Protein AF-0000000085087041 (afdb_homodimer)

Sequence (534 aa):
MVKYIVAGYHKTGTKSLSAAFRSLGLRVYDAPEVHLFMRRTWIDFLAGKITIEEVAQEYEDQNVDVIVDSPGFFFWKEFHKIWPKAKMILTERDSTDVWWNSAKNFFNNLNQWAPCKYGWFFNYLSPTAYSTLVHLTYPTMYMIHGTLKMYVQHADLDNPSVRNIMITRYEAHNAYVKSHADERFLIYNVKKGWAPLCEFMGIPIIAGPIPHHNQSKNQKDTKEFMDDMMTPFVDQCKKEIYITLIAIIVGLIGMALAIAFIVKDQVMVKYIVAGYHKTGTKSLSAAFRSLGLRVYDAPEVHLFMRRTWIDFLAGKITIEEVAQEYEDQNVDVIVDSPGFFFWKEFHKIWPKAKMILTERDSTDVWWNSAKNFFNNLNQWAPCKYGWFFNYLSPTAYSTLVHLTYPTMYMIHGTLKMYVQHADLDNPSVRNIMITRYEAHNAYVKSHADERFLIYNVKKGWAPLCEFMGIPIIAGPIPHHNQSKNQKDTKEFMDDMMTPFVDQCKKEIYITLIAIIVGLIGMALAIAFIVKDQV

InterPro domains:
  IPR027417 P-loop containing nucleoside triphosphate hydrolase [G3DSA:3.40.50.300] (1-245)
  IPR027417 P-loop containing nucleoside triphosphate hydrolase [SSF52540] (4-235)
  IPR040632 Sulfotransferase, S. mansonii-type [PF17784] (5-217)

Solvent-accessible surface area (backbone atoms only — not comparable to full-atom values): 27392 Å² total; per-residue (Å²): 108,53,46,35,38,30,46,21,60,74,61,22,47,52,64,18,49,48,48,44,45,42,75,72,72,43,43,67,35,36,52,54,46,33,63,71,74,35,40,67,59,50,28,36,24,69,68,35,75,40,50,72,67,54,51,51,47,52,41,42,75,66,57,30,28,30,44,35,27,67,69,58,21,79,46,39,66,63,48,38,68,76,34,69,82,33,33,36,32,38,36,39,54,96,38,73,66,56,30,49,53,42,46,51,39,35,35,57,36,49,33,64,30,61,71,43,55,52,22,78,69,48,28,78,42,8,72,65,44,32,48,43,42,65,49,34,50,48,49,46,39,18,48,62,40,17,47,55,37,54,42,46,99,44,51,41,71,82,24,57,42,51,54,56,44,37,48,49,38,52,50,14,47,52,34,31,54,57,72,66,55,50,94,54,42,42,81,40,44,64,88,66,34,30,51,64,54,20,59,74,71,70,48,76,70,57,84,71,79,51,56,80,61,75,44,48,80,39,57,67,45,38,43,52,47,47,49,68,57,39,38,70,59,50,50,50,31,50,52,37,31,51,53,45,51,51,49,50,50,51,47,51,50,49,50,51,51,51,51,50,53,53,56,50,66,74,95,108,55,46,35,39,30,46,21,60,74,61,22,49,52,62,17,49,50,49,43,44,41,73,73,71,43,42,66,36,35,52,53,45,32,63,72,74,36,40,67,57,50,29,36,24,70,68,35,74,42,51,73,67,55,52,53,47,51,42,42,76,67,57,30,27,31,44,34,26,67,68,58,20,81,46,39,67,62,48,39,68,76,34,72,82,32,33,36,32,38,37,38,56,98,38,71,67,56,30,49,52,43,44,50,39,34,35,58,35,48,33,63,28,60,70,44,54,53,22,79,70,47,28,78,42,8,71,66,45,33,48,43,43,64,48,36,49,49,49,46,38,19,48,62,40,18,47,55,38,55,43,45,100,44,52,42,70,82,23,56,41,50,53,57,43,37,49,50,39,50,50,16,45,52,34,32,55,57,72,68,56,51,93,54,43,41,81,41,42,65,87,68,36,32,51,64,54,20,59,71,71,70,47,77,68,56,82,71,78,53,54,80,61,74,44,47,81,40,55,66,46,37,42,51,48,47,48,66,57,38,38,72,60,50,50,51,32,48,52,38,31,51,52,44,50,50,50,51,50,51,48,51,51,49,50,51,50,51,51,52,51,56,57,50,68,73,98

Secondary structure (DSSP, 8-state):
---EEE-SPTTSSHHHHHHHHHHTT--EE-HHHHHHHSHHHHHHHHTTSS-HHHHHHHHHHTT--EE-STTGGGGHHHHHHH-TT-EEEEE--S-HHHHHHHHHHHHHHHTTSHHHHTHHHHTTT-HHHHHHIIIIIHHHHHHHHS--TTSGGG--TT-HHHHHHHHHHHHHHHHHHHHT--TTEEEE-GGG-HHHHHHHHTSPPPPSPPP---TTS-HHHHHHHHHHHHHHHHHHHHHHHHHHHHHHHHHHHHHHHHHHHHHHHT-/---EEE-SPTTSSHHHHHHHHHHTT--EE-HHHHHHHSHHHHHHHHTTSS-HHHHHHHHHHTT--EE-STTGGGGHHHHHHH-TT-EEEEE--S-HHHHHHHHHHHHHHHTTSHHHHTHHHHTTT-HHHHHHIIIIIHHHHHHHHS--TTSGGG--TT-HHHHHHHHHHHHHHHHHHHHT--TTEEEE-GGG-HHHHHHHHTSPPPPSPPP---TTSSHHHHHHHHHHHHHHHHHHHHHHHHHHHHHHHHHHHHHHHHHHHHHHHT-

Structure (mmCIF, N/CA/C/O backbone):
data_AF-0000000085087041-model_v1
#
loop_
_entity.id
_entity.type
_entity.pdbx_description
1 polymer Sulfotransferase
#
loop_
_atom_site.group_PDB
_atom_site.id
_atom_site.type_symbol
_atom_site.label_atom_id
_atom_site.label_alt_id
_atom_site.label_comp_id
_atom_site.label_asym_id
_atom_site.label_entity_id
_atom_site.label_seq_id
_atom_site.pdbx_PDB_ins_code
_atom_site.Cartn_x
_atom_site.Cartn_y
_atom_site.Cartn_z
_atom_site.occupancy
_atom_site.B_iso_or_equiv
_atom_site.auth_seq_id
_atom_site.auth_comp_id
_atom_site.auth_asym_id
_atom_site.auth_atom_id
_atom_site.pdbx_PDB_model_num
ATOM 1 N N . MET A 1 1 ? 3.504 30.469 0.497 1 88.06 1 MET A N 1
ATOM 2 C CA . MET A 1 1 ? 4.203 29.266 0.069 1 88.06 1 MET A CA 1
ATOM 3 C C . MET A 1 1 ? 4.496 28.359 1.258 1 88.06 1 MET A C 1
ATOM 5 O O . MET A 1 1 ? 4.781 28.828 2.357 1 88.06 1 MET A O 1
ATOM 9 N N . VAL A 1 2 ? 4.316 27.078 1.055 1 94.19 2 VAL A N 1
ATOM 10 C CA . VAL A 1 2 ? 4.602 26.094 2.094 1 94.19 2 VAL A CA 1
ATOM 11 C C . VAL A 1 2 ? 6.09 26.125 2.443 1 94.19 2 VAL A C 1
ATOM 13 O O . VAL A 1 2 ? 6.941 26.172 1.553 1 94.19 2 VAL A O 1
ATOM 16 N N . LYS A 1 3 ? 6.371 26.141 3.707 1 96.19 3 LYS A N 1
ATOM 17 C CA . LYS A 1 3 ? 7.742 26.328 4.176 1 96.19 3 LYS A CA 1
ATOM 18 C C . LYS A 1 3 ? 8.367 25 4.605 1 96.19 3 LYS A C 1
ATOM 20 O O . LYS A 1 3 ? 9.562 24.797 4.422 1 96.19 3 LYS A O 1
ATOM 25 N N . TYR A 1 4 ? 7.609 24.156 5.215 1 98 4 TYR A N 1
ATOM 26 C CA . TYR A 1 4 ? 8.109 22.891 5.738 1 98 4 TYR A CA 1
ATOM 27 C C . TYR A 1 4 ? 7.199 21.734 5.332 1 98 4 TYR A C 1
ATOM 29 O O . TYR A 1 4 ? 5.973 21.859 5.352 1 98 4 TYR A O 1
ATOM 37 N N . ILE A 1 5 ? 7.801 20.672 4.949 1 97.44 5 ILE A N 1
ATOM 38 C CA . ILE A 1 5 ? 7.098 19.438 4.656 1 97.44 5 ILE A CA 1
ATOM 39 C C . ILE A 1 5 ? 7.617 18.328 5.566 1 97.44 5 ILE A C 1
ATOM 41 O O . ILE A 1 5 ? 8.781 17.938 5.48 1 97.44 5 ILE A O 1
ATOM 45 N N . VAL A 1 6 ? 6.758 17.844 6.438 1 98.06 6 VAL A N 1
ATOM 46 C CA . VAL A 1 6 ? 7.113 16.703 7.281 1 98.06 6 VAL A CA 1
ATOM 47 C C . VAL A 1 6 ? 6.805 15.406 6.547 1 98.06 6 VAL A C 1
ATOM 49 O O . VAL A 1 6 ? 5.641 15.008 6.438 1 98.06 6 VAL A O 1
ATOM 52 N N . ALA A 1 7 ? 7.859 14.766 6.152 1 97.38 7 ALA A N 1
ATOM 53 C CA . ALA A 1 7 ? 7.738 13.594 5.289 1 97.38 7 ALA A CA 1
ATOM 54 C C . ALA A 1 7 ? 7.645 12.312 6.113 1 97.38 7 ALA A C 1
ATOM 56 O O . ALA A 1 7 ? 7.457 11.219 5.562 1 97.38 7 ALA A O 1
ATOM 57 N N . GLY A 1 8 ? 7.75 12.438 7.426 1 97.31 8 GLY A N 1
ATOM 58 C CA . GLY A 1 8 ? 7.73 11.25 8.273 1 97.31 8 GLY A CA 1
ATOM 59 C C . GLY A 1 8 ? 6.344 10.656 8.422 1 97.31 8 GLY A C 1
ATOM 60 O O . GLY A 1 8 ? 5.34 11.367 8.336 1 97.31 8 GLY A O 1
ATOM 61 N N . TYR A 1 9 ? 6.293 9.305 8.727 1 97.38 9 TYR A N 1
ATOM 62 C CA . TYR A 1 9 ? 5.051 8.586 8.992 1 97.38 9 TYR A CA 1
ATOM 63 C C . TYR A 1 9 ? 4.324 9.172 10.195 1 97.38 9 TYR A C 1
ATOM 65 O O . TYR A 1 9 ? 4.941 9.828 11.039 1 97.38 9 TYR A O 1
ATOM 73 N N . HIS A 1 10 ? 2.986 8.938 10.25 1 94.75 10 HIS A N 1
ATOM 74 C CA . HIS A 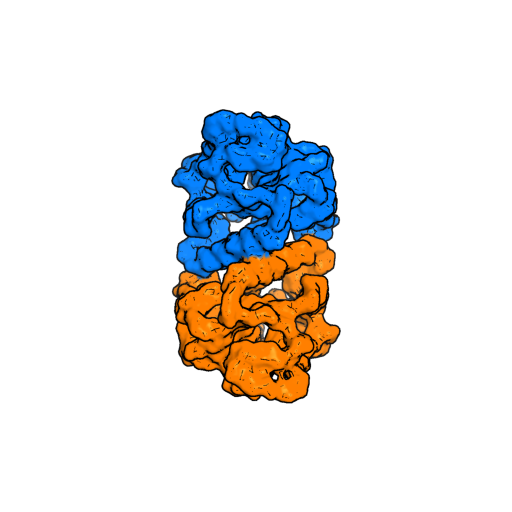1 10 ? 2.273 9.203 11.492 1 94.75 10 HIS A CA 1
ATOM 75 C C . HIS A 1 10 ? 2.85 8.391 12.648 1 94.75 10 HIS A C 1
ATOM 77 O O . HIS A 1 10 ? 3.523 7.379 12.422 1 94.75 10 HIS A O 1
ATOM 83 N N . LYS A 1 11 ? 2.695 8.906 13.891 1 93.75 11 LYS A N 1
ATOM 84 C CA . LYS A 1 11 ? 3.135 8.234 15.109 1 93.75 11 LYS A CA 1
ATOM 85 C C . LYS A 1 11 ? 4.652 8.297 15.25 1 93.75 11 LYS A C 1
ATOM 87 O O . LYS A 1 11 ? 5.258 7.422 15.883 1 93.75 11 LYS A O 1
ATOM 92 N N . THR A 1 12 ? 5.293 9.242 14.633 1 95.94 12 THR A N 1
ATOM 93 C CA . THR A 1 12 ? 6.727 9.469 14.805 1 95.94 12 THR A CA 1
ATOM 94 C C . THR A 1 12 ? 6.98 10.781 15.539 1 95.94 12 THR A C 1
ATOM 96 O O . THR A 1 12 ? 8.016 11.422 15.336 1 95.94 12 THR A O 1
ATOM 99 N N . GLY A 1 13 ? 6.031 11.25 16.281 1 92.38 13 GLY A N 1
ATOM 100 C CA . GLY A 1 13 ? 6.148 12.5 17.016 1 92.38 13 GLY A CA 1
ATOM 101 C C . GLY A 1 13 ? 5.586 13.695 16.266 1 92.38 13 GLY A C 1
ATOM 102 O O . GLY A 1 13 ? 6.023 14.828 16.484 1 92.38 13 GLY A O 1
ATOM 103 N N . THR A 1 14 ? 4.641 13.391 15.375 1 92 14 THR A N 1
ATOM 104 C CA . THR A 1 14 ? 4.125 14.422 14.484 1 92 14 THR A CA 1
ATOM 105 C C . THR A 1 14 ? 3.254 15.414 15.25 1 92 14 THR A C 1
ATOM 107 O O . THR A 1 14 ? 3.244 16.609 14.938 1 92 14 THR A O 1
ATOM 110 N N . LYS A 1 15 ? 2.533 14.93 16.25 1 89.81 15 LYS A N 1
ATOM 111 C CA . LYS A 1 15 ? 1.706 15.836 17.031 1 89.81 15 LYS A CA 1
ATOM 112 C C . LYS A 1 15 ? 2.566 16.844 17.797 1 89.81 15 LYS A C 1
ATOM 114 O O . LYS A 1 15 ? 2.236 18.031 17.859 1 89.81 15 LYS A O 1
ATOM 119 N N . SER A 1 16 ? 3.605 16.328 18.422 1 92.44 16 SER A N 1
ATOM 120 C CA . SER A 1 16 ? 4.543 17.203 19.125 1 92.44 16 SER A CA 1
ATOM 121 C C . SER A 1 16 ? 5.191 18.203 18.172 1 92.44 16 SER A C 1
ATOM 123 O O . SER A 1 16 ? 5.32 19.375 18.5 1 92.44 16 SER A O 1
ATOM 125 N N . LEU A 1 17 ? 5.535 17.75 17.031 1 95.31 17 LEU A N 1
ATOM 126 C CA . LEU A 1 17 ? 6.168 18.625 16.047 1 95.31 17 LEU A CA 1
ATOM 127 C C . LEU A 1 17 ? 5.191 19.672 15.547 1 95.31 17 LEU A C 1
ATOM 129 O O . LEU A 1 17 ? 5.559 20.844 15.367 1 95.31 17 LEU A O 1
ATOM 133 N N . SER A 1 18 ? 3.951 19.25 15.297 1 94.62 18 SER A N 1
ATOM 134 C CA . SER A 1 18 ? 2.91 20.188 14.898 1 94.62 18 SER A CA 1
ATOM 135 C C . SER A 1 18 ? 2.721 21.281 15.953 1 94.62 18 SER A C 1
ATOM 137 O O . SER A 1 18 ? 2.6 22.453 15.617 1 94.62 18 SER A O 1
ATOM 139 N N . ALA A 1 19 ? 2.703 20.859 17.203 1 93.25 19 ALA A N 1
ATOM 140 C CA . ALA A 1 19 ? 2.566 21.828 18.297 1 93.25 19 ALA A CA 1
ATOM 141 C C . ALA A 1 19 ? 3.746 22.781 18.328 1 93.25 19 ALA A C 1
ATOM 143 O O . ALA A 1 19 ? 3.57 23.984 18.578 1 93.25 19 ALA A O 1
ATOM 144 N N . ALA A 1 20 ? 4.895 22.281 18.109 1 95.38 20 ALA A N 1
ATOM 145 C CA . ALA A 1 20 ? 6.09 23.109 18.078 1 95.38 20 ALA A CA 1
ATOM 146 C C . ALA A 1 20 ? 5.98 24.172 16.984 1 95.38 20 ALA A C 1
ATOM 148 O O . ALA A 1 20 ? 6.199 25.359 17.234 1 95.38 20 ALA A O 1
ATOM 149 N N . PHE A 1 21 ? 5.598 23.766 15.766 1 97 21 PHE A N 1
ATOM 150 C CA . PHE A 1 21 ? 5.453 24.688 14.641 1 97 21 PHE A CA 1
ATOM 151 C C . PHE A 1 21 ? 4.383 25.734 14.93 1 97 21 PHE A C 1
ATOM 153 O O . PHE A 1 21 ? 4.555 26.906 14.625 1 97 21 PHE A O 1
ATOM 160 N N . ARG A 1 22 ? 3.307 25.312 15.555 1 95.56 22 ARG A N 1
ATOM 161 C CA . ARG A 1 22 ? 2.227 26.234 15.883 1 95.56 22 ARG A CA 1
ATOM 162 C C . ARG A 1 22 ? 2.686 27.266 16.906 1 95.56 22 ARG A C 1
ATOM 164 O O . ARG A 1 22 ? 2.305 28.438 16.828 1 95.56 22 ARG A O 1
ATOM 171 N N . SER A 1 23 ? 3.48 26.828 17.844 1 94.75 23 SER A N 1
ATOM 172 C CA . SER A 1 23 ? 3.994 27.75 18.859 1 94.75 23 SER A CA 1
ATOM 173 C C . SER A 1 23 ? 4.883 28.812 18.234 1 94.75 23 SER A C 1
ATOM 175 O O . SER A 1 23 ? 5.098 29.875 18.844 1 94.75 23 SER A O 1
ATOM 177 N N . LEU A 1 24 ? 5.414 28.578 17.078 1 96.25 24 LEU A N 1
ATOM 178 C CA . LEU A 1 24 ? 6.262 29.516 16.375 1 96.25 24 LEU A CA 1
ATOM 179 C C . LEU A 1 24 ? 5.434 30.406 15.445 1 96.25 24 LEU A C 1
ATOM 181 O O . LEU A 1 24 ? 5.988 31.172 14.656 1 96.25 24 LEU A O 1
ATOM 185 N N . GLY A 1 25 ? 4.098 30.219 15.445 1 96.44 25 GLY A N 1
ATOM 186 C CA .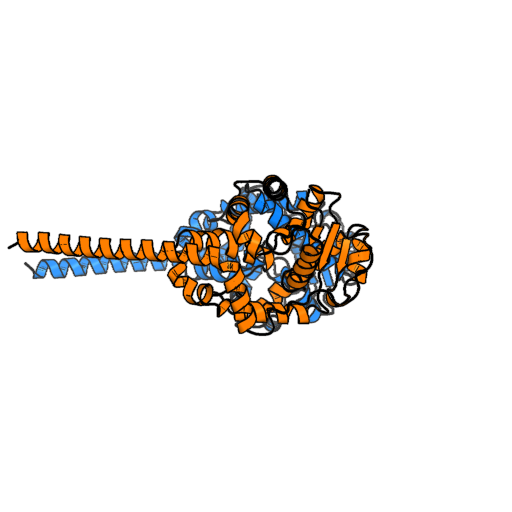 GLY A 1 25 ? 3.197 31.078 14.68 1 96.44 25 GLY A CA 1
ATOM 187 C C . GLY A 1 25 ? 2.965 30.578 13.266 1 96.44 25 GLY A C 1
ATOM 188 O O . GLY A 1 25 ? 2.463 31.328 12.422 1 96.44 25 GLY A O 1
ATOM 189 N N . LEU A 1 26 ? 3.295 29.359 13 1 97.62 26 LEU A N 1
ATOM 190 C CA . LEU A 1 26 ? 3.133 28.812 11.656 1 97.62 26 LEU A CA 1
ATOM 191 C C . LEU A 1 26 ? 1.779 28.125 11.508 1 97.62 26 LEU A C 1
ATOM 193 O O . LEU A 1 26 ? 1.275 27.531 12.461 1 97.62 26 LEU A O 1
ATOM 197 N N . ARG A 1 27 ? 1.174 28.266 10.359 1 97.75 27 ARG A N 1
ATOM 198 C CA . ARG A 1 27 ? -0.067 27.562 10.055 1 97.75 27 ARG A CA 1
ATOM 199 C C . ARG A 1 27 ? 0.209 26.125 9.633 1 97.75 27 ARG A C 1
ATOM 201 O O . ARG A 1 27 ? 0.751 25.875 8.555 1 97.75 27 ARG A O 1
ATOM 208 N N . VAL A 1 28 ? -0.259 25.141 10.477 1 97 28 VAL A N 1
ATOM 209 C CA . VAL A 1 28 ? 0.075 23.734 10.305 1 97 28 VAL A CA 1
ATOM 210 C C . VAL A 1 28 ? -1.17 22.953 9.883 1 97 28 VAL A C 1
ATOM 212 O O . VAL A 1 28 ? -2.229 23.078 10.5 1 97 28 VAL A O 1
ATOM 215 N N . TYR A 1 29 ? -1.04 22.219 8.781 1 95.5 29 TYR A N 1
ATOM 216 C CA . TYR A 1 29 ? -2.074 21.234 8.445 1 95.5 29 TYR A CA 1
ATOM 217 C C . TYR A 1 29 ? -1.617 19.828 8.766 1 95.5 29 TYR A C 1
ATOM 219 O O . TYR A 1 29 ? -0.785 19.25 8.055 1 95.5 29 TYR A O 1
ATOM 227 N N . ASP A 1 30 ? -2.168 19.344 9.836 1 92.56 30 ASP A N 1
ATOM 228 C CA . ASP A 1 30 ? -2.055 17.969 10.281 1 92.56 30 ASP A CA 1
ATOM 229 C C . ASP A 1 30 ? -3.318 17.172 9.938 1 92.56 30 ASP A C 1
ATOM 231 O O . ASP A 1 30 ? -4.16 17.641 9.172 1 92.56 30 ASP A O 1
ATOM 235 N N . ALA A 1 31 ? -3.492 15.977 10.461 1 87 31 ALA A N 1
ATOM 236 C CA . ALA A 1 31 ? -4.609 15.109 10.102 1 87 31 ALA A CA 1
ATOM 237 C C . ALA A 1 31 ? -5.945 15.805 10.344 1 87 31 ALA A C 1
ATOM 239 O O . ALA A 1 31 ? -6.816 15.797 9.469 1 87 31 ALA A O 1
ATOM 240 N N . PRO A 1 32 ? -6.18 16.469 11.453 1 83.81 32 PRO A N 1
ATOM 241 C CA . PRO A 1 32 ? -7.477 17.109 11.68 1 83.81 32 PRO A CA 1
ATOM 242 C C . PRO A 1 32 ? -7.773 18.219 10.656 1 83.81 32 PRO A C 1
ATOM 244 O O . PRO A 1 32 ? -8.898 18.297 10.148 1 83.81 32 PRO A O 1
ATOM 247 N N . GLU A 1 33 ? -6.781 19.094 10.375 1 89.19 33 GLU A N 1
ATOM 248 C CA . GLU A 1 33 ? -6.992 20.172 9.422 1 89.19 33 GLU A CA 1
ATOM 249 C C . GLU A 1 33 ? -7.281 19.625 8.023 1 89.19 33 GLU A C 1
ATOM 251 O O . GLU A 1 33 ? -8.07 20.219 7.277 1 89.19 33 GLU A O 1
ATOM 256 N N . VAL A 1 34 ? -6.617 18.531 7.688 1 88.19 34 VAL A N 1
ATOM 257 C CA . VAL A 1 34 ? -6.855 17.922 6.383 1 88.19 34 VAL A CA 1
ATOM 258 C C . VAL A 1 34 ? -8.312 17.484 6.277 1 88.19 34 VAL A C 1
ATOM 260 O O . VAL A 1 34 ? -8.969 17.719 5.262 1 88.19 34 VAL A O 1
ATOM 263 N N . HIS A 1 35 ? -8.844 16.875 7.297 1 83.81 35 HIS A N 1
ATOM 264 C CA . HIS A 1 35 ? -10.227 16.406 7.305 1 83.81 35 HIS A CA 1
ATOM 265 C C . HIS A 1 35 ? -11.203 17.578 7.281 1 83.81 35 HIS A C 1
ATOM 267 O O . HIS A 1 35 ? -12.289 17.469 6.703 1 83.81 35 HIS A O 1
ATOM 273 N N . LEU A 1 36 ? -10.758 18.672 7.859 1 85.38 36 LEU A N 1
ATOM 274 C CA . LEU A 1 36 ? -11.664 19.812 7.984 1 85.38 36 LEU A CA 1
ATOM 275 C C . LEU A 1 36 ? -11.602 20.688 6.746 1 85.38 36 LEU A C 1
ATOM 277 O O . LEU A 1 36 ? -12.633 21.188 6.281 1 85.38 36 LEU A O 1
ATOM 281 N N . PHE A 1 37 ? -10.359 20.844 6.219 1 91.69 37 PHE A N 1
ATOM 282 C CA . PHE A 1 37 ? -10.219 21.906 5.242 1 91.69 37 PHE A CA 1
ATOM 283 C C . PHE A 1 37 ? -9.789 21.359 3.889 1 91.69 37 PHE A C 1
ATOM 285 O O . PHE A 1 37 ? -9.93 22.031 2.865 1 91.69 37 PHE A O 1
ATOM 292 N N . MET A 1 38 ? -9.297 20.141 3.904 1 95.25 38 MET A N 1
ATOM 293 C CA . MET A 1 38 ? -8.719 19.625 2.666 1 95.25 38 MET A CA 1
ATOM 294 C C . MET A 1 38 ? -9.383 18.328 2.256 1 95.25 38 MET A C 1
ATOM 296 O O . MET A 1 38 ? -8.906 17.641 1.348 1 95.25 38 MET A O 1
ATOM 300 N N . ARG A 1 39 ? -10.422 17.922 2.945 1 93.88 39 ARG A N 1
ATOM 301 C CA . ARG A 1 39 ? -11.062 16.625 2.744 1 93.88 39 ARG A CA 1
ATOM 302 C C . ARG A 1 39 ? -11.484 16.453 1.289 1 93.88 39 ARG A C 1
ATOM 304 O O . ARG A 1 39 ? -11.125 15.453 0.653 1 93.88 39 ARG A O 1
ATOM 311 N N . ARG A 1 40 ? -12.227 17.406 0.775 1 95 40 ARG A N 1
ATOM 312 C CA . ARG A 1 40 ? -12.734 17.312 -0.589 1 95 40 ARG A CA 1
ATOM 313 C C . ARG A 1 40 ? -11.594 17.344 -1.604 1 95 40 ARG A C 1
ATOM 315 O O . ARG A 1 40 ? -11.625 16.625 -2.6 1 95 40 ARG A O 1
ATOM 322 N N . THR A 1 41 ? -10.602 18.125 -1.336 1 97.75 41 THR A N 1
ATOM 323 C CA . THR A 1 41 ? -9.445 18.25 -2.223 1 97.75 41 THR A CA 1
ATOM 324 C C . THR A 1 41 ? -8.742 16.891 -2.369 1 97.75 41 THR A C 1
ATOM 326 O O . THR A 1 41 ? -8.469 16.453 -3.486 1 97.75 41 THR A O 1
ATOM 329 N N . TRP A 1 42 ? -8.539 16.25 -1.296 1 97.88 42 TRP A N 1
ATOM 330 C CA . TRP A 1 42 ? -7.828 14.984 -1.33 1 97.88 42 TRP A CA 1
ATOM 331 C C . TRP A 1 42 ? -8.711 13.891 -1.927 1 97.88 42 TRP A C 1
ATOM 333 O O . TRP A 1 42 ? -8.211 12.992 -2.619 1 97.88 42 TRP A O 1
ATOM 343 N N . ILE A 1 43 ? -10 13.945 -1.634 1 97.12 43 ILE A N 1
ATOM 344 C CA . ILE A 1 43 ? -10.922 13 -2.26 1 97.12 43 ILE A CA 1
ATOM 345 C C . ILE A 1 43 ? -10.867 13.164 -3.777 1 97.12 43 ILE A C 1
ATOM 347 O O . ILE A 1 43 ? -10.766 12.172 -4.508 1 97.12 43 ILE A O 1
ATOM 351 N N . ASP A 1 44 ? -10.93 14.383 -4.246 1 97.56 44 ASP A N 1
ATOM 352 C CA . ASP A 1 44 ? -10.891 14.656 -5.68 1 97.56 44 ASP A CA 1
ATOM 353 C C . ASP A 1 44 ? -9.57 14.195 -6.289 1 97.56 44 ASP A C 1
ATOM 355 O O . ASP A 1 44 ? -9.547 13.68 -7.41 1 97.56 44 ASP A O 1
ATOM 359 N N . PHE A 1 45 ? -8.492 14.359 -5.617 1 98.12 45 PHE A N 1
ATOM 360 C CA . PHE A 1 45 ? -7.191 13.922 -6.109 1 98.12 45 PHE A CA 1
ATOM 361 C C . PHE A 1 45 ? -7.148 12.406 -6.246 1 98.12 45 PHE A C 1
ATOM 363 O O . PHE A 1 45 ? -6.777 11.883 -7.297 1 98.12 45 PHE A O 1
ATOM 370 N N . LEU A 1 46 ? -7.574 11.719 -5.168 1 96.5 46 LEU A N 1
ATOM 371 C CA . LEU A 1 46 ? -7.523 10.258 -5.172 1 96.5 46 LEU A CA 1
ATOM 372 C C . LEU A 1 46 ? -8.492 9.68 -6.203 1 96.5 46 LEU A C 1
ATOM 374 O O . LEU A 1 46 ? -8.273 8.586 -6.719 1 96.5 46 LEU A O 1
ATOM 378 N N . ALA A 1 47 ? -9.477 10.508 -6.547 1 94.75 47 ALA A N 1
ATOM 379 C CA . ALA A 1 47 ? -10.438 10.109 -7.566 1 94.75 47 ALA A CA 1
ATOM 380 C C . ALA A 1 47 ? -9.922 10.43 -8.969 1 94.75 47 ALA A C 1
ATOM 382 O O . ALA A 1 47 ? -10.531 10.039 -9.961 1 94.75 47 ALA A O 1
ATOM 383 N N . GLY A 1 48 ? -8.852 11.148 -9.07 1 94.69 48 GLY A N 1
ATOM 384 C CA . GLY A 1 48 ? -8.258 11.477 -10.359 1 94.69 48 GLY A CA 1
ATOM 385 C C . GLY A 1 48 ? -8.867 12.703 -11 1 94.69 48 GLY A C 1
ATOM 386 O O . GLY A 1 48 ? -8.664 12.961 -12.188 1 94.69 48 GLY A O 1
ATOM 387 N N . LYS A 1 49 ? -9.57 13.461 -10.234 1 96.31 49 LYS A N 1
ATOM 388 C CA . LYS A 1 49 ? -10.266 14.625 -10.773 1 96.31 49 LYS A CA 1
ATOM 389 C C . LYS A 1 49 ? -9.344 15.844 -10.828 1 96.31 49 LYS A C 1
ATOM 391 O O . LYS A 1 49 ? -9.578 16.781 -11.594 1 96.31 49 LYS A O 1
ATOM 396 N N . ILE A 1 50 ? -8.375 15.836 -9.93 1 97.5 50 ILE A N 1
ATOM 397 C CA . ILE A 1 50 ? -7.402 16.922 -9.93 1 97.5 50 ILE A CA 1
ATOM 398 C C . ILE A 1 50 ? -5.988 16.359 -9.812 1 97.5 50 ILE A C 1
ATOM 400 O O . ILE A 1 50 ? -5.809 15.188 -9.492 1 97.5 50 ILE A O 1
ATOM 404 N N . THR A 1 51 ? -5.031 17.188 -10.102 1 97.69 51 THR A N 1
ATOM 405 C CA . THR A 1 51 ? -3.631 16.781 -10.062 1 97.69 51 THR A CA 1
ATOM 406 C C . THR A 1 51 ? -2.994 17.156 -8.727 1 97.69 51 THR A C 1
ATOM 408 O O . THR A 1 51 ? -3.594 17.875 -7.93 1 97.69 51 THR A O 1
ATOM 411 N N . ILE A 1 52 ? -1.804 16.656 -8.484 1 98.12 52 ILE A N 1
ATOM 412 C CA . ILE A 1 52 ? -1.08 16.953 -7.25 1 98.12 52 ILE A CA 1
ATOM 413 C C . ILE A 1 52 ? -0.707 18.422 -7.203 1 98.12 52 ILE A C 1
ATOM 415 O O . ILE A 1 52 ? -0.646 19.031 -6.129 1 98.12 52 ILE A O 1
ATOM 419 N N . GLU A 1 53 ? -0.512 19.016 -8.352 1 98.25 53 GLU A N 1
ATOM 420 C CA . GLU A 1 53 ? -0.24 20.453 -8.43 1 98.25 53 GLU A CA 1
ATOM 421 C C . GLU A 1 53 ? -1.434 21.266 -7.941 1 98.25 53 GLU A C 1
ATOM 423 O O . GLU A 1 53 ? -1.262 22.297 -7.289 1 98.25 53 GLU A O 1
ATOM 428 N N . GLU A 1 54 ? -2.598 20.75 -8.258 1 98.31 54 GLU A N 1
ATOM 429 C CA . GLU A 1 54 ? -3.805 21.438 -7.809 1 98.31 54 GLU A CA 1
ATOM 430 C C . GLU A 1 54 ? -4.008 21.281 -6.305 1 98.31 54 GLU A C 1
ATOM 432 O O . GLU A 1 54 ? -4.512 22.188 -5.641 1 98.31 54 GLU A O 1
ATOM 437 N N . VAL A 1 55 ? -3.623 20.172 -5.738 1 98.25 55 VAL A N 1
ATOM 438 C CA . VAL A 1 55 ? -3.627 20 -4.289 1 98.25 55 VAL A CA 1
ATOM 439 C C . VAL A 1 55 ? -2.674 21.016 -3.648 1 98.25 55 VAL A C 1
ATOM 441 O O . VAL A 1 55 ? -3.025 21.672 -2.666 1 98.25 55 VAL A O 1
ATOM 444 N N . ALA A 1 56 ? -1.501 21.141 -4.234 1 98.38 56 ALA A N 1
ATOM 445 C CA . ALA A 1 56 ? -0.508 22.094 -3.738 1 98.38 56 ALA A CA 1
ATOM 446 C C . ALA A 1 56 ? -1.046 23.516 -3.779 1 98.38 56 ALA A C 1
ATOM 448 O O . ALA A 1 56 ? -0.828 24.297 -2.848 1 98.38 56 ALA A O 1
ATOM 449 N N . GLN A 1 57 ? -1.739 23.812 -4.84 1 98.31 57 GLN A N 1
ATOM 450 C CA . GLN A 1 57 ? -2.334 25.125 -4.969 1 98.31 57 GLN A CA 1
ATOM 451 C C . GLN A 1 57 ? -3.334 25.406 -3.848 1 98.31 57 GLN A C 1
ATOM 453 O O . GLN A 1 57 ? -3.424 26.516 -3.346 1 98.31 57 GLN A O 1
ATOM 458 N N . GLU A 1 58 ? -4.078 24.391 -3.49 1 98.12 58 GLU A N 1
ATOM 459 C CA . GLU A 1 58 ? -5.039 24.547 -2.4 1 98.12 58 GLU A CA 1
ATOM 460 C C . GLU A 1 58 ? -4.332 24.859 -1.083 1 98.12 58 GLU A C 1
ATOM 462 O O . GLU A 1 58 ? -4.812 25.672 -0.294 1 98.12 58 GLU A O 1
ATOM 467 N N . TYR A 1 59 ? -3.242 24.203 -0.78 1 98.06 59 TYR A N 1
ATOM 468 C CA . TYR A 1 59 ? -2.449 24.531 0.403 1 98.06 59 TYR A CA 1
ATOM 469 C C . TYR A 1 59 ? -2.01 25.984 0.387 1 98.06 59 TYR A C 1
ATOM 471 O O . TYR A 1 59 ? -2.074 26.672 1.411 1 98.06 59 TYR A O 1
ATOM 479 N N . GLU A 1 60 ? -1.598 26.484 -0.746 1 97.81 60 GLU A N 1
ATOM 480 C CA . GLU A 1 60 ? -1.164 27.875 -0.886 1 97.81 60 GLU A CA 1
ATOM 481 C C . GLU A 1 60 ? -2.328 28.844 -0.676 1 97.81 60 GLU A C 1
ATOM 483 O O . GLU A 1 60 ? -2.184 29.859 0.013 1 97.81 60 GLU A O 1
ATOM 488 N N . ASP A 1 61 ? -3.408 28.438 -1.338 1 98 61 ASP A N 1
ATOM 489 C CA . ASP A 1 61 ? -4.59 29.281 -1.231 1 98 61 ASP A CA 1
ATOM 490 C C . ASP A 1 61 ? -5.027 29.438 0.224 1 98 61 ASP A C 1
ATOM 492 O O . ASP A 1 61 ? -5.602 30.469 0.6 1 98 61 ASP A O 1
ATOM 496 N N . GLN A 1 62 ? -4.691 28.5 1.012 1 97.44 62 GLN A N 1
ATOM 497 C CA . GLN A 1 62 ? -5.098 28.531 2.412 1 97.44 62 GLN A CA 1
ATOM 498 C C . GLN A 1 62 ? -3.963 29.016 3.309 1 97.44 62 GLN A C 1
ATOM 500 O O . GLN A 1 62 ? -4.055 28.938 4.535 1 97.44 62 GLN A O 1
ATOM 505 N N . ASN A 1 63 ? -2.863 29.375 2.758 1 97.75 63 ASN A N 1
ATOM 506 C CA . ASN A 1 63 ? -1.709 29.953 3.438 1 97.75 63 ASN A CA 1
ATOM 507 C C . ASN A 1 63 ? -1.089 28.969 4.422 1 97.75 63 ASN A C 1
ATOM 509 O O . ASN A 1 63 ? -0.729 29.344 5.539 1 97.75 63 ASN A O 1
ATOM 513 N N . VAL A 1 64 ? -1.062 27.75 4.047 1 98.19 64 VAL A N 1
ATOM 514 C CA . VAL A 1 64 ? -0.469 26.719 4.898 1 98.19 64 VAL A CA 1
ATOM 515 C C . VAL A 1 64 ? 1.053 26.844 4.879 1 98.19 64 VAL A C 1
ATOM 517 O O . VAL A 1 64 ? 1.656 26.969 3.811 1 98.19 64 VAL A O 1
ATOM 520 N N . ASP A 1 65 ? 1.692 26.75 6.09 1 98.38 65 ASP A N 1
ATOM 521 C CA . ASP A 1 65 ? 3.145 26.844 6.195 1 98.38 65 ASP A CA 1
ATOM 522 C C . ASP A 1 65 ? 3.777 25.453 6.281 1 98.38 65 ASP A C 1
ATOM 524 O O . ASP A 1 65 ? 4.91 25.266 5.84 1 98.38 65 ASP A O 1
ATOM 528 N N . VAL A 1 66 ? 3.051 24.562 6.941 1 98.5 66 VAL A N 1
ATOM 529 C CA . VAL A 1 66 ? 3.641 23.266 7.262 1 98.5 66 VAL A CA 1
ATOM 530 C C . VAL A 1 66 ? 2.65 22.156 6.934 1 98.5 66 VAL A C 1
ATOM 532 O O . VAL A 1 66 ? 1.488 22.203 7.344 1 98.5 66 VAL A O 1
ATOM 535 N N . ILE A 1 67 ? 3.072 21.188 6.176 1 98 67 ILE A N 1
ATOM 536 C CA . ILE A 1 67 ? 2.303 19.984 5.895 1 98 67 ILE A CA 1
ATOM 537 C C . ILE A 1 67 ? 2.82 18.828 6.75 1 98 67 ILE A C 1
ATOM 539 O O . ILE A 1 67 ? 4.012 18.5 6.711 1 98 67 ILE A O 1
ATOM 543 N N . VAL A 1 68 ? 1.889 18.312 7.547 1 95.81 68 VAL A N 1
ATOM 544 C CA . VAL A 1 68 ? 2.225 17.188 8.422 1 95.81 68 VAL A CA 1
ATOM 545 C C . VAL A 1 68 ? 1.213 16.062 8.234 1 95.81 68 VAL A C 1
ATOM 547 O O . VAL A 1 68 ? 0.05 16.312 7.91 1 95.81 68 VAL A O 1
ATOM 550 N N . ASP A 1 69 ? 1.668 14.812 8.242 1 93.88 69 ASP A N 1
ATOM 551 C CA . ASP A 1 69 ? 0.828 13.625 8.344 1 93.88 69 ASP A CA 1
ATOM 552 C C . ASP A 1 69 ? 0.148 13.312 7.012 1 93.88 69 ASP A C 1
ATOM 554 O O . ASP A 1 69 ? 0.467 13.93 5.988 1 93.88 69 ASP A O 1
ATOM 558 N N . SER A 1 70 ? -0.742 12.336 6.977 1 94.81 70 SER A N 1
ATOM 559 C CA . SER A 1 70 ? -1.38 11.812 5.773 1 94.81 70 SER A CA 1
ATOM 560 C C . SER A 1 70 ? -2.516 12.719 5.312 1 94.81 70 SER A C 1
ATOM 562 O O . SER A 1 70 ? -3.152 13.391 6.129 1 94.81 70 SER A O 1
ATOM 564 N N . PRO A 1 71 ? -2.686 12.695 4.027 1 96.5 71 PRO A N 1
ATOM 565 C CA . PRO A 1 71 ? -1.966 11.977 2.977 1 96.5 71 PRO A CA 1
ATOM 566 C C . PRO A 1 71 ? -0.71 12.711 2.51 1 96.5 71 PRO A C 1
ATOM 568 O O . PRO A 1 71 ? 0.09 12.148 1.754 1 96.5 71 PRO A O 1
ATOM 571 N N . GLY A 1 72 ? -0.551 13.891 2.926 1 96.88 72 GLY A N 1
ATOM 572 C CA . GLY A 1 72 ? 0.433 14.82 2.396 1 96.88 72 GLY A CA 1
ATOM 573 C C . GLY A 1 72 ? 1.851 14.281 2.445 1 96.88 72 GLY A C 1
ATOM 574 O O . GLY A 1 72 ? 2.607 14.422 1.481 1 96.88 72 GLY A O 1
ATOM 575 N N . PHE A 1 73 ? 2.221 13.609 3.553 1 97.38 73 PHE A N 1
ATOM 576 C CA . PHE A 1 73 ? 3.6 13.172 3.73 1 97.38 73 PHE A CA 1
ATOM 577 C C . PHE A 1 73 ? 4 12.18 2.643 1 97.38 73 PHE A C 1
ATOM 579 O O . PHE A 1 73 ? 5.176 12.086 2.285 1 97.38 73 PHE A O 1
ATOM 586 N N . PHE A 1 74 ? 3.023 11.422 2.105 1 97.88 74 PHE A N 1
ATOM 587 C CA . PHE A 1 74 ? 3.273 10.391 1.111 1 97.88 74 PHE A CA 1
ATOM 588 C C . PHE A 1 74 ? 3.719 11 -0.21 1 97.88 74 PHE A C 1
ATOM 590 O O . PHE A 1 74 ? 4.441 10.367 -0.983 1 97.88 74 PHE A O 1
ATOM 597 N N . PHE A 1 75 ? 3.385 12.227 -0.439 1 97.69 75 PHE A N 1
ATOM 598 C CA . PHE A 1 75 ? 3.682 12.906 -1.696 1 97.69 75 PHE A CA 1
ATOM 599 C C . PHE A 1 75 ? 4.785 13.938 -1.507 1 97.69 75 PHE A C 1
ATOM 601 O O . PHE A 1 75 ? 4.809 14.961 -2.195 1 97.69 75 PHE A O 1
ATOM 608 N N . TRP A 1 76 ? 5.66 13.695 -0.6 1 96.5 76 TRP A N 1
ATOM 609 C CA . TRP A 1 76 ? 6.734 14.609 -0.226 1 96.5 76 TRP A CA 1
ATOM 610 C C . TRP A 1 76 ? 7.602 14.953 -1.433 1 96.5 76 TRP A C 1
ATOM 612 O O . TRP A 1 76 ? 8.039 16.094 -1.586 1 96.5 76 TRP A O 1
ATOM 622 N N . LYS A 1 77 ? 7.836 14.016 -2.266 1 95.69 77 LYS A N 1
ATOM 623 C CA . LYS A 1 77 ? 8.727 14.25 -3.4 1 95.69 77 LYS A CA 1
ATOM 624 C C . LYS A 1 77 ? 8.086 15.195 -4.414 1 95.69 77 LYS A C 1
ATOM 626 O O . LYS A 1 77 ? 8.75 16.094 -4.938 1 95.69 77 LYS A O 1
ATOM 631 N N . GLU A 1 78 ? 6.805 14.945 -4.719 1 96.56 78 GLU A N 1
ATOM 632 C CA . GLU A 1 78 ? 6.078 15.852 -5.605 1 96.56 78 GLU A CA 1
ATOM 633 C C . GLU A 1 78 ? 6.039 17.266 -5.039 1 96.56 78 GLU A C 1
ATOM 635 O O . GLU A 1 78 ? 6.27 18.234 -5.766 1 96.56 78 GLU A O 1
ATOM 640 N N . PHE A 1 79 ? 5.781 17.359 -3.762 1 96.88 79 PHE A N 1
ATOM 641 C CA . PHE A 1 79 ? 5.711 18.656 -3.115 1 96.88 79 PHE A CA 1
ATOM 642 C C . PHE A 1 79 ? 7.078 19.328 -3.1 1 96.88 79 PHE A C 1
ATOM 644 O O . PHE A 1 79 ? 7.18 20.547 -3.254 1 96.88 79 PHE A O 1
ATOM 651 N N . HIS A 1 80 ? 8.078 18.531 -2.93 1 93.56 80 HIS A N 1
ATOM 652 C CA . HIS A 1 80 ? 9.43 19.062 -2.961 1 93.56 80 HIS A CA 1
ATOM 653 C C . HIS A 1 80 ? 9.758 19.672 -4.324 1 93.56 80 HIS A C 1
ATOM 655 O O . HIS A 1 80 ? 10.484 20.656 -4.414 1 93.56 80 HIS A O 1
ATOM 661 N N . LYS A 1 81 ? 9.297 19.062 -5.328 1 94.62 81 LYS A N 1
ATOM 662 C CA . LYS A 1 81 ? 9.492 19.578 -6.68 1 94.62 81 LYS A CA 1
ATOM 663 C C . LYS A 1 81 ? 8.711 20.875 -6.891 1 94.62 81 LYS A C 1
ATOM 665 O O . LYS A 1 81 ? 9.195 21.797 -7.543 1 94.62 81 LYS A O 1
ATOM 670 N N . ILE A 1 82 ? 7.527 20.938 -6.355 1 97.25 82 ILE A N 1
ATOM 671 C CA . ILE A 1 82 ? 6.645 22.094 -6.512 1 97.25 82 ILE A CA 1
ATOM 672 C C . ILE A 1 82 ? 7.172 23.266 -5.691 1 97.25 82 ILE A C 1
ATOM 674 O O . ILE A 1 82 ? 7.113 24.422 -6.133 1 97.25 82 ILE A O 1
ATOM 678 N N . TRP A 1 83 ? 7.668 22.969 -4.457 1 96.88 83 TRP A N 1
ATOM 679 C CA . TRP A 1 83 ? 8.25 23.969 -3.562 1 96.88 83 TRP A CA 1
ATOM 680 C C . TRP A 1 83 ? 9.711 23.641 -3.258 1 96.88 83 TRP A C 1
ATOM 682 O O . TRP A 1 83 ? 10.039 23.203 -2.152 1 96.88 83 TRP A O 1
ATOM 692 N N . PRO A 1 84 ? 10.602 23.984 -4.137 1 93.88 84 PRO A N 1
ATOM 693 C CA . PRO A 1 84 ? 12 23.578 -3.979 1 93.88 84 PRO A CA 1
ATOM 694 C C . PRO A 1 84 ? 12.68 24.25 -2.783 1 93.88 84 PRO A C 1
ATOM 696 O O . PRO A 1 84 ? 13.703 23.766 -2.301 1 93.88 84 PRO A O 1
ATOM 699 N N . LYS A 1 85 ? 12.133 25.344 -2.309 1 94.06 85 LYS A N 1
ATOM 700 C CA . LYS A 1 85 ? 12.734 26.031 -1.175 1 94.06 85 LYS A CA 1
ATOM 701 C C . LYS A 1 85 ? 12.203 25.5 0.149 1 94.06 85 LYS A C 1
ATOM 703 O O . LYS A 1 85 ? 12.734 25.812 1.215 1 94.06 85 LYS A O 1
ATOM 708 N N . ALA A 1 86 ? 11.125 24.688 0.072 1 95.81 86 ALA A N 1
ATOM 709 C CA . ALA A 1 86 ? 10.578 24.125 1.303 1 95.81 86 ALA A CA 1
ATOM 710 C C . ALA A 1 86 ? 11.555 23.141 1.936 1 95.81 86 ALA A C 1
ATOM 712 O O . ALA A 1 86 ? 12.195 22.359 1.232 1 95.81 86 ALA A O 1
ATOM 713 N N . LYS A 1 87 ? 11.727 23.234 3.197 1 96.69 87 LYS A N 1
ATOM 714 C CA . LYS A 1 87 ? 12.578 22.312 3.941 1 96.69 87 LYS A CA 1
ATOM 715 C C . LYS A 1 87 ? 11.82 21.047 4.336 1 96.69 87 LYS A C 1
ATOM 717 O O . LYS A 1 87 ? 10.633 21.125 4.672 1 96.69 87 LYS A O 1
ATOM 722 N N . MET A 1 88 ? 12.547 19.938 4.297 1 96.56 88 MET A N 1
ATOM 723 C CA . MET A 1 88 ? 11.914 18.656 4.551 1 96.56 88 MET A CA 1
ATOM 724 C C . MET A 1 88 ? 12.391 18.062 5.871 1 96.56 88 MET A C 1
ATOM 726 O O . MET A 1 88 ? 13.578 18.141 6.203 1 96.56 88 MET A O 1
ATOM 730 N N . ILE A 1 89 ? 11.445 17.5 6.578 1 97.88 89 ILE A N 1
ATOM 731 C CA . ILE A 1 89 ? 11.773 16.875 7.852 1 97.88 89 ILE A CA 1
ATOM 732 C C . ILE A 1 89 ? 11.289 15.422 7.852 1 97.88 89 ILE A C 1
ATOM 734 O O . ILE A 1 89 ? 10.125 15.148 7.574 1 97.88 89 ILE A O 1
ATOM 738 N N . LEU A 1 90 ? 12.172 14.516 8.062 1 97.94 90 LEU A N 1
ATOM 739 C CA . LEU A 1 90 ? 11.82 13.117 8.297 1 97.94 90 LEU A CA 1
ATOM 740 C C . LEU A 1 90 ? 11.836 12.789 9.789 1 97.94 90 LEU A C 1
ATOM 742 O O . LEU A 1 90 ? 12.906 12.703 10.398 1 97.94 90 LEU A O 1
ATOM 746 N N . THR A 1 91 ? 10.648 12.641 10.297 1 97.31 91 THR A N 1
ATOM 747 C CA . THR A 1 91 ? 10.555 12.266 11.703 1 97.31 91 THR A CA 1
ATOM 748 C C . THR A 1 91 ? 10.688 10.75 11.867 1 97.31 91 THR A C 1
ATOM 750 O O . THR A 1 91 ? 10.078 9.984 11.117 1 97.31 91 THR A O 1
ATOM 753 N N . GLU A 1 92 ? 11.445 10.328 12.82 1 95.62 92 GLU A N 1
ATOM 754 C CA . GLU A 1 92 ? 11.625 8.914 13.133 1 95.62 92 GLU A CA 1
ATOM 755 C C . GLU A 1 92 ? 11.578 8.672 14.633 1 95.62 92 GLU A C 1
ATOM 757 O O . GLU A 1 92 ? 11.812 9.594 15.422 1 95.62 92 GLU A O 1
ATOM 762 N N . ARG A 1 93 ? 11.234 7.5 14.984 1 95.44 93 ARG A N 1
ATOM 763 C CA . ARG A 1 93 ? 11.32 7.047 16.375 1 95.44 93 ARG A CA 1
ATOM 764 C C . ARG A 1 93 ? 12.672 6.406 16.656 1 95.44 93 ARG A C 1
ATOM 766 O O . ARG A 1 93 ? 13.539 6.348 15.781 1 95.44 93 ARG A O 1
ATOM 773 N N . ASP A 1 94 ? 12.797 6 17.922 1 95.31 94 ASP A N 1
ATOM 774 C CA . ASP A 1 94 ? 14.047 5.379 18.359 1 95.31 94 ASP A CA 1
ATOM 775 C C . ASP A 1 94 ? 14.328 4.109 17.547 1 95.31 94 ASP A C 1
ATOM 777 O O . ASP A 1 94 ? 15.492 3.758 17.328 1 95.31 94 ASP A O 1
ATOM 781 N N . SER A 1 95 ? 13.305 3.441 17.266 1 96.62 95 SER A N 1
ATOM 782 C CA . SER A 1 95 ? 13.414 2.213 16.484 1 96.62 95 SER A CA 1
ATOM 783 C C . SER A 1 95 ? 12.102 1.887 15.773 1 96.62 95 SER A C 1
ATOM 785 O O . SER A 1 95 ? 11.062 2.469 16.078 1 96.62 95 SER A O 1
ATOM 787 N N . THR A 1 96 ? 12.242 0.998 14.836 1 97.19 96 THR A N 1
ATOM 788 C CA . THR A 1 96 ? 11.055 0.515 14.133 1 97.19 96 THR A CA 1
ATOM 789 C C . THR A 1 96 ? 10.062 -0.11 15.109 1 97.19 96 THR A C 1
ATOM 791 O O . THR A 1 96 ? 8.852 0.078 14.977 1 97.19 96 THR A O 1
ATOM 794 N N . ASP A 1 97 ? 10.539 -0.814 16.109 1 96.75 97 ASP A N 1
ATOM 795 C CA . ASP A 1 97 ? 9.68 -1.458 17.109 1 96.75 97 ASP A CA 1
ATOM 796 C C . ASP A 1 97 ? 8.914 -0.422 17.922 1 96.75 97 ASP A C 1
ATOM 798 O O . ASP A 1 97 ? 7.746 -0.63 18.25 1 96.75 97 ASP A O 1
ATOM 802 N N . VAL A 1 98 ? 9.555 0.665 18.234 1 95.56 98 VAL A N 1
ATOM 803 C CA . VAL A 1 98 ? 8.891 1.726 18.984 1 95.56 98 VAL A CA 1
ATOM 804 C C . VAL A 1 98 ? 7.781 2.34 18.141 1 95.56 98 VAL A C 1
ATOM 806 O O . VAL A 1 98 ? 6.684 2.602 18.641 1 95.56 98 VAL A O 1
ATOM 809 N N . TRP A 1 99 ? 8.062 2.537 16.875 1 96.81 99 TRP A N 1
ATOM 810 C CA . TRP A 1 99 ? 7.023 3.055 15.992 1 96.81 99 TRP A CA 1
ATOM 811 C C . TRP A 1 99 ? 5.844 2.088 15.906 1 96.81 99 TRP A C 1
ATOM 813 O O . TRP A 1 99 ? 4.688 2.496 16.031 1 96.81 99 TRP A O 1
ATOM 823 N N . TRP A 1 100 ? 6.168 0.816 15.695 1 96.12 100 TRP A N 1
ATOM 824 C CA . TRP A 1 100 ? 5.129 -0.201 15.578 1 96.12 100 TRP A CA 1
ATOM 825 C C . TRP A 1 100 ? 4.23 -0.209 16.812 1 96.12 100 TRP A C 1
ATOM 827 O O . TRP A 1 100 ? 3.002 -0.232 16.688 1 96.12 100 TRP A O 1
ATOM 837 N N . ASN A 1 101 ? 4.816 -0.188 17.953 1 94.19 101 ASN A N 1
ATOM 838 C CA . ASN A 1 101 ? 4.035 -0.213 19.188 1 94.19 101 ASN A CA 1
ATOM 839 C C . ASN A 1 101 ? 3.139 1.016 19.297 1 94.19 101 ASN A C 1
ATOM 841 O O . ASN A 1 101 ? 1.988 0.911 19.734 1 94.19 101 ASN A O 1
ATOM 845 N N . SER A 1 102 ? 3.666 2.137 18.953 1 92.44 102 SER A N 1
ATOM 846 C CA . SER A 1 102 ? 2.881 3.365 18.969 1 92.44 102 SER A CA 1
ATOM 847 C C . SER A 1 102 ? 1.721 3.295 17.984 1 92.44 102 SER A C 1
ATOM 849 O O . SER A 1 102 ? 0.588 3.648 18.312 1 92.44 102 SER A O 1
ATOM 851 N N . ALA A 1 103 ? 2.025 2.863 16.766 1 93.81 103 ALA A N 1
ATOM 852 C CA . ALA A 1 103 ? 1.002 2.734 15.734 1 93.81 103 ALA A CA 1
ATOM 853 C C . ALA A 1 103 ? -0.076 1.738 16.156 1 93.81 103 ALA A C 1
ATOM 855 O O . ALA A 1 103 ? -1.271 2.021 16.031 1 93.81 103 ALA A O 1
ATOM 856 N N . LYS A 1 104 ? 0.367 0.6 16.656 1 93.44 104 LYS A N 1
ATOM 857 C CA . LYS A 1 104 ? -0.561 -0.435 17.109 1 93.44 104 LYS A CA 1
ATOM 858 C C . LYS A 1 104 ? -1.483 0.092 18.203 1 93.44 104 LYS A C 1
ATOM 860 O O . LYS A 1 104 ? -2.699 -0.11 18.156 1 93.44 104 LYS A O 1
ATOM 865 N N . ASN A 1 105 ? -0.917 0.757 19.156 1 90.5 105 ASN A N 1
ATOM 866 C CA . ASN A 1 105 ? -1.705 1.33 20.25 1 90.5 105 ASN A CA 1
ATOM 867 C C . ASN A 1 105 ? -2.701 2.363 19.734 1 90.5 105 ASN A C 1
ATOM 869 O O . ASN A 1 105 ? -3.854 2.393 20.156 1 90.5 105 ASN A O 1
ATOM 873 N N . PHE A 1 106 ? -2.293 3.15 18.906 1 90.44 106 PHE A N 1
ATOM 874 C CA . PHE A 1 106 ? -3.162 4.18 18.344 1 90.44 106 PHE A CA 1
ATOM 875 C C . PHE A 1 106 ? -4.367 3.551 17.656 1 90.44 106 PHE A C 1
ATOM 877 O O . PHE A 1 106 ? -5.508 3.941 17.906 1 90.44 106 PHE A O 1
ATOM 884 N N . PHE A 1 107 ? -4.113 2.611 16.75 1 91.56 107 PHE A N 1
ATOM 885 C CA . PHE A 1 107 ? -5.203 2.006 16 1 91.56 107 PHE A CA 1
ATOM 886 C C . PHE A 1 107 ? -6.113 1.197 16.922 1 91.56 107 PHE A C 1
ATOM 888 O O . PHE A 1 107 ? -7.328 1.158 16.719 1 91.56 107 PHE A O 1
ATOM 895 N N . ASN A 1 108 ? -5.527 0.577 17.906 1 89.69 108 ASN A N 1
ATOM 896 C CA . ASN A 1 108 ? -6.352 -0.105 18.906 1 89.69 108 ASN A CA 1
ATOM 897 C C . ASN A 1 108 ? -7.301 0.863 19.609 1 89.69 108 ASN A C 1
ATOM 899 O O . ASN A 1 108 ? -8.477 0.558 19.797 1 89.69 108 ASN A O 1
ATOM 903 N N . ASN A 1 109 ? -6.773 1.992 19.953 1 87.31 109 ASN A N 1
ATOM 904 C CA . ASN A 1 109 ? -7.582 3.008 20.625 1 87.31 109 ASN A CA 1
ATOM 905 C C . ASN A 1 109 ? -8.594 3.633 19.672 1 87.31 109 ASN A C 1
ATOM 907 O O . ASN A 1 109 ? -9.742 3.869 20.047 1 87.31 109 ASN A O 1
ATOM 911 N N . LEU A 1 110 ? -8.133 3.902 18.484 1 85.94 110 LEU A N 1
ATOM 912 C CA . LEU A 1 110 ? -9 4.492 17.469 1 85.94 110 LEU A CA 1
ATOM 913 C C . LEU A 1 110 ? -10.203 3.596 17.203 1 85.94 110 LEU A C 1
ATOM 915 O O . LEU A 1 110 ? -11.328 4.086 17.047 1 85.94 110 LEU A O 1
ATOM 919 N N . ASN A 1 111 ? -9.953 2.352 17.172 1 87.5 111 ASN A N 1
ATOM 920 C CA . ASN A 1 111 ? -11.008 1.389 16.875 1 87.5 111 ASN A CA 1
ATOM 921 C C . ASN A 1 111 ? -12.039 1.333 18 1 87.5 111 ASN A C 1
ATOM 923 O O . ASN A 1 111 ? -13.141 0.823 17.812 1 87.5 111 ASN A O 1
ATOM 927 N N . GLN A 1 112 ? -11.664 1.853 19.141 1 84.5 112 GLN A N 1
ATOM 928 C CA . GLN A 1 112 ? -12.586 1.896 20.266 1 84.5 112 GLN A CA 1
ATOM 929 C C . GLN A 1 112 ? -13.336 3.223 20.312 1 84.5 112 GLN A C 1
ATOM 931 O O . GLN A 1 112 ? -14.273 3.387 21.109 1 84.5 112 GLN A O 1
ATOM 936 N N . TRP A 1 113 ? -12.883 4.164 19.547 1 83 113 TRP A N 1
ATOM 937 C CA . TRP A 1 113 ? -13.57 5.445 19.453 1 83 113 TRP A CA 1
ATOM 938 C C . TRP A 1 113 ? -14.953 5.273 18.828 1 83 113 TRP A C 1
ATOM 940 O O . TRP A 1 113 ? -15.094 4.633 17.781 1 83 113 TRP A O 1
ATOM 950 N N . ALA A 1 114 ? -15.93 5.82 19.375 1 76.5 114 ALA A N 1
ATOM 951 C CA . ALA A 1 114 ? -17.328 5.527 19.094 1 76.5 114 ALA A CA 1
ATOM 952 C C . ALA A 1 114 ? -17.641 5.707 17.609 1 76.5 114 ALA A C 1
ATOM 954 O O . ALA A 1 114 ? -18.266 4.84 16.984 1 76.5 114 ALA A O 1
ATOM 955 N N . PRO A 1 115 ? -17.234 6.77 17 1 76.31 115 PRO A N 1
ATOM 956 C CA . PRO A 1 115 ? -17.516 6.926 15.562 1 76.31 115 PRO A CA 1
ATOM 957 C C . PRO A 1 115 ? -16.906 5.82 14.711 1 76.31 115 PRO A C 1
ATOM 959 O O . PRO A 1 115 ? -17.453 5.457 13.672 1 76.31 115 PRO A O 1
ATOM 962 N N . CYS A 1 116 ? -15.828 5.277 15.188 1 78.81 116 CYS A N 1
ATOM 963 C CA . CYS A 1 116 ? -15.188 4.188 14.461 1 78.81 116 CYS A CA 1
ATOM 964 C C . CYS A 1 116 ? -15.781 2.844 14.859 1 78.81 116 CYS A C 1
ATOM 966 O O . CYS A 1 116 ? -16.078 2.014 14 1 78.81 116 CYS A O 1
ATOM 968 N N . LYS A 1 117 ? -15.953 2.736 16.109 1 78.06 117 LYS A N 1
ATOM 969 C CA . LYS A 1 117 ? -16.453 1.474 16.641 1 78.06 117 LYS A CA 1
ATOM 970 C C . LYS A 1 117 ? -17.844 1.154 16.109 1 78.06 117 LYS A C 1
ATOM 972 O O . LYS A 1 117 ? -18.109 0.018 15.711 1 78.06 117 LYS A O 1
ATOM 977 N N . TYR A 1 118 ? -18.656 2.178 16 1 75.19 118 TYR A N 1
ATOM 978 C CA . TYR A 1 118 ? -20.031 1.976 15.586 1 75.19 118 TYR A CA 1
ATOM 979 C C . TYR A 1 118 ? -20.281 2.584 14.211 1 75.19 118 TYR A C 1
ATOM 981 O O . TYR A 1 118 ? -21.422 2.652 13.75 1 75.19 118 TYR A O 1
ATOM 989 N N . GLY A 1 119 ? -19.188 3.018 13.672 1 69.69 119 GLY A N 1
ATOM 990 C CA . GLY A 1 119 ? -19.297 3.756 12.422 1 69.69 119 GLY A CA 1
ATOM 991 C C . GLY A 1 119 ? -19.75 2.902 11.258 1 69.69 119 GLY A C 1
ATOM 992 O O . GLY A 1 119 ? -20.422 3.396 10.344 1 69.69 119 GLY A O 1
ATOM 993 N N . TRP A 1 120 ? -19.391 1.661 11.352 1 66.12 120 TRP A N 1
ATOM 994 C CA . TRP A 1 120 ? -19.781 0.792 10.242 1 66.12 120 TRP A CA 1
ATOM 995 C C . TRP A 1 120 ? -21.281 0.83 10.023 1 66.12 120 TRP A C 1
ATOM 997 O O . TRP A 1 120 ? -21.75 0.811 8.875 1 66.12 120 TRP A O 1
ATOM 1007 N N . PHE A 1 121 ? -22.016 0.953 10.961 1 68.69 121 PHE A N 1
ATOM 1008 C CA . PHE A 1 121 ? -23.469 1.018 10.836 1 68.69 121 PHE A CA 1
ATOM 1009 C C . PHE A 1 121 ? -23.922 2.416 10.43 1 68.69 121 PHE A C 1
ATOM 1011 O O . PHE A 1 121 ? -24.75 2.57 9.523 1 68.69 121 PHE A O 1
ATOM 1018 N N . PHE A 1 122 ? -23.297 3.338 10.914 1 73.44 122 PHE A N 1
ATOM 1019 C CA . PHE A 1 122 ? -23.797 4.703 10.773 1 73.44 122 PHE A CA 1
ATOM 1020 C C . PHE A 1 122 ? -23.203 5.375 9.547 1 73.44 122 PHE A C 1
ATOM 1022 O O . PHE A 1 122 ? -23.75 6.363 9.047 1 73.44 122 PHE A O 1
ATOM 1029 N N . ASN A 1 123 ? -22.125 4.785 9.062 1 78.25 123 ASN A N 1
ATOM 1030 C CA . ASN A 1 123 ? -21.484 5.383 7.898 1 78.25 123 ASN A CA 1
ATOM 1031 C C . ASN A 1 123 ? -22.391 5.375 6.68 1 78.25 123 ASN A C 1
ATOM 1033 O O . ASN A 1 123 ? -22.297 6.25 5.816 1 78.25 123 ASN A O 1
ATOM 1037 N N . TYR A 1 124 ? -23.281 4.512 6.758 1 81.62 124 TYR A N 1
ATOM 1038 C CA . TYR A 1 124 ? -24.188 4.426 5.617 1 81.62 124 TYR A CA 1
ATOM 1039 C C . TYR A 1 124 ? -25.328 5.434 5.742 1 81.62 124 TYR A C 1
ATOM 1041 O O . TYR A 1 124 ? -26.047 5.691 4.777 1 81.62 124 TYR A O 1
ATOM 1049 N N . LEU A 1 125 ? -25.469 6.016 6.883 1 87.75 125 LEU A N 1
ATOM 1050 C CA . LEU A 1 125 ? -26.562 6.949 7.121 1 87.75 125 LEU A CA 1
ATOM 1051 C C . LEU A 1 125 ? -26.094 8.391 6.945 1 87.75 125 LEU A C 1
ATOM 1053 O O . LEU A 1 125 ? -26.906 9.312 6.941 1 87.75 125 LEU A O 1
ATOM 1057 N N . SER A 1 126 ? -24.859 8.602 6.809 1 89.5 126 SER A N 1
ATOM 1058 C CA . SER A 1 126 ? -24.281 9.93 6.59 1 89.5 126 SER A CA 1
ATOM 1059 C C . SER A 1 126 ? -23.453 9.961 5.309 1 89.5 126 SER A C 1
ATOM 1061 O O . SER A 1 126 ? -22.375 9.352 5.238 1 89.5 126 SER A O 1
ATOM 1063 N N . PRO A 1 127 ? -23.938 10.734 4.34 1 88.69 127 PRO A N 1
ATOM 1064 C CA . PRO A 1 127 ? -23.172 10.836 3.094 1 88.69 127 PRO A CA 1
ATOM 1065 C C . PRO A 1 127 ? -21.75 11.336 3.312 1 88.69 127 PRO A C 1
ATOM 1067 O O . PRO A 1 127 ? -20.812 10.867 2.652 1 88.69 127 PRO A O 1
ATOM 1070 N N . THR A 1 128 ? -21.594 12.211 4.211 1 87.88 128 THR A N 1
ATOM 1071 C CA . THR A 1 128 ? -20.266 12.758 4.496 1 87.88 128 THR A CA 1
ATOM 1072 C C . THR A 1 128 ? -19.359 11.703 5.113 1 87.88 128 THR A C 1
ATOM 1074 O O . THR A 1 128 ? -18.203 11.555 4.715 1 87.88 128 THR A O 1
ATOM 1077 N N . ALA A 1 129 ? -19.891 10.984 6.055 1 87.12 129 ALA A N 1
ATOM 1078 C CA . ALA A 1 129 ? -19.109 9.93 6.703 1 87.12 129 ALA A CA 1
ATOM 1079 C C . ALA A 1 129 ? -18.734 8.844 5.703 1 87.12 129 ALA A C 1
ATOM 1081 O O . ALA A 1 129 ? -17.578 8.391 5.676 1 87.12 129 ALA A O 1
ATOM 1082 N N . TYR A 1 130 ? -19.703 8.555 4.895 1 88.56 130 TYR A N 1
ATOM 1083 C CA . TYR A 1 130 ? -19.469 7.508 3.904 1 88.56 130 TYR A CA 1
ATOM 1084 C C . TYR A 1 130 ? -18.391 7.93 2.908 1 88.56 130 TYR A C 1
ATOM 1086 O O . TYR A 1 130 ? -17.438 7.184 2.66 1 88.56 130 TYR A O 1
ATOM 1094 N N . SER A 1 131 ? -18.594 9.086 2.393 1 90.19 131 SER A N 1
ATOM 1095 C CA . SER A 1 131 ? -17.656 9.594 1.398 1 90.19 131 SER A CA 1
ATOM 1096 C C . SER A 1 131 ? -16.25 9.703 1.972 1 90.19 131 SER A C 1
ATOM 1098 O O . SER A 1 131 ? -15.273 9.352 1.308 1 90.19 131 SER A O 1
ATOM 1100 N N . THR A 1 132 ? -16.125 10.156 3.166 1 90.06 132 THR A N 1
ATOM 1101 C CA . THR A 1 132 ? -14.828 10.312 3.811 1 90.06 132 THR A CA 1
ATOM 1102 C C . THR A 1 132 ? -14.172 8.961 4.043 1 90.06 132 THR A C 1
ATOM 1104 O O . THR A 1 132 ? -12.977 8.789 3.777 1 90.06 132 THR A O 1
ATOM 1107 N N . LEU A 1 133 ? -14.945 8.062 4.496 1 88.88 133 LEU A N 1
ATOM 1108 C CA . LEU A 1 133 ? -14.422 6.734 4.793 1 88.88 133 LEU A CA 1
ATOM 1109 C C . LEU A 1 133 ? -13.969 6.027 3.518 1 88.88 133 LEU A C 1
ATOM 1111 O O . LEU A 1 133 ? -12.82 5.602 3.414 1 88.88 133 LEU A O 1
ATOM 1115 N N . VAL A 1 134 ? -14.789 6.047 2.518 1 89.94 134 VAL A N 1
ATOM 1116 C CA . VAL A 1 134 ? -14.609 5.199 1.341 1 89.94 134 VAL A CA 1
ATOM 1117 C C . VAL A 1 134 ? -13.648 5.875 0.364 1 89.94 134 VAL A C 1
ATOM 1119 O O . VAL A 1 134 ? -12.852 5.207 -0.293 1 89.94 134 VAL A O 1
ATOM 1122 N N . HIS A 1 135 ? -13.711 7.172 0.349 1 93.81 135 HIS A N 1
ATOM 1123 C CA . HIS A 1 135 ? -12.992 7.844 -0.728 1 93.81 135 HIS A CA 1
ATOM 1124 C C . HIS A 1 135 ? -11.742 8.539 -0.205 1 93.81 135 HIS A C 1
ATOM 1126 O O . HIS A 1 135 ? -10.906 8.984 -0.99 1 93.81 135 HIS A O 1
ATOM 1132 N N . LEU A 1 136 ? -11.586 8.578 1.015 1 94.38 136 LEU A N 1
ATOM 1133 C CA . LEU A 1 136 ? -10.398 9.242 1.556 1 94.38 136 LEU A CA 1
ATOM 1134 C C . LEU A 1 136 ? -9.664 8.32 2.525 1 94.38 136 LEU A C 1
ATOM 1136 O O . LEU A 1 136 ? -8.516 7.941 2.279 1 94.38 136 LEU A O 1
ATOM 1140 N N . THR A 1 137 ? -10.367 7.902 3.615 1 91.62 137 THR A N 1
ATOM 1141 C CA . THR A 1 137 ? -9.719 7.164 4.691 1 91.62 137 THR A CA 1
ATOM 1142 C C . THR A 1 137 ? -9.188 5.824 4.188 1 91.62 137 THR A C 1
ATOM 1144 O O . THR A 1 137 ? -7.992 5.535 4.32 1 91.62 137 THR A O 1
ATOM 1147 N N . TYR A 1 138 ? -10.039 5.035 3.57 1 92.56 138 TYR A N 1
ATOM 1148 C CA . TYR A 1 138 ? -9.625 3.707 3.123 1 92.56 138 TYR A CA 1
ATOM 1149 C C . TYR A 1 138 ? -8.523 3.803 2.082 1 92.56 138 TYR A C 1
ATOM 1151 O O . TYR A 1 138 ? -7.461 3.189 2.234 1 92.56 138 TYR A O 1
ATOM 1159 N N . PRO A 1 139 ? -8.75 4.645 1.05 1 94.81 139 PRO A N 1
ATOM 1160 C CA . PRO A 1 139 ? -7.676 4.75 0.061 1 94.81 139 PRO A CA 1
ATOM 1161 C C . PRO A 1 139 ? -6.359 5.227 0.668 1 94.81 139 PRO A C 1
ATOM 1163 O O . PRO A 1 139 ? -5.285 4.75 0.287 1 94.81 139 PRO A O 1
ATOM 1166 N N . THR A 1 140 ? -6.402 6.133 1.562 1 96.19 140 THR A N 1
ATOM 1167 C CA . THR A 1 140 ? -5.199 6.66 2.197 1 96.19 140 THR A CA 1
ATOM 1168 C C . THR A 1 140 ? -4.504 5.574 3.014 1 96.19 140 THR A C 1
ATOM 1170 O O . THR A 1 140 ? -3.279 5.434 2.949 1 96.19 140 THR A O 1
ATOM 1173 N N . MET A 1 141 ? -5.258 4.805 3.719 1 95 141 MET A N 1
ATOM 1174 C CA . MET A 1 141 ? -4.695 3.744 4.547 1 95 141 MET A CA 1
ATOM 1175 C C . MET A 1 141 ? -4.031 2.674 3.686 1 95 141 MET A C 1
ATOM 1177 O O . MET A 1 141 ? -2.949 2.189 4.012 1 95 141 MET A O 1
ATOM 1181 N N . TYR A 1 142 ? -4.656 2.326 2.617 1 96 142 TYR A N 1
ATOM 1182 C CA . TYR A 1 142 ? -4.051 1.373 1.695 1 96 142 TYR A CA 1
ATOM 1183 C C . TYR A 1 142 ? -2.768 1.936 1.093 1 96 142 TYR A C 1
ATOM 1185 O O . TYR A 1 142 ? -1.764 1.229 0.983 1 96 142 TYR A O 1
ATOM 1193 N N . MET A 1 143 ? -2.891 3.154 0.692 1 97 143 MET A N 1
ATOM 1194 C CA . MET A 1 143 ? -1.756 3.828 0.067 1 97 143 MET A CA 1
ATOM 1195 C C . MET A 1 143 ? -0.545 3.828 0.993 1 97 143 MET A C 1
ATOM 1197 O O . MET A 1 143 ? 0.567 3.512 0.568 1 97 143 MET A O 1
ATOM 1201 N N . ILE A 1 144 ? -0.774 4.062 2.229 1 97 144 ILE A N 1
ATOM 1202 C CA . ILE A 1 144 ? 0.309 4.266 3.184 1 97 144 ILE A CA 1
ATOM 1203 C C . ILE A 1 144 ? 0.759 2.922 3.75 1 97 144 ILE A C 1
ATOM 1205 O O . ILE A 1 144 ? 1.951 2.607 3.746 1 97 144 ILE A O 1
ATOM 1209 N N . HIS A 1 145 ? -0.22 2.102 4.137 1 96.94 145 HIS A N 1
ATOM 1210 C CA . HIS A 1 145 ? 0.126 0.926 4.926 1 96.94 145 HIS A CA 1
ATOM 1211 C C . HIS A 1 145 ? 0.038 -0.346 4.09 1 96.94 145 HIS A C 1
ATOM 1213 O O . HIS A 1 145 ? 0.539 -1.396 4.496 1 96.94 145 HIS A O 1
ATOM 1219 N N . GLY A 1 146 ? -0.662 -0.311 3 1 96.56 146 GLY A N 1
ATOM 1220 C CA . GLY A 1 146 ? -0.811 -1.48 2.148 1 96.56 146 GLY A CA 1
ATOM 1221 C C . GLY A 1 146 ? -1.877 -2.441 2.637 1 96.56 146 GLY A C 1
ATOM 1222 O O . GLY A 1 146 ? -2.08 -3.506 2.047 1 96.56 146 GLY A O 1
ATOM 1223 N N . THR A 1 147 ? -2.523 -2.16 3.742 1 95.69 147 THR A N 1
ATOM 1224 C CA . THR A 1 147 ? -3.578 -2.988 4.316 1 95.69 147 THR A CA 1
ATOM 1225 C C . THR A 1 147 ? -4.551 -2.139 5.129 1 95.69 147 THR A C 1
ATOM 1227 O O . THR A 1 147 ? -4.23 -1.011 5.512 1 95.69 147 THR A O 1
ATOM 1230 N N . LEU A 1 148 ? -5.719 -2.672 5.32 1 93 148 LEU A N 1
ATOM 1231 C CA . LEU A 1 148 ? -6.715 -2.014 6.156 1 93 148 LEU A CA 1
ATOM 1232 C C . LEU A 1 148 ? -6.918 -2.773 7.465 1 93 148 LEU A C 1
ATOM 1234 O O . LEU A 1 148 ? -7.746 -2.389 8.289 1 93 148 LEU A O 1
ATOM 1238 N N . LYS A 1 149 ? -6.16 -3.752 7.719 1 90.75 149 LYS A N 1
ATOM 1239 C CA . LYS A 1 149 ? -6.418 -4.676 8.82 1 90.75 149 LYS A CA 1
ATOM 1240 C C . LYS A 1 149 ? -6.066 -4.043 10.164 1 90.75 149 LYS A C 1
ATOM 1242 O O . LYS A 1 149 ? -6.207 -4.68 11.211 1 90.75 149 LYS A O 1
ATOM 1247 N N . MET A 1 150 ? -5.723 -2.814 10.172 1 86.94 150 MET A N 1
ATOM 1248 C CA . MET A 1 150 ? -5.504 -2.09 11.414 1 86.94 150 MET A CA 1
ATOM 1249 C C . MET A 1 150 ? -6.715 -1.233 11.766 1 86.94 150 MET A C 1
ATOM 1251 O O . MET A 1 150 ? -6.816 -0.716 12.883 1 86.94 150 MET A O 1
ATOM 1255 N N . TYR A 1 151 ? -7.539 -1.218 10.789 1 83.25 151 TYR A N 1
ATOM 1256 C CA . TYR A 1 151 ? -8.547 -0.176 10.914 1 83.25 151 TYR A CA 1
ATOM 1257 C C . TYR A 1 151 ? -9.938 -0.782 11.109 1 83.25 151 TYR A C 1
ATOM 1259 O O . TYR A 1 151 ? -10.375 -1.614 10.312 1 83.25 151 TYR A O 1
ATOM 1267 N N . VAL A 1 152 ? -10.719 -0.425 12.047 1 72.88 152 VAL A N 1
ATOM 1268 C CA . VAL A 1 152 ? -12.102 -0.578 12.5 1 72.88 152 VAL A CA 1
ATOM 1269 C C . VAL A 1 152 ? -12.648 -1.924 12.031 1 72.88 152 VAL A C 1
ATOM 1271 O O . VAL A 1 152 ? -12.234 -2.977 12.531 1 72.88 152 VAL A O 1
ATOM 1274 N N . GLN A 1 153 ? -13.398 -1.947 10.93 1 68.25 153 GLN A N 1
ATOM 1275 C CA . GLN A 1 153 ? -14.156 -3.115 10.5 1 68.25 153 GLN A CA 1
ATOM 1276 C C . GLN A 1 153 ? -13.227 -4.227 10.016 1 68.25 153 GLN A C 1
ATOM 1278 O O . GLN A 1 153 ? -13.617 -5.395 9.961 1 68.25 153 GLN A O 1
ATOM 1283 N N . HIS A 1 154 ? -11.977 -3.836 9.922 1 72.25 154 HIS A N 1
ATOM 1284 C CA . HIS A 1 154 ? -11.016 -4.801 9.391 1 72.25 154 HIS A CA 1
ATOM 1285 C C . HIS A 1 154 ? -9.93 -5.113 10.414 1 72.25 154 HIS A C 1
ATOM 1287 O O . HIS A 1 154 ? -8.969 -5.824 10.102 1 72.25 154 HIS A O 1
ATOM 1293 N N . ALA A 1 155 ? -10.219 -4.637 11.602 1 80.06 155 ALA A N 1
ATOM 1294 C CA . ALA A 1 155 ? -9.117 -4.617 12.555 1 80.06 155 ALA A CA 1
ATOM 1295 C C . ALA A 1 155 ? -8.75 -6.027 13 1 80.06 155 ALA A C 1
ATOM 1297 O O . ALA A 1 155 ? -9.602 -6.777 13.477 1 80.06 155 ALA A O 1
ATOM 1298 N N . ASP A 1 156 ? -7.559 -6.324 12.688 1 89.12 156 ASP A N 1
ATOM 1299 C CA . ASP A 1 156 ? -6.891 -7.57 13.055 1 89.12 156 ASP A CA 1
ATOM 1300 C C . ASP A 1 156 ? -5.402 -7.344 13.297 1 89.12 156 ASP A C 1
ATOM 1302 O O . ASP A 1 156 ? -4.559 -7.969 12.648 1 89.12 156 ASP A O 1
ATOM 1306 N N . LEU A 1 157 ? -5.133 -6.523 14.289 1 88.75 157 LEU A N 1
ATOM 1307 C CA . LEU A 1 157 ? -3.771 -6.051 14.516 1 88.75 157 LEU A CA 1
ATOM 1308 C C . LEU A 1 157 ? -2.891 -7.172 15.062 1 88.75 157 LEU A C 1
ATOM 1310 O O . LEU A 1 157 ? -1.662 -7.066 15.039 1 88.75 157 LEU A O 1
ATOM 1314 N N . ASP A 1 158 ? -3.494 -8.195 15.555 1 88.56 158 ASP A N 1
ATOM 1315 C CA . ASP A 1 158 ? -2.717 -9.328 16.047 1 88.56 158 ASP A CA 1
ATOM 1316 C C . ASP A 1 158 ? -2.309 -10.258 14.914 1 88.56 158 ASP A C 1
ATOM 1318 O O . ASP A 1 158 ? -1.501 -11.172 15.109 1 88.56 158 ASP A O 1
ATOM 1322 N N . ASN A 1 159 ? -2.906 -10.039 13.797 1 91.81 159 ASN A N 1
ATOM 1323 C CA . ASN A 1 159 ? -2.469 -10.727 12.586 1 91.81 159 ASN A CA 1
ATOM 1324 C C . ASN A 1 159 ? -0.999 -10.453 12.281 1 91.81 159 ASN A C 1
ATOM 1326 O O . ASN A 1 159 ? -0.61 -9.305 12.07 1 91.81 159 ASN A O 1
ATOM 1330 N N . PRO A 1 160 ? -0.203 -11.516 12.266 1 91.38 160 PRO A N 1
ATOM 1331 C CA . PRO A 1 160 ? 1.233 -11.305 12.07 1 91.38 160 PRO A CA 1
ATOM 1332 C C . PRO A 1 160 ? 1.559 -10.664 10.727 1 91.38 160 PRO A C 1
ATOM 1334 O O . PRO A 1 160 ? 2.545 -9.938 10.609 1 91.38 160 PRO A O 1
ATOM 1337 N N . SER A 1 161 ? 0.765 -10.938 9.75 1 94.56 161 SER A N 1
ATOM 1338 C CA . SER A 1 161 ? 1.031 -10.367 8.43 1 94.56 161 SER A CA 1
ATOM 1339 C C . SER A 1 161 ? 0.93 -8.844 8.461 1 94.56 161 SER A C 1
ATOM 1341 O O . SER A 1 161 ? 1.597 -8.164 7.68 1 94.56 161 SER A O 1
ATOM 1343 N N . VAL A 1 162 ? 0.092 -8.328 9.352 1 95.81 162 VAL A N 1
ATOM 1344 C CA . VAL A 1 162 ? -0.126 -6.887 9.43 1 95.81 162 VAL A CA 1
ATOM 1345 C C . VAL A 1 162 ? 1.155 -6.199 9.898 1 95.81 162 VAL A C 1
ATOM 1347 O O . VAL A 1 162 ? 1.558 -5.176 9.328 1 95.81 162 VAL A O 1
ATOM 1350 N N . ARG A 1 163 ? 1.745 -6.805 10.891 1 95.44 163 ARG A N 1
ATOM 1351 C CA . ARG A 1 163 ? 3.008 -6.246 11.367 1 95.44 163 ARG A CA 1
ATOM 1352 C C . ARG A 1 163 ? 4.062 -6.266 10.266 1 95.44 163 ARG A C 1
ATOM 1354 O O . ARG A 1 163 ? 4.742 -5.266 10.031 1 95.44 163 ARG A O 1
ATOM 1361 N N . ASN A 1 164 ? 4.203 -7.418 9.594 1 96.62 164 ASN A N 1
ATOM 1362 C CA . ASN A 1 164 ? 5.176 -7.531 8.508 1 96.62 164 ASN A CA 1
ATOM 1363 C C . ASN A 1 164 ? 4.949 -6.469 7.441 1 96.62 164 ASN A C 1
ATOM 1365 O O . ASN A 1 164 ? 5.895 -5.797 7.02 1 96.62 164 ASN A O 1
ATOM 1369 N N . ILE A 1 165 ? 3.746 -6.297 7.051 1 97.5 165 ILE A N 1
ATOM 1370 C CA . ILE A 1 165 ? 3.396 -5.41 5.945 1 97.5 165 ILE A CA 1
ATOM 1371 C C . ILE A 1 165 ? 3.637 -3.959 6.355 1 97.5 165 ILE A C 1
ATOM 1373 O O . ILE A 1 165 ? 4.312 -3.213 5.641 1 97.5 165 ILE A O 1
ATOM 1377 N N . MET A 1 166 ? 3.16 -3.562 7.527 1 97.38 166 MET A N 1
ATOM 1378 C CA . MET A 1 166 ? 3.24 -2.168 7.953 1 97.38 166 MET A CA 1
ATOM 1379 C C . MET A 1 166 ? 4.684 -1.767 8.234 1 97.38 166 MET A C 1
ATOM 1381 O O . MET A 1 166 ? 5.094 -0.648 7.922 1 97.38 166 MET A O 1
ATOM 1385 N N . ILE A 1 167 ? 5.406 -2.65 8.789 1 97.31 167 ILE A N 1
ATOM 1386 C CA . ILE A 1 167 ? 6.805 -2.361 9.086 1 97.31 167 ILE A CA 1
ATOM 1387 C C . ILE A 1 167 ? 7.582 -2.205 7.777 1 97.31 167 ILE A C 1
ATOM 1389 O O . ILE A 1 167 ? 8.391 -1.283 7.633 1 97.31 167 ILE A O 1
ATOM 1393 N N . THR A 1 168 ? 7.359 -3.104 6.859 1 97.56 168 THR A N 1
ATOM 1394 C CA . THR A 1 168 ? 8.031 -3.014 5.57 1 97.56 168 THR A CA 1
ATOM 1395 C C . THR A 1 168 ? 7.742 -1.673 4.902 1 97.56 168 THR A C 1
ATOM 1397 O O . THR A 1 168 ? 8.656 -1.021 4.387 1 97.56 168 THR A O 1
ATOM 1400 N N . ARG A 1 169 ? 6.551 -1.247 4.953 1 98.06 169 ARG A N 1
ATOM 1401 C CA . ARG A 1 169 ? 6.164 0.01 4.324 1 98.06 169 ARG A CA 1
ATOM 1402 C C . ARG A 1 169 ? 6.789 1.2 5.043 1 98.06 169 ARG A C 1
ATOM 1404 O O . ARG A 1 169 ? 7.266 2.139 4.398 1 98.06 169 ARG A O 1
ATOM 1411 N N . TYR A 1 170 ? 6.738 1.112 6.332 1 98.19 170 TYR A N 1
ATOM 1412 C CA . TYR A 1 170 ? 7.344 2.162 7.145 1 98.19 170 TYR A CA 1
ATOM 1413 C C . TYR A 1 170 ? 8.828 2.297 6.848 1 98.19 170 TYR A C 1
ATOM 1415 O O . TYR A 1 170 ? 9.32 3.395 6.574 1 98.19 170 TYR A O 1
ATOM 1423 N N . GLU A 1 171 ? 9.516 1.201 6.848 1 98.19 171 GLU A N 1
ATOM 1424 C CA . GLU A 1 171 ? 10.953 1.204 6.625 1 98.19 171 GLU A CA 1
ATOM 1425 C C . GLU A 1 171 ? 11.297 1.604 5.191 1 98.19 171 GLU A C 1
ATOM 1427 O O . GLU A 1 171 ? 12.266 2.322 4.953 1 98.19 171 GLU A O 1
ATOM 1432 N N . ALA A 1 172 ? 10.523 1.117 4.289 1 98.12 172 ALA A N 1
ATOM 1433 C CA . ALA A 1 172 ? 10.75 1.475 2.889 1 98.12 172 ALA A CA 1
ATOM 1434 C C . ALA A 1 172 ? 10.594 2.977 2.676 1 98.12 172 ALA A C 1
ATOM 1436 O O . ALA A 1 172 ? 11.383 3.594 1.955 1 98.12 172 ALA A O 1
ATOM 1437 N N . HIS A 1 173 ? 9.578 3.525 3.271 1 98.19 173 HIS A N 1
ATOM 1438 C CA . HIS A 1 173 ? 9.359 4.965 3.162 1 98.19 173 HIS A CA 1
ATOM 1439 C C . HIS A 1 173 ? 10.555 5.742 3.719 1 98.19 173 HIS A C 1
ATOM 1441 O O . HIS A 1 173 ? 11.039 6.676 3.08 1 98.19 173 HIS A O 1
ATOM 1447 N N . ASN A 1 174 ? 10.977 5.352 4.891 1 97.75 174 ASN A N 1
ATOM 1448 C CA . ASN A 1 174 ? 12.117 6.023 5.504 1 97.75 174 ASN A CA 1
ATOM 1449 C C . ASN A 1 174 ? 13.359 5.938 4.617 1 97.75 174 ASN A C 1
ATOM 1451 O O . ASN A 1 174 ? 14.062 6.934 4.43 1 97.75 174 ASN A O 1
ATOM 1455 N N . ALA A 1 175 ? 13.594 4.75 4.109 1 97.38 175 ALA A N 1
ATOM 1456 C CA . ALA A 1 175 ? 14.734 4.574 3.217 1 97.38 175 ALA A CA 1
ATOM 1457 C C . ALA A 1 175 ? 14.617 5.473 1.989 1 97.38 175 ALA A C 1
ATOM 1459 O O . ALA A 1 175 ? 15.609 6.047 1.536 1 97.38 175 ALA A O 1
ATOM 1460 N N . TYR A 1 176 ? 13.469 5.59 1.479 1 97.5 176 TYR A N 1
ATOM 1461 C CA . TYR A 1 176 ? 13.203 6.395 0.293 1 97.5 176 TYR A CA 1
ATOM 1462 C C . TYR A 1 176 ? 13.5 7.867 0.557 1 97.5 176 TYR A C 1
ATOM 1464 O O . TYR A 1 176 ? 14.242 8.5 -0.195 1 97.5 176 TYR A O 1
ATOM 1472 N N . VAL A 1 177 ? 12.945 8.367 1.633 1 96.94 177 VAL A N 1
ATOM 1473 C CA . VAL A 1 177 ? 13.148 9.773 1.976 1 96.94 177 VAL A CA 1
ATOM 1474 C C . VAL A 1 177 ? 14.633 10.031 2.23 1 96.94 177 VAL A C 1
ATOM 1476 O O . VAL A 1 177 ? 15.188 11.016 1.736 1 96.94 177 VAL A O 1
ATOM 1479 N N . LYS A 1 178 ? 15.289 9.148 2.887 1 96.44 178 LYS A N 1
ATOM 1480 C CA . LYS A 1 178 ? 16.703 9.305 3.227 1 96.44 178 LYS A CA 1
ATOM 1481 C C . LYS A 1 178 ? 17.578 9.273 1.974 1 96.44 178 LYS A C 1
ATOM 1483 O O . LYS A 1 178 ? 18.625 9.922 1.921 1 96.44 178 LYS A O 1
ATOM 1488 N N . SER A 1 179 ? 17.125 8.516 1.027 1 94 179 SER A N 1
ATOM 1489 C CA . SER A 1 179 ? 17.891 8.398 -0.201 1 94 179 SER A CA 1
ATOM 1490 C C . SER A 1 179 ? 17.922 9.711 -0.974 1 94 179 SER A C 1
ATOM 1492 O O . SER A 1 179 ? 18.734 9.898 -1.872 1 94 179 SER A O 1
ATOM 1494 N N . HIS A 1 180 ? 17.016 10.609 -0.638 1 91.5 180 HIS A N 1
ATOM 1495 C CA . HIS A 1 180 ? 16.969 11.906 -1.306 1 91.5 180 HIS A CA 1
ATOM 1496 C C . HIS A 1 180 ? 17.438 13.023 -0.386 1 91.5 180 HIS A C 1
ATOM 1498 O O . HIS A 1 180 ? 17.375 14.203 -0.741 1 91.5 180 HIS A O 1
ATOM 1504 N N . ALA A 1 181 ? 17.906 12.656 0.706 1 84.94 181 ALA A N 1
ATOM 1505 C CA . ALA A 1 181 ? 18.25 13.641 1.731 1 84.94 181 ALA A CA 1
ATOM 1506 C C . ALA A 1 181 ? 19.469 14.453 1.332 1 84.94 181 ALA A C 1
ATOM 1508 O O . ALA A 1 181 ? 20.453 13.906 0.814 1 84.94 181 ALA A O 1
ATOM 1509 N N . ASP A 1 182 ? 19.266 15.672 1.337 1 86.69 182 ASP A N 1
ATOM 1510 C CA . ASP A 1 182 ? 20.344 16.625 1.184 1 86.69 182 ASP A CA 1
ATOM 1511 C C . ASP A 1 182 ? 20.312 17.688 2.291 1 86.69 182 ASP A C 1
ATOM 1513 O O . ASP A 1 182 ? 19.859 17.406 3.404 1 86.69 182 ASP A O 1
ATOM 1517 N N . GLU A 1 183 ? 20.891 18.875 2.08 1 81.62 183 GLU A N 1
ATOM 1518 C CA . GLU A 1 183 ? 20.984 19.891 3.115 1 81.62 183 GLU A CA 1
ATOM 1519 C C . GLU A 1 183 ? 19.609 20.422 3.49 1 81.62 183 GLU A C 1
ATOM 1521 O O . GLU A 1 183 ? 19.438 21.078 4.531 1 81.62 183 GLU A O 1
ATOM 1526 N N . ARG A 1 184 ? 18.656 20.156 2.689 1 83.56 184 ARG A N 1
ATOM 1527 C CA . ARG A 1 184 ? 17.312 20.641 2.939 1 83.56 184 ARG A CA 1
ATOM 1528 C C . ARG A 1 184 ? 16.5 19.609 3.734 1 83.56 184 ARG A C 1
ATOM 1530 O O . ARG A 1 184 ? 15.32 19.844 4.027 1 83.56 184 ARG A O 1
ATOM 1537 N N . PHE A 1 185 ? 17.234 18.562 4.199 1 92.94 185 PHE A N 1
ATOM 1538 C CA . PHE A 1 185 ? 16.531 17.5 4.914 1 92.94 185 PHE A CA 1
ATOM 1539 C C . PHE A 1 185 ? 17.047 17.375 6.344 1 92.94 185 PHE A C 1
ATOM 1541 O O . PHE A 1 185 ? 18.266 17.406 6.574 1 92.94 185 PHE A O 1
ATOM 1548 N N . LEU A 1 186 ? 16.109 17.344 7.215 1 96.56 186 LEU A N 1
ATOM 1549 C CA . LEU A 1 186 ? 16.422 17.078 8.617 1 96.56 186 LEU A CA 1
ATOM 1550 C C . LEU A 1 186 ? 15.82 15.742 9.055 1 96.56 186 LEU A C 1
ATOM 1552 O O . LEU A 1 186 ? 14.617 15.523 8.945 1 96.56 186 LEU A O 1
ATOM 1556 N N . ILE A 1 187 ? 16.688 14.82 9.43 1 96.69 187 ILE A N 1
ATOM 1557 C CA . ILE A 1 187 ? 16.203 13.625 10.125 1 96.69 187 ILE A CA 1
ATOM 1558 C C . ILE A 1 187 ? 16.062 13.922 11.617 1 96.69 187 ILE A C 1
ATOM 1560 O O . ILE A 1 187 ? 17.031 14.273 12.289 1 96.69 187 ILE A O 1
ATOM 1564 N N . TYR A 1 188 ? 14.859 13.758 12.133 1 97 188 TYR A N 1
ATOM 1565 C CA . TYR A 1 188 ? 14.555 14.375 13.422 1 97 188 TYR A CA 1
ATOM 1566 C C . TYR A 1 188 ? 13.805 13.414 14.328 1 97 188 TYR A C 1
ATOM 1568 O O . TYR A 1 188 ? 12.867 12.742 13.891 1 97 188 TYR A O 1
ATOM 1576 N N . ASN A 1 189 ? 14.305 13.227 15.5 1 95.94 189 ASN A N 1
ATOM 1577 C CA . ASN A 1 189 ? 13.586 12.633 16.625 1 95.94 189 ASN A CA 1
ATOM 1578 C C . ASN A 1 189 ? 13.172 13.688 17.641 1 95.94 189 ASN A C 1
ATOM 1580 O O . ASN A 1 189 ? 14.016 14.398 18.188 1 95.94 189 ASN A O 1
ATOM 1584 N N . VAL A 1 190 ? 11.922 13.766 17.875 1 93.62 190 VAL A N 1
ATOM 1585 C CA . VAL A 1 190 ? 11.383 14.844 18.703 1 93.62 190 VAL A CA 1
ATOM 1586 C C . VAL A 1 190 ? 12.023 14.805 20.094 1 93.62 190 VAL A C 1
ATOM 1588 O O . VAL A 1 190 ? 12.062 15.812 20.797 1 93.62 190 VAL A O 1
ATOM 1591 N N . LYS A 1 191 ? 12.547 13.703 20.469 1 92.19 191 LYS A N 1
ATOM 1592 C CA . LYS A 1 191 ? 13.195 13.555 21.766 1 92.19 191 LYS A CA 1
ATOM 1593 C C . LYS A 1 191 ? 14.477 14.391 21.828 1 92.19 191 LYS A C 1
ATOM 1595 O O . LYS A 1 191 ? 15 14.648 22.922 1 92.19 191 LYS A O 1
ATOM 1600 N N . LYS A 1 192 ? 14.992 14.75 20.688 1 93.94 192 LYS A N 1
ATOM 1601 C CA . LYS A 1 192 ? 16.219 15.531 20.641 1 93.94 192 LYS A CA 1
ATOM 1602 C C . LYS A 1 192 ? 15.945 17 20.969 1 93.94 192 LYS A C 1
ATOM 1604 O O . LYS A 1 192 ? 16.875 17.797 21.078 1 93.94 192 LYS A O 1
ATOM 1609 N N . GLY A 1 193 ? 14.734 17.406 21.016 1 93.31 193 GLY A N 1
ATOM 1610 C CA . GLY A 1 193 ? 14.359 18.719 21.516 1 93.31 193 GLY A CA 1
ATOM 1611 C C . GLY A 1 193 ? 14.438 19.812 20.453 1 93.31 193 GLY A C 1
ATOM 1612 O O . GLY A 1 193 ? 14.375 19.516 19.25 1 93.31 193 GLY A O 1
ATOM 1613 N N . TRP A 1 194 ? 14.547 20.984 20.859 1 96.12 194 TRP A N 1
ATOM 1614 C CA . TRP A 1 194 ? 14.445 22.172 20.016 1 96.12 194 TRP A CA 1
ATOM 1615 C C . TRP A 1 194 ? 15.727 22.375 19.203 1 96.12 194 TRP A C 1
ATOM 1617 O O . TRP A 1 194 ? 15.688 22.875 18.094 1 96.12 194 TRP A O 1
ATOM 1627 N N . ALA A 1 195 ? 16.781 21.969 19.75 1 95.94 195 ALA A N 1
ATOM 1628 C CA . ALA A 1 195 ? 18.078 22.391 19.234 1 95.94 195 ALA A CA 1
ATOM 1629 C C . ALA A 1 195 ? 18.25 22.016 17.766 1 95.94 195 ALA A C 1
ATOM 1631 O O . ALA A 1 195 ? 18.453 22.875 16.922 1 95.94 195 ALA A O 1
ATOM 1632 N N . PRO A 1 196 ? 18.078 20.75 17.469 1 96.06 196 PRO A N 1
ATOM 1633 C CA . PRO A 1 196 ? 18.234 20.406 16.062 1 96.06 196 PRO A CA 1
ATOM 1634 C C . PRO A 1 196 ? 17.188 21.062 15.164 1 96.06 196 PRO A C 1
ATOM 1636 O O . PRO A 1 196 ? 17.469 21.406 14.016 1 96.06 196 PRO A O 1
ATOM 1639 N N . LEU A 1 197 ? 16.016 21.188 15.578 1 96.56 197 LEU A N 1
ATOM 1640 C CA . LEU A 1 197 ? 14.93 21.797 14.805 1 96.56 197 LEU A CA 1
ATOM 1641 C C . LEU A 1 197 ? 15.211 23.281 14.547 1 96.56 197 LEU A C 1
ATOM 1643 O O . LEU A 1 197 ? 15.094 23.75 13.414 1 96.56 197 LEU A O 1
ATOM 1647 N N . CYS A 1 198 ? 15.641 24 15.586 1 97.38 198 CYS A N 1
ATOM 1648 C CA . CYS A 1 198 ? 15.93 25.422 15.477 1 97.38 198 CYS A CA 1
ATOM 1649 C C . CYS A 1 198 ? 17.109 25.672 14.531 1 97.38 198 CYS A C 1
ATOM 1651 O O . CYS A 1 198 ? 17.062 26.578 13.695 1 97.38 198 CYS A O 1
ATOM 1653 N N . GLU A 1 199 ? 18.094 24.828 14.742 1 96.56 199 GLU A N 1
ATOM 1654 C CA . GLU A 1 199 ? 19.25 24.938 13.844 1 96.56 199 GLU A CA 1
ATOM 1655 C C . GLU A 1 199 ? 18.828 24.734 12.391 1 96.56 199 GLU A C 1
ATOM 1657 O O . GLU A 1 199 ? 19.266 25.5 11.508 1 96.56 199 GLU A O 1
ATOM 1662 N N . PHE A 1 200 ? 18.062 23.781 12.195 1 96.75 200 PHE A N 1
ATOM 1663 C CA . PHE A 1 200 ? 17.594 23.469 10.844 1 96.75 200 PHE A CA 1
ATOM 1664 C C . PHE A 1 200 ? 16.766 24.609 10.289 1 96.75 200 PHE A C 1
ATOM 1666 O O . PHE A 1 200 ? 16.828 24.922 9.094 1 96.75 200 PHE A O 1
ATOM 1673 N N . MET A 1 201 ? 15.93 25.297 11.094 1 96.62 201 MET A N 1
ATOM 1674 C CA . MET A 1 201 ? 15.023 26.359 10.68 1 96.62 201 MET A CA 1
ATOM 1675 C C . MET A 1 201 ? 15.773 27.688 10.562 1 96.62 201 MET A C 1
ATOM 1677 O O . MET A 1 201 ? 15.258 28.641 9.984 1 96.62 201 MET A O 1
ATOM 1681 N N . GLY A 1 202 ? 16.938 27.734 11.164 1 95.88 202 GLY A N 1
ATOM 1682 C CA . GLY A 1 202 ? 17.719 28.969 11.141 1 95.88 202 GLY A CA 1
ATOM 1683 C C . GLY A 1 202 ? 17.219 30.016 12.117 1 95.88 202 GLY A C 1
ATOM 1684 O O . GLY A 1 202 ? 17.219 31.203 11.805 1 95.88 202 GLY A O 1
ATOM 1685 N N . ILE A 1 203 ? 16.719 29.594 13.203 1 96.38 203 ILE A N 1
ATOM 1686 C CA . ILE A 1 203 ? 16.234 30.484 14.242 1 96.38 203 ILE A CA 1
ATOM 1687 C C . ILE A 1 203 ? 17 30.266 15.539 1 96.38 203 ILE A C 1
ATOM 1689 O O . ILE A 1 203 ? 17.688 29.25 15.688 1 96.38 203 ILE A O 1
ATOM 1693 N N . PRO A 1 204 ? 16.875 31.156 16.484 1 96.31 204 PRO A N 1
ATOM 1694 C CA . PRO A 1 204 ? 17.531 30.953 17.766 1 96.31 204 PRO A CA 1
ATOM 1695 C C . PRO A 1 204 ? 17 29.734 18.516 1 96.31 204 PRO A C 1
ATOM 1697 O O . PRO A 1 204 ? 15.812 29.406 18.422 1 96.31 204 PRO A O 1
ATOM 1700 N N . ILE A 1 205 ? 17.906 29.141 19.234 1 95.44 205 ILE A N 1
ATOM 1701 C CA . ILE A 1 205 ? 17.531 27.938 19.984 1 95.44 205 ILE A CA 1
ATOM 1702 C C . ILE A 1 205 ? 16.516 28.312 21.078 1 95.44 205 ILE A C 1
ATOM 1704 O O . ILE A 1 205 ? 16.734 29.25 21.844 1 95.44 205 ILE A O 1
ATOM 1708 N N . ILE A 1 206 ? 15.477 27.672 21.062 1 94.94 206 ILE A N 1
ATOM 1709 C CA . ILE A 1 206 ? 14.438 27.875 22.062 1 94.94 206 ILE A CA 1
ATOM 1710 C C . ILE A 1 206 ? 14.742 27.031 23.297 1 94.94 206 ILE A C 1
ATOM 1712 O O . ILE A 1 206 ? 15.055 25.844 23.188 1 94.94 206 ILE A O 1
ATOM 1716 N N . ALA A 1 207 ? 14.664 27.656 24.484 1 91.75 207 ALA A N 1
ATOM 1717 C CA . ALA A 1 207 ? 14.945 26.969 25.734 1 91.75 207 ALA A CA 1
ATOM 1718 C C . ALA A 1 207 ? 13.766 26.094 26.172 1 91.75 207 ALA A C 1
ATOM 1720 O O . ALA A 1 207 ? 12.625 26.359 25.781 1 91.75 207 ALA A O 1
ATOM 1721 N N . GLY A 1 208 ? 14.078 24.984 26.938 1 90.88 208 GLY A N 1
ATOM 1722 C CA . GLY A 1 208 ? 13.016 24.125 27.453 1 90.88 208 GLY A CA 1
ATOM 1723 C C . GLY A 1 208 ? 12.688 22.969 26.531 1 90.88 208 GLY A C 1
ATOM 1724 O O . GLY A 1 208 ? 13.289 22.812 25.469 1 90.88 208 GLY A O 1
ATOM 1725 N N . PRO A 1 209 ? 11.727 22.203 26.969 1 91.06 209 PRO A N 1
ATOM 1726 C CA . PRO A 1 209 ? 11.359 21.031 26.172 1 91.06 209 PRO A CA 1
ATOM 1727 C C . PRO A 1 209 ? 10.422 21.359 25.016 1 91.06 209 PRO A C 1
ATOM 1729 O O . PRO A 1 209 ? 9.695 22.359 25.078 1 91.06 209 PRO A O 1
ATOM 1732 N N . ILE A 1 210 ? 10.539 20.609 23.953 1 91.19 210 ILE A N 1
ATOM 1733 C CA . ILE A 1 210 ? 9.547 20.703 22.891 1 91.19 210 ILE A CA 1
ATOM 1734 C C . ILE A 1 210 ? 8.188 20.25 23.406 1 91.19 210 ILE A C 1
ATOM 1736 O O . ILE A 1 210 ? 8.109 19.359 24.266 1 91.19 210 ILE A O 1
ATOM 1740 N N . PRO A 1 211 ? 7.145 20.844 22.969 1 87.44 211 PRO A N 1
ATOM 1741 C CA . PRO A 1 211 ? 5.828 20.359 23.406 1 87.44 211 PRO A CA 1
ATOM 1742 C C . PRO A 1 211 ? 5.66 18.859 23.203 1 87.44 211 PRO A C 1
ATOM 1744 O O . PRO A 1 211 ? 6.129 18.312 22.203 1 87.44 211 PRO A O 1
ATOM 1747 N N . HIS A 1 212 ? 5.289 18.188 24.234 1 81.38 212 HIS A N 1
ATOM 1748 C CA . HIS A 1 212 ? 5.102 16.75 24.172 1 81.38 212 HIS A CA 1
ATOM 1749 C C . HIS A 1 212 ? 3.623 16.375 24.219 1 81.38 212 HIS A C 1
ATOM 1751 O O . HIS A 1 212 ? 2.93 16.719 25.188 1 81.38 212 HIS A O 1
ATOM 1757 N N . HIS A 1 213 ? 3.201 15.797 23.203 1 73.5 213 HIS A N 1
ATOM 1758 C CA . HIS A 1 213 ? 1.835 15.289 23.156 1 73.5 213 HIS A CA 1
ATOM 1759 C C . HIS A 1 213 ? 1.813 13.805 22.828 1 73.5 213 HIS A C 1
ATOM 1761 O O . HIS A 1 213 ? 2.227 13.391 21.734 1 73.5 213 HIS A O 1
ATOM 1767 N N . ASN A 1 214 ? 1.729 12.969 24 1 63.44 214 ASN A N 1
ATOM 1768 C CA . ASN A 1 214 ? 1.649 11.531 23.75 1 63.44 214 ASN A CA 1
ATOM 1769 C C . ASN A 1 214 ? 0.205 11.039 23.781 1 63.44 214 ASN A C 1
ATOM 1771 O O . ASN A 1 214 ? -0.265 10.539 24.812 1 63.44 214 ASN A O 1
ATOM 1775 N N . GLN A 1 215 ? -0.398 11.102 22.672 1 61.16 215 GLN A N 1
ATOM 1776 C CA . GLN A 1 215 ? -1.832 10.836 22.641 1 61.16 215 GLN A CA 1
ATOM 1777 C C . GLN A 1 215 ? -2.113 9.344 22.5 1 61.16 215 GLN A C 1
ATOM 1779 O O . GLN A 1 215 ? -3.256 8.906 22.641 1 61.16 215 GLN A O 1
ATOM 1784 N N . SER A 1 216 ? -1.015 8.523 22.312 1 63.34 216 SER A N 1
ATOM 1785 C CA . SER A 1 216 ? -1.367 7.141 22.016 1 63.34 216 SER A CA 1
ATOM 1786 C C . SER A 1 216 ? -1.193 6.25 23.234 1 63.34 216 SER A C 1
ATOM 1788 O O . SER A 1 216 ? -1.527 5.066 23.203 1 63.34 216 SER A O 1
ATOM 1790 N N . LYS A 1 217 ? -0.723 6.91 24.438 1 63.59 217 LYS A N 1
ATOM 1791 C CA . LYS A 1 217 ? -0.395 6.074 25.578 1 63.59 217 LYS A CA 1
ATOM 1792 C C . LYS A 1 217 ? -1.657 5.523 26.234 1 63.59 217 LYS A C 1
ATOM 1794 O O . LYS A 1 217 ? -1.675 4.383 26.703 1 63.59 217 LYS A O 1
ATOM 1799 N N . ASN A 1 218 ? -2.678 6.367 26.172 1 73.19 218 ASN A N 1
ATOM 1800 C CA . ASN A 1 218 ? -3.887 5.828 26.781 1 73.19 218 ASN A CA 1
ATOM 1801 C C . ASN A 1 218 ? -5.121 6.121 25.938 1 73.19 218 ASN A C 1
ATOM 1803 O O . ASN A 1 218 ? -5.141 7.09 25.172 1 73.19 218 ASN A O 1
ATOM 1807 N N . GLN A 1 219 ? -6.074 5.172 26.016 1 74.19 219 GLN A N 1
ATOM 1808 C CA . GLN A 1 219 ? -7.324 5.203 25.266 1 74.19 219 GLN A CA 1
ATOM 1809 C C . GLN A 1 219 ? -8.055 6.531 25.469 1 74.19 219 GLN A C 1
ATOM 1811 O O . GLN A 1 219 ? -8.594 7.098 24.516 1 74.19 219 GLN A O 1
ATOM 1816 N N . LY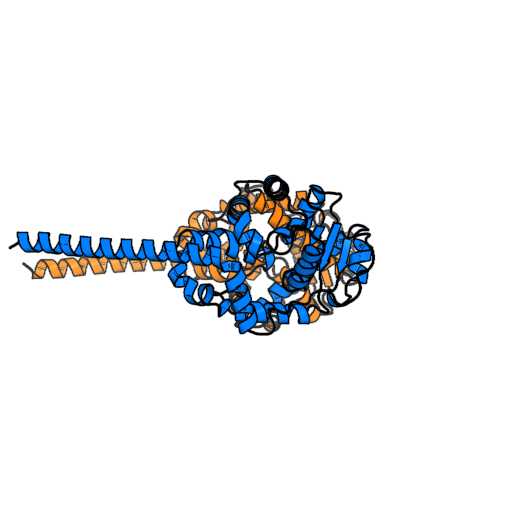S A 1 220 ? -8.055 6.918 26.719 1 72.25 220 LYS A N 1
ATOM 1817 C CA . LYS A 1 220 ? -8.758 8.156 27.047 1 72.25 220 LYS A CA 1
ATOM 1818 C C . LYS A 1 220 ? -8.164 9.344 26.297 1 72.25 220 LYS A C 1
ATOM 1820 O O . LYS A 1 220 ? -8.898 10.188 25.781 1 72.25 220 LYS A O 1
ATOM 1825 N N . ASP A 1 221 ? -6.93 9.406 26.125 1 72.12 221 ASP A N 1
ATOM 1826 C CA . ASP A 1 221 ? -6.238 10.5 25.453 1 72.12 221 ASP A CA 1
ATOM 1827 C C . ASP A 1 221 ? -6.527 10.492 23.953 1 72.12 221 ASP A C 1
ATOM 1829 O O . ASP A 1 221 ? -6.766 11.547 23.359 1 72.12 221 ASP A O 1
ATOM 1833 N N . THR A 1 222 ? -6.492 9.383 23.484 1 75.88 222 THR A N 1
ATOM 1834 C CA . THR A 1 222 ? -6.781 9.266 22.062 1 75.88 222 THR A CA 1
ATOM 1835 C C . THR A 1 222 ? -8.211 9.695 21.75 1 75.88 222 THR A C 1
ATOM 1837 O O . THR A 1 222 ? -8.461 10.438 20.797 1 75.88 222 THR A O 1
ATOM 1840 N N . LYS A 1 223 ? -9.086 9.297 22.609 1 75.94 223 LYS A N 1
ATOM 1841 C CA . LYS A 1 223 ? -10.5 9.625 22.422 1 75.94 223 LYS A CA 1
ATOM 1842 C C . LYS A 1 223 ? -10.734 11.125 22.531 1 75.94 223 LYS A C 1
ATOM 1844 O O . LYS A 1 223 ? -11.438 11.719 21.719 1 75.94 223 LYS A O 1
ATOM 1849 N N . GLU A 1 224 ? -10.156 11.617 23.531 1 74.62 224 GLU A N 1
ATOM 1850 C CA . GLU A 1 224 ? -10.32 13.055 23.766 1 74.62 224 GLU A CA 1
ATOM 1851 C C . GLU A 1 224 ? -9.742 13.859 22.594 1 74.62 224 GLU A C 1
ATOM 1853 O O . GLU A 1 224 ? -10.344 14.852 22.172 1 74.62 224 GLU A O 1
ATOM 1858 N N . PHE A 1 225 ? -8.727 13.398 22.203 1 72.06 225 PHE A N 1
ATOM 1859 C CA . PHE A 1 225 ? -8.086 14.055 21.078 1 72.06 225 PHE A CA 1
ATOM 1860 C C . PHE A 1 225 ? -8.984 14 19.844 1 72.06 225 PHE A C 1
ATOM 1862 O O . PHE A 1 225 ? -9.211 15.016 19.188 1 72.06 225 PHE A O 1
ATOM 1869 N N . MET A 1 226 ? -9.414 12.836 19.578 1 76.44 226 MET A N 1
ATOM 1870 C CA . MET A 1 226 ? -10.273 12.672 18.406 1 76.44 226 MET A CA 1
ATOM 1871 C C . MET A 1 226 ? -11.555 13.477 18.562 1 76.44 226 MET A C 1
ATOM 1873 O O . MET A 1 226 ? -12 14.125 17.609 1 76.44 226 MET A O 1
ATOM 1877 N N . ASP A 1 227 ? -12.078 13.438 19.688 1 76.69 227 ASP A N 1
ATOM 1878 C CA . ASP A 1 227 ? -13.305 14.195 19.953 1 76.69 227 ASP A CA 1
ATOM 1879 C C . ASP A 1 227 ? -13.078 15.688 19.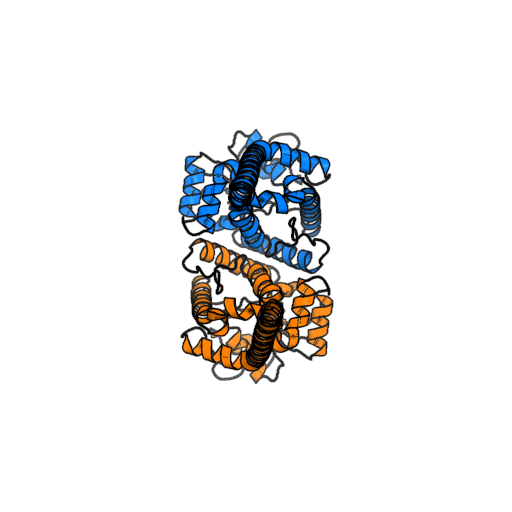75 1 76.69 227 ASP A C 1
ATOM 1881 O O . ASP A 1 227 ? -13.906 16.359 19.125 1 76.69 227 ASP A O 1
ATOM 1885 N N . ASP A 1 228 ? -12.047 16.109 20.266 1 72.56 228 ASP A N 1
ATOM 1886 C CA . ASP A 1 228 ? -11.75 17.547 20.156 1 72.56 228 ASP A CA 1
ATOM 1887 C C . ASP A 1 228 ? -11.484 17.938 18.719 1 72.56 228 ASP A C 1
ATOM 1889 O O . ASP A 1 228 ? -12.008 18.953 18.234 1 72.56 228 ASP A O 1
ATOM 1893 N N . MET A 1 229 ? -10.82 17.094 18.062 1 72.38 229 MET A N 1
ATOM 1894 C CA . MET A 1 229 ? -10.328 17.469 16.734 1 72.38 229 MET A CA 1
ATOM 1895 C C . MET A 1 229 ? -11.391 17.219 15.672 1 72.38 229 MET A C 1
ATOM 1897 O O . MET A 1 229 ? -11.461 17.953 14.688 1 72.38 229 MET A O 1
ATOM 1901 N N . MET A 1 230 ? -12.148 16.25 15.969 1 78.94 230 MET A N 1
ATOM 1902 C CA . MET A 1 230 ? -13.055 15.82 14.906 1 78.94 230 MET A CA 1
ATOM 1903 C C . MET A 1 230 ? -14.484 16.266 15.195 1 78.94 230 MET A C 1
ATOM 1905 O O . MET A 1 230 ? -15.414 15.883 14.484 1 78.94 230 MET A O 1
ATOM 1909 N N . THR A 1 231 ? -14.711 17.141 16.156 1 81.12 231 THR A N 1
ATOM 1910 C CA . THR A 1 231 ? -16.047 17.516 16.625 1 81.12 231 THR A CA 1
ATOM 1911 C C . THR A 1 231 ? -16.875 18.109 15.477 1 81.12 231 THR A C 1
ATOM 1913 O O . THR A 1 231 ? -18 17.672 15.242 1 81.12 231 THR A O 1
ATOM 1916 N N . PRO A 1 232 ? -16.266 19.078 14.781 1 81.5 232 PRO A N 1
ATOM 1917 C CA . PRO A 1 232 ? -17.109 19.625 13.711 1 81.5 232 PRO A CA 1
ATOM 1918 C C . PRO A 1 232 ? -17.516 18.578 12.68 1 81.5 232 PRO A C 1
ATOM 1920 O O . PRO A 1 232 ? -18.656 18.578 12.203 1 81.5 232 PRO A O 1
ATOM 1923 N N . PHE A 1 233 ? -16.672 17.75 12.359 1 83.12 233 PHE A N 1
ATOM 1924 C CA . PHE A 1 233 ? -16.938 16.672 11.414 1 83.12 233 PHE A CA 1
ATOM 1925 C C . PHE A 1 233 ? -17.969 15.703 11.977 1 83.12 233 PHE A C 1
ATOM 1927 O O . PHE A 1 233 ? -18.922 15.336 11.289 1 83.12 233 PHE A O 1
ATOM 1934 N N . VAL A 1 234 ? -17.781 15.328 13.172 1 83.75 234 VAL A N 1
ATOM 1935 C CA . VAL A 1 234 ? -18.656 14.359 13.812 1 83.75 234 VAL A CA 1
ATOM 1936 C C . VAL A 1 234 ? -20.062 14.945 13.961 1 83.75 234 VAL A C 1
ATOM 1938 O O . VAL A 1 234 ? -21.062 14.25 13.758 1 83.75 234 VAL A O 1
ATOM 1941 N N . ASP A 1 235 ? -20.062 16.219 14.266 1 86.31 235 ASP A N 1
ATOM 1942 C CA . ASP A 1 235 ? -21.359 16.891 14.414 1 86.31 235 ASP A CA 1
ATOM 1943 C C . ASP A 1 235 ? -22.109 16.922 13.086 1 86.31 235 ASP A C 1
ATOM 1945 O O . ASP A 1 235 ? -23.328 16.719 13.055 1 86.31 235 ASP A O 1
ATOM 1949 N N . GLN A 1 236 ? -21.391 17.219 12.109 1 85.94 236 GLN A N 1
ATOM 1950 C CA . GLN A 1 236 ? -22.016 17.188 10.789 1 85.94 236 GLN A CA 1
ATOM 1951 C C . GLN A 1 236 ? -22.547 15.805 10.469 1 85.94 236 GLN A C 1
ATOM 1953 O O . GLN A 1 236 ? -23.672 15.672 9.961 1 85.94 236 GLN A O 1
ATOM 1958 N N . CYS A 1 237 ? -21.797 14.812 10.703 1 86.75 237 CYS A N 1
ATOM 1959 C CA . CYS A 1 237 ? -22.234 13.445 10.445 1 86.75 237 CYS A CA 1
ATOM 1960 C C . CYS A 1 237 ? -23.469 13.102 11.258 1 86.75 237 CYS A C 1
ATOM 1962 O O . CYS A 1 237 ? -24.406 12.477 10.742 1 86.75 237 CYS A O 1
ATOM 1964 N N . LYS A 1 238 ? -23.5 13.547 12.461 1 86.38 238 LYS A N 1
ATOM 1965 C CA . LYS A 1 238 ? -24.641 13.281 13.328 1 86.38 238 LYS A CA 1
ATOM 1966 C C . LYS A 1 238 ? -25.906 13.938 12.773 1 86.38 238 LYS A C 1
ATOM 1968 O O . LYS A 1 238 ? -26.984 13.328 12.773 1 86.38 238 LYS A O 1
ATOM 1973 N N . LYS A 1 239 ? -25.766 15.117 12.406 1 91.06 239 LYS A N 1
ATOM 1974 C CA . LYS A 1 239 ? -26.906 15.828 11.828 1 91.06 239 LYS A CA 1
ATOM 1975 C C . LYS A 1 239 ? -27.469 15.086 10.617 1 91.06 239 LYS A C 1
ATOM 1977 O O . LYS A 1 239 ? -28.672 14.93 10.484 1 91.06 239 LYS A O 1
ATOM 1982 N N . GLU A 1 240 ? -26.562 14.641 9.836 1 90.69 240 GLU A N 1
ATOM 1983 C CA . GLU A 1 240 ? -26.969 13.914 8.641 1 90.69 240 GLU A CA 1
ATOM 1984 C C . GLU A 1 240 ? -27.641 12.594 9 1 90.69 240 GLU A C 1
ATOM 1986 O O . GLU A 1 240 ? -28.625 12.188 8.367 1 90.69 240 GLU A O 1
ATOM 1991 N N . ILE A 1 241 ? -27.156 11.953 9.938 1 88.56 241 ILE A N 1
ATOM 1992 C CA . ILE A 1 241 ? -27.719 10.695 10.398 1 88.56 241 ILE A CA 1
ATOM 1993 C C . ILE A 1 241 ? -29.141 10.93 10.906 1 88.56 241 ILE A C 1
ATOM 1995 O O . ILE A 1 241 ? -30.062 10.18 10.57 1 88.56 241 ILE A O 1
ATOM 1999 N N . TYR A 1 242 ? -29.312 12.008 11.68 1 89.75 242 TYR A N 1
ATOM 2000 C CA . TYR A 1 242 ? -30.641 12.344 12.211 1 89.75 242 TYR A CA 1
ATOM 2001 C C . TYR A 1 242 ? -31.625 12.625 11.078 1 89.75 242 TYR A C 1
ATOM 2003 O O . TYR A 1 242 ? -32.75 12.141 11.102 1 89.75 242 TYR A O 1
ATOM 2011 N N . ILE A 1 243 ? -31.156 13.344 10.18 1 92.75 243 ILE A N 1
ATOM 2012 C CA . ILE A 1 243 ? -32 13.695 9.047 1 92.75 243 ILE A CA 1
ATOM 2013 C C . ILE A 1 243 ? -32.406 12.43 8.289 1 92.75 243 ILE A C 1
ATOM 2015 O O . ILE A 1 243 ? -33.562 12.25 7.934 1 92.75 243 ILE A O 1
ATOM 2019 N N . THR A 1 244 ? -31.438 11.555 8.047 1 90.75 244 THR A N 1
ATOM 2020 C CA . THR A 1 244 ? -31.688 10.312 7.324 1 90.75 244 THR A CA 1
ATOM 2021 C C . THR A 1 244 ? -32.656 9.422 8.094 1 90.75 244 THR A C 1
ATOM 2023 O O . THR A 1 244 ? -33.562 8.836 7.512 1 90.75 244 THR A O 1
ATOM 2026 N N . LEU A 1 245 ? -32.5 9.352 9.391 1 89.38 245 LEU A N 1
ATOM 2027 C CA . LEU A 1 245 ? -33.375 8.539 10.227 1 89.38 245 LEU A CA 1
ATOM 2028 C C . LEU A 1 245 ? -34.812 9.086 10.219 1 89.38 245 LEU A C 1
ATOM 2030 O O . LEU A 1 245 ? -35.75 8.312 10.148 1 89.38 245 LEU A O 1
ATOM 2034 N N . ILE A 1 246 ? -34.938 10.344 10.297 1 91.31 246 ILE A N 1
ATOM 2035 C CA . ILE A 1 246 ? -36.25 10.977 10.234 1 91.31 246 ILE A CA 1
ATOM 2036 C C . ILE A 1 246 ? -36.906 10.664 8.898 1 91.31 246 ILE A C 1
ATOM 2038 O O . ILE A 1 246 ? -38.094 10.305 8.844 1 91.31 246 ILE A O 1
ATOM 2042 N N . ALA A 1 247 ? -36.094 10.758 7.887 1 90.94 247 ALA A N 1
ATOM 2043 C CA . ALA A 1 247 ? -36.625 10.477 6.551 1 90.94 247 ALA A CA 1
ATOM 2044 C C . ALA A 1 247 ? -37.094 9.023 6.441 1 90.94 247 ALA A C 1
ATOM 2046 O O . ALA A 1 247 ? -38.125 8.75 5.836 1 90.94 247 ALA A O 1
ATOM 2047 N N . ILE A 1 248 ? -36.344 8.148 6.934 1 89.81 248 ILE A N 1
ATOM 2048 C CA . ILE A 1 248 ? -36.688 6.73 6.91 1 89.81 248 ILE A CA 1
ATOM 2049 C C . ILE A 1 248 ? -37.969 6.5 7.688 1 89.81 248 ILE A C 1
ATOM 2051 O O . ILE A 1 248 ? -38.875 5.797 7.219 1 89.81 248 ILE A O 1
ATOM 2055 N N . ILE A 1 249 ? -38.094 7.133 8.836 1 90.25 249 ILE A N 1
ATOM 2056 C CA . ILE A 1 249 ? -39.25 6.969 9.688 1 90.25 249 ILE A CA 1
ATOM 2057 C C . ILE A 1 249 ? -40.5 7.531 8.984 1 90.25 249 ILE A C 1
ATOM 2059 O O . ILE A 1 249 ? -41.531 6.891 8.953 1 90.25 249 ILE A O 1
ATOM 2063 N N . VAL A 1 250 ? -40.344 8.648 8.438 1 90.94 250 VAL A N 1
ATOM 2064 C CA . VAL A 1 250 ? -41.438 9.273 7.711 1 90.94 250 VAL A CA 1
ATOM 2065 C C . VAL A 1 250 ? -41.844 8.391 6.527 1 90.94 250 VAL A C 1
ATOM 2067 O O . VAL A 1 250 ? -43.031 8.227 6.246 1 90.94 250 VAL A O 1
ATOM 2070 N N . GLY A 1 251 ? -40.844 7.902 5.883 1 89.38 251 GLY A N 1
ATOM 2071 C CA . GLY A 1 251 ? -41.094 6.988 4.789 1 89.38 251 GLY A CA 1
ATOM 2072 C C . GLY A 1 251 ? -41.844 5.742 5.223 1 89.38 251 GLY A C 1
ATOM 2073 O O . GLY A 1 251 ? -42.812 5.312 4.555 1 89.38 251 GLY A O 1
ATOM 2074 N N . LEU A 1 252 ? -41.438 5.156 6.277 1 90.69 252 LEU A N 1
ATOM 2075 C CA . LEU A 1 252 ? -42.062 3.963 6.812 1 90.69 252 LEU A CA 1
ATOM 2076 C C . LEU A 1 252 ? -43.5 4.266 7.23 1 90.69 252 LEU A C 1
ATOM 2078 O O . LEU A 1 252 ? -44.406 3.453 7 1 90.69 252 LEU A O 1
ATOM 2082 N N . ILE A 1 253 ? -43.719 5.383 7.82 1 89.62 253 ILE A N 1
ATOM 2083 C CA . ILE A 1 253 ? -45.062 5.805 8.211 1 89.62 253 ILE A CA 1
ATOM 2084 C C . ILE A 1 253 ? -45.906 5.992 6.965 1 89.62 253 ILE A C 1
ATOM 2086 O O . ILE A 1 253 ? -47.062 5.551 6.926 1 89.62 253 ILE A O 1
ATOM 2090 N N . GLY A 1 254 ? -45.25 6.621 6.035 1 87.5 254 GLY A N 1
ATOM 2091 C CA . GLY A 1 254 ? -45.969 6.793 4.777 1 87.5 254 GLY A CA 1
ATOM 2092 C C . GLY A 1 254 ? -46.375 5.477 4.133 1 87.5 254 GLY A C 1
ATOM 2093 O O . GLY A 1 254 ? -47.5 5.328 3.645 1 87.5 254 GLY A O 1
ATOM 2094 N N . MET A 1 255 ? -45.469 4.605 4.141 1 87.44 255 MET A N 1
ATOM 2095 C CA . MET A 1 255 ? -45.75 3.281 3.584 1 87.44 255 MET A CA 1
ATOM 2096 C C . MET A 1 255 ? -46.844 2.574 4.367 1 87.44 255 MET A C 1
ATOM 2098 O O . MET A 1 255 ? -47.719 1.946 3.779 1 87.44 255 MET A O 1
ATOM 2102 N N . ALA A 1 256 ? -46.812 2.701 5.641 1 88.25 256 ALA A N 1
ATOM 2103 C CA . ALA A 1 256 ? -47.812 2.082 6.508 1 88.25 256 ALA A CA 1
ATOM 2104 C C . ALA A 1 256 ? -49.188 2.662 6.242 1 88.25 256 ALA A C 1
ATOM 2106 O O . ALA A 1 256 ? -50.188 1.924 6.176 1 88.25 256 ALA A O 1
ATOM 2107 N N . LEU A 1 257 ? -49.25 3.873 6.047 1 88 257 LEU A N 1
ATOM 2108 C CA . LEU A 1 257 ? -50.531 4.539 5.766 1 88 257 LEU A CA 1
ATOM 2109 C C . LEU A 1 257 ? -51.062 4.133 4.395 1 88 257 LEU A C 1
ATOM 2111 O O . LEU A 1 257 ? -52.25 3.912 4.23 1 88 257 LEU A O 1
ATOM 2115 N N . ALA A 1 258 ? -50.125 4.035 3.479 1 85.06 258 ALA A N 1
ATOM 2116 C CA . ALA A 1 258 ? -50.5 3.617 2.135 1 85.06 258 ALA A CA 1
ATOM 2117 C C . ALA A 1 258 ? -51.062 2.195 2.143 1 85.06 258 ALA A C 1
ATOM 2119 O O . ALA A 1 258 ? -52.062 1.914 1.509 1 85.06 258 ALA A O 1
ATOM 2120 N N . ILE A 1 259 ? -50.438 1.378 2.814 1 85.25 259 ILE A N 1
ATOM 2121 C CA . ILE A 1 259 ? -50.875 -0.003 2.947 1 85.25 259 ILE A CA 1
ATOM 2122 C C . ILE A 1 259 ? -52.25 -0.037 3.637 1 85.25 259 ILE A C 1
ATOM 2124 O O . ILE A 1 259 ? -53.156 -0.753 3.201 1 85.25 259 ILE A O 1
ATOM 2128 N N . ALA A 1 260 ? -52.438 0.774 4.633 1 86.12 260 ALA A N 1
ATOM 2129 C CA . ALA A 1 260 ? -53.719 0.851 5.363 1 86.12 260 ALA A CA 1
ATOM 2130 C C . ALA A 1 260 ? -54.844 1.348 4.457 1 86.12 260 ALA A C 1
ATOM 2132 O O . ALA A 1 260 ? -55.969 0.852 4.531 1 86.12 260 ALA A O 1
ATOM 2133 N N . PHE A 1 261 ? -54.562 2.209 3.617 1 80.69 261 PHE A N 1
ATOM 2134 C CA . PHE A 1 261 ? -55.531 2.76 2.68 1 80.69 261 PHE A CA 1
ATOM 2135 C C . PHE A 1 261 ? -55.938 1.709 1.658 1 80.69 261 PHE A C 1
ATOM 2137 O O . PHE A 1 261 ? -57.125 1.584 1.343 1 80.69 261 PHE A O 1
ATOM 2144 N N . ILE A 1 262 ? -55.031 0.932 1.239 1 76.38 262 ILE A N 1
ATOM 2145 C CA . ILE A 1 262 ? -55.281 -0.096 0.239 1 76.38 262 ILE A CA 1
ATOM 2146 C C . ILE A 1 262 ? -56.125 -1.223 0.861 1 76.38 262 ILE A C 1
ATOM 2148 O O . ILE A 1 262 ? -57.062 -1.721 0.248 1 76.38 262 ILE A O 1
ATOM 2152 N N . VAL A 1 263 ? -55.781 -1.566 2.008 1 75.12 263 VAL A N 1
ATOM 2153 C CA . VAL A 1 263 ? -56.469 -2.656 2.689 1 75.12 263 VAL A CA 1
ATOM 2154 C C . VAL A 1 263 ? -57.906 -2.223 3.051 1 75.12 263 VAL A C 1
ATOM 2156 O O . VAL A 1 263 ? -58.844 -3.012 2.947 1 75.12 263 VAL A O 1
ATOM 2159 N N . LYS A 1 264 ? -58.062 -1.042 3.369 1 76.69 264 LYS A N 1
ATOM 2160 C CA . LYS A 1 264 ? -59.375 -0.531 3.691 1 76.69 264 LYS A CA 1
ATOM 2161 C C . LYS A 1 264 ? -60.281 -0.486 2.449 1 76.69 264 LYS A C 1
ATOM 2163 O O . LYS A 1 264 ? -61.469 -0.776 2.523 1 76.69 264 LYS A O 1
ATOM 2168 N N . ASP A 1 265 ? -59.719 -0.23 1.392 1 66.06 265 ASP A N 1
ATOM 2169 C CA . ASP A 1 265 ? -60.5 -0.146 0.168 1 66.06 265 ASP A CA 1
ATOM 2170 C C . ASP A 1 265 ? -60.875 -1.536 -0.341 1 66.06 265 ASP A C 1
ATOM 2172 O O . ASP A 1 265 ? -61.75 -1.676 -1.181 1 66.06 265 ASP A O 1
ATOM 2176 N N . GLN A 1 266 ? -60.219 -2.408 0.142 1 59.41 266 GLN A N 1
ATOM 2177 C CA . GLN A 1 266 ? -60.562 -3.762 -0.277 1 59.41 266 GLN A CA 1
ATOM 2178 C C . GLN A 1 266 ? -61.688 -4.34 0.59 1 59.41 266 GLN A C 1
ATOM 2180 O O . GLN A 1 266 ? -62.25 -5.383 0.262 1 59.41 266 GLN A O 1
ATOM 2185 N N . VAL A 1 267 ? -61.906 -3.426 1.577 1 49.94 267 VAL A N 1
ATOM 2186 C CA . VAL A 1 267 ? -63.094 -3.818 2.283 1 49.94 267 VAL A CA 1
ATOM 2187 C C . VAL A 1 267 ? -64.25 -2.91 1.869 1 49.94 267 VAL A C 1
ATOM 2189 O O . VAL A 1 267 ? -64.125 -1.694 1.756 1 49.94 267 VAL A O 1
ATOM 2192 N N . MET B 1 1 ? 16.703 -25.859 0.323 1 88.19 1 MET B N 1
ATOM 2193 C CA . MET B 1 1 ? 16.75 -24.469 0.779 1 88.19 1 MET B CA 1
ATOM 2194 C C . MET B 1 1 ? 16.719 -23.5 -0.403 1 88.19 1 MET B C 1
ATOM 2196 O O . MET B 1 1 ? 17.266 -23.797 -1.464 1 88.19 1 MET B O 1
ATOM 2200 N N . VAL B 1 2 ? 15.969 -22.453 -0.246 1 94.56 2 VAL B N 1
ATOM 2201 C CA . VAL B 1 2 ? 15.875 -21.422 -1.28 1 94.56 2 VAL B CA 1
ATOM 2202 C C . VAL B 1 2 ? 17.25 -20.781 -1.508 1 94.56 2 VAL B C 1
ATOM 2204 O O . VAL B 1 2 ? 17.953 -20.469 -0.551 1 94.56 2 VAL B O 1
ATOM 2207 N N . LYS B 1 3 ? 17.594 -20.641 -2.738 1 96.25 3 LYS B N 1
ATOM 2208 C CA . LYS B 1 3 ? 18.938 -20.188 -3.09 1 96.25 3 LYS B CA 1
ATOM 2209 C C . LYS B 1 3 ? 18.938 -18.719 -3.492 1 96.25 3 LYS B C 1
ATOM 2211 O O . LYS B 1 3 ? 19.906 -18 -3.209 1 96.25 3 LYS B O 1
ATOM 2216 N N . TYR B 1 4 ? 17.938 -18.297 -4.184 1 98 4 TYR B N 1
ATOM 2217 C CA . TYR B 1 4 ? 17.875 -16.922 -4.688 1 98 4 TYR B CA 1
ATOM 2218 C C . TYR B 1 4 ? 16.516 -16.297 -4.383 1 98 4 TYR B C 1
ATOM 2220 O O . TYR B 1 4 ? 15.477 -16.969 -4.496 1 98 4 TYR B O 1
ATOM 2228 N N . ILE B 1 5 ? 16.547 -15.094 -3.971 1 97.5 5 ILE B N 1
ATOM 2229 C CA . ILE B 1 5 ? 15.336 -14.297 -3.756 1 97.5 5 ILE B CA 1
ATOM 2230 C C . ILE B 1 5 ? 15.383 -13.055 -4.641 1 97.5 5 ILE B C 1
ATOM 2232 O O . ILE B 1 5 ? 16.25 -12.195 -4.469 1 97.5 5 ILE B O 1
ATOM 2236 N N . VAL B 1 6 ? 14.477 -12.992 -5.594 1 98.12 6 VAL B N 1
ATOM 2237 C CA . VAL B 1 6 ? 14.359 -11.797 -6.422 1 98.12 6 VAL B CA 1
ATOM 2238 C C . VAL B 1 6 ? 13.445 -10.781 -5.738 1 98.12 6 VAL B C 1
ATOM 2240 O O . VAL B 1 6 ? 12.227 -10.938 -5.727 1 98.12 6 VAL B O 1
ATOM 2243 N N . ALA B 1 7 ? 14.078 -9.742 -5.273 1 97.44 7 ALA B N 1
ATOM 2244 C CA . ALA B 1 7 ? 13.383 -8.766 -4.441 1 97.44 7 ALA B CA 1
ATOM 2245 C C . ALA B 1 7 ? 12.797 -7.637 -5.293 1 97.44 7 ALA B C 1
ATOM 2247 O O . ALA B 1 7 ? 12.102 -6.758 -4.777 1 97.44 7 ALA B O 1
ATOM 2248 N N . GLY B 1 8 ? 13.047 -7.672 -6.605 1 97.38 8 GLY B N 1
ATOM 2249 C CA . GLY B 1 8 ? 12.57 -6.605 -7.473 1 97.38 8 GLY B CA 1
ATOM 2250 C C . GLY B 1 8 ? 11.078 -6.684 -7.75 1 97.38 8 GLY B C 1
ATOM 2251 O O . GLY B 1 8 ? 10.492 -7.766 -7.715 1 97.38 8 GLY B O 1
ATOM 2252 N N . TYR B 1 9 ? 10.461 -5.508 -8.078 1 97.44 9 TYR B N 1
ATOM 2253 C CA . TYR B 1 9 ? 9.055 -5.414 -8.453 1 97.44 9 TYR B CA 1
ATOM 2254 C C . TYR B 1 9 ? 8.773 -6.238 -9.703 1 97.44 9 TYR B C 1
ATOM 2256 O O . TYR B 1 9 ? 9.68 -6.531 -10.484 1 97.44 9 TYR B O 1
ATOM 2264 N N . HIS B 1 10 ? 7.477 -6.613 -9.875 1 94.81 10 HIS B N 1
ATOM 2265 C CA . HIS B 1 10 ? 7.066 -7.145 -11.172 1 94.81 10 HIS B CA 1
ATOM 2266 C C . HIS B 1 10 ? 7.316 -6.133 -12.281 1 94.81 10 HIS B C 1
ATOM 2268 O O . HIS B 1 10 ? 7.453 -4.938 -12.023 1 94.81 10 HIS B O 1
ATOM 2274 N N . LYS B 1 11 ? 7.516 -6.641 -13.523 1 93.81 11 LYS B N 1
ATOM 2275 C CA . LYS B 1 11 ? 7.715 -5.82 -14.719 1 93.81 11 LYS B CA 1
ATOM 2276 C C . LYS B 1 11 ? 9.102 -5.191 -14.727 1 93.81 11 LYS B C 1
ATOM 2278 O O . LYS B 1 11 ? 9.305 -4.125 -15.312 1 93.81 11 LYS B O 1
ATOM 2283 N N . THR B 1 12 ? 10.039 -5.77 -14.047 1 95.94 12 THR B N 1
ATOM 2284 C CA . THR B 1 12 ? 11.43 -5.336 -14.094 1 95.94 12 THR B CA 1
ATOM 2285 C C . THR B 1 12 ? 12.305 -6.387 -14.773 1 95.94 12 THR B C 1
ATOM 2287 O O . THR B 1 12 ? 13.492 -6.504 -14.469 1 95.94 12 THR B O 1
ATOM 2290 N N . GLY B 1 13 ? 11.727 -7.215 -15.578 1 92.31 13 GLY B N 1
ATOM 2291 C CA . GLY B 1 13 ? 12.445 -8.266 -16.281 1 92.31 13 GLY B CA 1
ATOM 2292 C C . GLY B 1 13 ? 12.406 -9.594 -15.555 1 92.31 13 GLY B C 1
ATOM 2293 O O . GLY B 1 13 ? 13.32 -10.414 -15.703 1 92.31 13 GLY B O 1
ATOM 2294 N N . THR B 1 14 ? 11.359 -9.766 -14.742 1 92 14 THR B N 1
ATOM 2295 C CA . THR B 1 14 ? 11.289 -10.938 -13.875 1 92 14 THR B CA 1
ATOM 2296 C C . THR B 1 14 ? 11.008 -12.195 -14.688 1 92 14 THR B C 1
ATOM 2298 O O . THR B 1 14 ? 11.508 -13.273 -14.359 1 92 14 THR B O 1
ATOM 2301 N N . LYS B 1 15 ? 10.227 -12.055 -15.75 1 89.81 15 LYS B N 1
ATOM 2302 C CA . LYS B 1 15 ? 9.953 -13.227 -16.578 1 89.81 15 LYS B CA 1
ATOM 2303 C C . LYS B 1 15 ? 11.227 -13.727 -17.25 1 89.81 15 LYS B C 1
ATOM 2305 O O . LYS B 1 15 ? 11.469 -14.938 -17.328 1 89.81 15 LYS B O 1
ATOM 2310 N N . SER B 1 16 ? 11.992 -12.789 -17.812 1 92.5 16 SER B N 1
ATOM 2311 C CA . SER B 1 16 ? 13.266 -13.141 -18.422 1 92.5 16 SER B CA 1
ATOM 2312 C C . SER B 1 16 ? 14.211 -13.773 -17.406 1 92.5 16 SER B C 1
ATOM 2314 O O . SER B 1 16 ? 14.883 -14.766 -17.703 1 92.5 16 SER B O 1
ATOM 2316 N N . LEU B 1 17 ? 14.234 -13.242 -16.25 1 95.38 17 LEU B N 1
ATOM 2317 C CA . LEU B 1 17 ? 15.102 -13.758 -15.195 1 95.38 17 LEU B CA 1
ATOM 2318 C C . LEU B 1 17 ? 14.656 -15.148 -14.75 1 95.38 17 LEU B C 1
ATOM 2320 O O . LEU B 1 17 ? 15.484 -16.031 -14.523 1 95.38 17 LEU B O 1
ATOM 2324 N N . SER B 1 18 ? 13.328 -15.328 -14.617 1 94.62 18 SER B N 1
ATOM 2325 C CA . SER B 1 18 ? 12.789 -16.641 -14.289 1 94.62 18 SER B CA 1
ATOM 2326 C C . SER B 1 18 ? 13.18 -17.672 -15.336 1 94.62 18 SER B C 1
ATOM 2328 O O . SER B 1 18 ? 13.57 -18.797 -15 1 94.62 18 SER B O 1
ATOM 2330 N N . ALA B 1 19 ? 13.078 -17.281 -16.578 1 93.31 19 ALA B N 1
ATOM 2331 C CA . ALA B 1 19 ? 13.469 -18.172 -17.656 1 93.31 19 ALA B CA 1
ATOM 2332 C C . ALA B 1 19 ? 14.953 -18.516 -17.578 1 93.31 19 ALA B C 1
ATOM 2334 O O . ALA B 1 19 ? 15.344 -19.672 -17.828 1 93.31 19 ALA B O 1
ATOM 2335 N N . ALA B 1 20 ? 15.734 -17.562 -17.281 1 95.38 20 ALA B N 1
ATOM 2336 C CA . ALA B 1 20 ? 17.172 -17.781 -17.125 1 95.38 20 ALA B CA 1
ATOM 2337 C C . ALA B 1 20 ? 17.453 -18.797 -16.031 1 95.38 20 ALA B C 1
ATOM 2339 O O . ALA B 1 20 ? 18.188 -19.766 -16.234 1 95.38 20 ALA B O 1
ATOM 2340 N N . PHE B 1 21 ? 16.844 -18.641 -14.859 1 97.06 21 PHE B N 1
ATOM 2341 C CA . PHE B 1 21 ? 17.031 -19.547 -13.734 1 97.06 21 PHE B CA 1
ATOM 2342 C C . PHE B 1 21 ? 16.562 -20.953 -14.094 1 97.06 21 PHE B C 1
ATOM 2344 O O . PHE B 1 21 ? 17.219 -21.938 -13.758 1 97.06 21 PHE B O 1
ATOM 2351 N N . ARG B 1 22 ? 15.453 -21.031 -14.812 1 95.56 22 ARG B N 1
ATOM 2352 C CA . ARG B 1 22 ? 14.93 -22.328 -15.211 1 95.56 22 ARG B CA 1
ATOM 2353 C C . ARG B 1 22 ? 15.883 -23.031 -16.172 1 95.56 22 ARG B C 1
ATOM 2355 O O . ARG B 1 22 ? 16.047 -24.25 -16.094 1 95.56 22 ARG B O 1
ATOM 2362 N N . SER B 1 23 ? 16.469 -22.266 -17.047 1 94.81 23 SER B N 1
ATOM 2363 C CA . SER B 1 23 ? 17.422 -22.844 -18 1 94.81 23 SER B CA 1
ATOM 2364 C C . SER B 1 23 ? 18.641 -23.422 -17.297 1 94.81 23 SER B C 1
ATOM 2366 O O . SER B 1 23 ? 19.344 -24.266 -17.844 1 94.81 23 SER B O 1
ATOM 2368 N N . LEU B 1 24 ? 18.906 -22.984 -16.094 1 96.25 24 LEU B N 1
ATOM 2369 C CA . LEU B 1 24 ? 20.031 -23.469 -15.305 1 96.25 24 LEU B CA 1
ATOM 2370 C C . LEU B 1 24 ? 19.609 -24.641 -14.43 1 96.25 24 LEU B C 1
ATOM 2372 O O . LEU B 1 24 ? 20.375 -25.109 -13.586 1 96.25 24 LEU B O 1
ATOM 2376 N N . GLY B 1 25 ? 18.328 -25.078 -14.523 1 96.44 25 GLY B N 1
ATOM 2377 C CA . GLY B 1 25 ? 17.844 -26.25 -13.82 1 96.44 25 GLY B CA 1
ATOM 2378 C C . GLY B 1 25 ? 17.297 -25.938 -12.445 1 96.44 25 GLY B C 1
ATOM 2379 O O . GLY B 1 25 ? 17.109 -26.844 -11.625 1 96.44 25 GLY B O 1
ATOM 2380 N N . LEU B 1 26 ? 17.047 -24.719 -12.18 1 97.56 26 LEU B N 1
ATOM 2381 C CA . LEU B 1 26 ? 16.547 -24.328 -10.867 1 97.56 26 LEU B CA 1
ATOM 2382 C C . LEU B 1 26 ? 15.023 -24.312 -10.844 1 97.56 26 LEU B C 1
ATOM 2384 O O . LEU B 1 26 ? 14.383 -23.969 -11.844 1 97.56 26 LEU B O 1
ATOM 2388 N N . ARG B 1 27 ? 14.445 -24.703 -9.766 1 97.75 27 ARG B N 1
ATOM 2389 C CA . ARG B 1 27 ? 13 -24.641 -9.57 1 97.75 27 ARG B CA 1
ATOM 2390 C C . ARG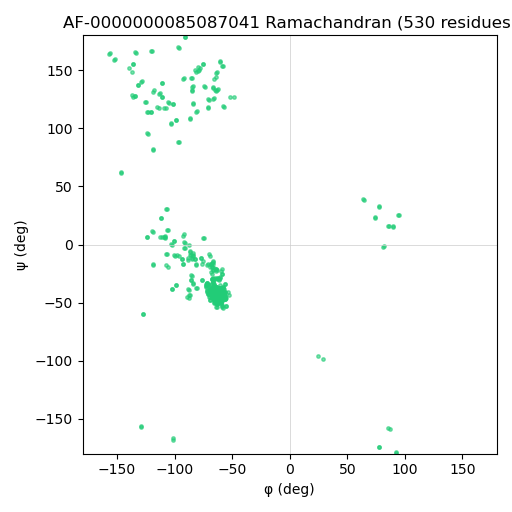 B 1 27 ? 12.578 -23.234 -9.156 1 97.75 27 ARG B C 1
ATOM 2392 O O . ARG B 1 27 ? 12.867 -22.797 -8.047 1 97.75 27 ARG B O 1
ATOM 2399 N N . VAL B 1 28 ? 11.789 -22.547 -10.055 1 97 28 VAL B N 1
ATOM 2400 C CA . VAL B 1 28 ? 11.445 -21.141 -9.875 1 97 28 VAL B CA 1
ATOM 2401 C C . VAL B 1 28 ? 9.953 -21.016 -9.57 1 97 28 VAL B C 1
ATOM 2403 O O . VAL B 1 28 ? 9.117 -21.594 -10.266 1 97 28 VAL B O 1
ATOM 2406 N N . TYR B 1 29 ? 9.648 -20.328 -8.469 1 95.5 29 TYR B N 1
ATOM 2407 C CA . TYR B 1 29 ? 8.266 -19.922 -8.234 1 95.5 29 TYR B CA 1
ATOM 2408 C C . TYR B 1 29 ? 8.07 -18.438 -8.539 1 95.5 29 TYR B C 1
ATOM 2410 O O . TYR B 1 29 ? 8.508 -17.578 -7.773 1 95.5 29 TYR B O 1
ATOM 2418 N N . ASP B 1 30 ? 7.461 -18.25 -9.672 1 92.62 30 ASP B N 1
ATOM 2419 C CA . ASP B 1 30 ? 6.984 -16.938 -10.117 1 92.62 30 ASP B CA 1
ATOM 2420 C C . ASP B 1 30 ? 5.48 -16.797 -9.898 1 92.62 30 ASP B C 1
ATOM 2422 O O . ASP B 1 30 ? 4.879 -17.594 -9.18 1 92.62 30 ASP B O 1
ATOM 2426 N N . ALA B 1 31 ? 4.844 -15.805 -10.469 1 87.12 31 ALA B N 1
ATOM 2427 C CA . ALA B 1 31 ? 3.432 -15.516 -10.219 1 87.12 31 ALA B CA 1
ATOM 2428 C C . ALA B 1 31 ? 2.564 -16.734 -10.547 1 87.12 31 ALA B C 1
ATOM 2430 O O . ALA B 1 31 ? 1.712 -17.125 -9.75 1 87.12 31 ALA B O 1
ATOM 2431 N N . PRO B 1 32 ? 2.738 -17.406 -11.664 1 83.75 32 PRO B N 1
ATOM 2432 C CA . PRO B 1 32 ? 1.882 -18.562 -11.977 1 83.75 32 PRO B CA 1
ATOM 2433 C C . PRO B 1 32 ? 2.018 -19.688 -10.961 1 83.75 32 PRO B C 1
ATOM 2435 O O . PRO B 1 32 ? 1.016 -20.281 -10.555 1 83.75 32 PRO B O 1
ATOM 2438 N N . GLU B 1 33 ? 3.27 -20.047 -10.594 1 89.19 33 GLU B N 1
ATOM 2439 C CA . GLU B 1 33 ? 3.484 -21.125 -9.633 1 89.19 33 GLU B CA 1
ATOM 2440 C C . GLU B 1 33 ? 2.865 -20.797 -8.281 1 89.19 33 GLU B C 1
ATOM 2442 O O . GLU B 1 33 ? 2.361 -21.688 -7.586 1 89.19 33 GLU B O 1
ATOM 2447 N N . VAL B 1 34 ? 2.951 -19.516 -7.902 1 88.31 34 VAL B N 1
ATOM 2448 C CA . VAL B 1 34 ? 2.359 -19.094 -6.637 1 88.31 34 VAL B CA 1
ATOM 2449 C C . VAL B 1 34 ? 0.853 -19.359 -6.664 1 88.31 34 VAL B C 1
ATOM 2451 O O . VAL B 1 34 ? 0.287 -19.859 -5.695 1 88.31 34 VAL B O 1
ATOM 2454 N N . HIS B 1 35 ? 0.192 -19.031 -7.738 1 83.88 35 HIS B N 1
ATOM 2455 C CA . HIS B 1 35 ? -1.247 -19.219 -7.867 1 83.88 35 HIS B CA 1
ATOM 2456 C C . HIS B 1 35 ? -1.603 -20.703 -7.898 1 83.88 35 HIS B C 1
ATOM 2458 O O . HIS B 1 35 ? -2.664 -21.094 -7.41 1 83.88 35 HIS B O 1
ATOM 2464 N N . LEU B 1 36 ? -0.676 -21.484 -8.406 1 85.31 36 LEU B N 1
ATOM 2465 C CA . LEU B 1 36 ? -0.975 -22.891 -8.586 1 85.31 36 LEU B CA 1
ATOM 2466 C C . LEU B 1 36 ? -0.628 -23.688 -7.328 1 85.31 36 LEU B C 1
ATOM 2468 O O . LEU B 1 36 ? -1.368 -24.594 -6.93 1 85.31 36 LEU B O 1
ATOM 2472 N N . PHE B 1 37 ? 0.511 -23.266 -6.703 1 91.62 37 PHE B N 1
ATOM 2473 C CA . PHE B 1 37 ? 1.036 -24.188 -5.695 1 91.62 37 PHE B CA 1
ATOM 2474 C C . PHE B 1 37 ? 1.058 -23.531 -4.32 1 91.62 37 PHE B C 1
ATOM 2476 O O . PHE B 1 37 ? 1.142 -24.203 -3.299 1 91.62 37 PHE B O 1
ATOM 2483 N N . MET B 1 38 ? 0.965 -22.219 -4.32 1 95.31 38 MET B N 1
ATOM 2484 C CA . MET B 1 38 ? 1.156 -21.531 -3.049 1 95.31 38 MET B CA 1
ATOM 2485 C C . MET B 1 38 ? -0.05 -20.656 -2.721 1 95.31 38 MET B C 1
ATOM 2487 O O . MET B 1 38 ? -0.003 -19.844 -1.788 1 95.31 38 MET B O 1
ATOM 2491 N N . ARG B 1 39 ? -1.095 -20.75 -3.512 1 93.94 39 ARG B N 1
ATOM 2492 C CA . ARG B 1 39 ? -2.256 -19.875 -3.389 1 93.94 39 ARG B CA 1
ATOM 2493 C C . ARG B 1 39 ? -2.834 -19.922 -1.979 1 93.94 39 ARG B C 1
ATOM 2495 O O . ARG B 1 39 ? -3.004 -18.891 -1.332 1 93.94 39 ARG B O 1
ATOM 2502 N N . ARG B 1 40 ? -3.117 -21.109 -1.504 1 95.06 40 ARG B N 1
ATOM 2503 C CA . ARG B 1 40 ? -3.727 -21.281 -0.189 1 95.06 40 ARG B CA 1
ATOM 2504 C C . ARG B 1 40 ? -2.779 -20.828 0.916 1 95.06 40 ARG B C 1
ATOM 2506 O O . ARG B 1 40 ? -3.209 -20.219 1.895 1 95.06 40 ARG B O 1
ATOM 2513 N N . THR B 1 41 ? -1.518 -21.078 0.756 1 97.81 41 THR B N 1
ATOM 2514 C CA . THR B 1 41 ? -0.511 -20.688 1.736 1 97.81 41 THR B CA 1
ATOM 2515 C C . THR B 1 41 ? -0.49 -19.172 1.914 1 97.81 41 THR B C 1
ATOM 2517 O O . THR B 1 41 ? -0.535 -18.672 3.041 1 97.81 41 THR B O 1
ATOM 2520 N N . TRP B 1 42 ? -0.498 -18.484 0.839 1 97.88 42 TRP B N 1
ATOM 2521 C CA . TRP B 1 42 ? -0.435 -17.031 0.907 1 97.88 42 TRP B CA 1
ATOM 2522 C C . TRP B 1 42 ? -1.753 -16.453 1.41 1 97.88 42 TRP B C 1
ATOM 2524 O O . TRP B 1 42 ? -1.764 -15.453 2.125 1 97.88 42 TRP B O 1
ATOM 2534 N N . ILE B 1 43 ? -2.859 -17.078 1.019 1 97.06 43 ILE B N 1
ATOM 2535 C CA . ILE B 1 43 ? -4.152 -16.656 1.548 1 97.06 43 ILE B CA 1
ATOM 2536 C C . ILE B 1 43 ? -4.16 -16.812 3.066 1 97.06 43 ILE B C 1
ATOM 2538 O O . ILE B 1 43 ? -4.562 -15.883 3.785 1 97.06 43 ILE B O 1
ATOM 2542 N N . ASP B 1 44 ? -3.707 -17.922 3.549 1 97.5 44 ASP B N 1
ATOM 2543 C CA . ASP B 1 44 ? -3.67 -18.188 4.984 1 97.5 44 ASP B CA 1
ATOM 2544 C C . ASP B 1 44 ? -2.744 -17.203 5.695 1 97.5 44 ASP B C 1
ATOM 2546 O O . ASP B 1 44 ? -3.041 -16.75 6.801 1 97.5 44 ASP B O 1
ATOM 2550 N N . PHE B 1 45 ? -1.662 -16.844 5.113 1 98.06 45 PHE B N 1
ATOM 2551 C CA . PHE B 1 45 ? -0.732 -15.883 5.699 1 98.06 45 PHE B CA 1
ATOM 2552 C C . PHE B 1 45 ? -1.372 -14.5 5.809 1 98.06 45 PHE B C 1
ATOM 2554 O O . PHE B 1 45 ? -1.353 -13.891 6.875 1 98.06 45 PHE B O 1
ATOM 2561 N N . LEU B 1 46 ? -1.968 -14.07 4.684 1 96.5 46 LEU B N 1
ATOM 2562 C CA . LEU B 1 46 ? -2.566 -12.734 4.66 1 96.5 46 LEU B CA 1
ATOM 2563 C C . LEU B 1 46 ? -3.766 -12.664 5.602 1 96.5 46 LEU B C 1
ATOM 2565 O O . LEU B 1 46 ? -4.098 -11.594 6.113 1 96.5 46 LEU B O 1
ATOM 2569 N N . ALA B 1 47 ? -4.305 -13.836 5.891 1 94.69 47 ALA B N 1
ATOM 2570 C CA . ALA B 1 47 ? -5.426 -13.922 6.82 1 94.69 47 ALA B CA 1
ATOM 2571 C C . ALA B 1 47 ? -4.938 -14.016 8.266 1 94.69 47 ALA B C 1
ATOM 2573 O O . ALA B 1 47 ? -5.734 -13.961 9.203 1 94.69 47 ALA B O 1
ATOM 2574 N N . GLY B 1 48 ? -3.672 -14.195 8.461 1 94.62 48 GLY B N 1
ATOM 2575 C CA . GLY B 1 48 ? -3.102 -14.25 9.797 1 94.62 48 GLY B CA 1
ATOM 2576 C C . GLY B 1 48 ? -3.156 -15.641 10.414 1 94.62 48 GLY B C 1
ATOM 2577 O O . GLY B 1 48 ? -2.965 -15.797 11.625 1 94.62 48 GLY B O 1
ATOM 2578 N N . LYS B 1 49 ? -3.385 -16.609 9.609 1 96.31 49 LYS B N 1
ATOM 2579 C CA . LYS B 1 49 ? -3.533 -17.969 10.117 1 96.31 49 LYS B CA 1
ATOM 2580 C C . LYS B 1 49 ? -2.178 -18.656 10.266 1 96.31 49 LYS B C 1
ATOM 2582 O O . LYS B 1 49 ? -2.043 -19.625 11.016 1 96.31 49 LYS B O 1
ATOM 2587 N N . ILE B 1 50 ? -1.241 -18.203 9.461 1 97.5 50 ILE B N 1
ATOM 2588 C CA . ILE B 1 50 ? 0.104 -18.75 9.555 1 97.5 50 ILE B CA 1
ATOM 2589 C C . ILE B 1 50 ? 1.131 -17.625 9.539 1 97.5 50 ILE B C 1
ATOM 2591 O O . ILE B 1 50 ? 0.799 -16.484 9.227 1 97.5 50 ILE B O 1
ATOM 2595 N N . THR B 1 51 ? 2.338 -17.953 9.914 1 97.62 51 THR B N 1
ATOM 2596 C CA . THR B 1 51 ? 3.408 -16.953 9.984 1 97.62 51 THR B CA 1
ATOM 2597 C C . THR B 1 51 ? 4.254 -16.984 8.711 1 97.62 51 THR B C 1
ATOM 2599 O O . THR B 1 51 ? 4.109 -17.891 7.887 1 97.62 51 THR B O 1
ATOM 2602 N N . ILE B 1 52 ? 5.105 -16.016 8.562 1 98.12 52 ILE B N 1
ATOM 2603 C CA . ILE B 1 52 ? 5.977 -15.93 7.395 1 98.12 52 ILE B CA 1
ATOM 2604 C C . ILE B 1 52 ? 6.973 -17.078 7.406 1 98.12 52 ILE B C 1
ATOM 2606 O O . ILE B 1 52 ? 7.379 -17.578 6.352 1 98.12 52 ILE B O 1
ATOM 2610 N N . GLU B 1 53 ? 7.32 -17.547 8.578 1 98.19 53 GLU B N 1
ATOM 2611 C CA . GLU B 1 53 ? 8.195 -18.719 8.703 1 98.19 53 GLU B CA 1
ATOM 2612 C C . GLU B 1 53 ? 7.531 -19.969 8.133 1 98.19 53 GLU B C 1
ATOM 2614 O O . GLU B 1 53 ? 8.195 -20.797 7.516 1 98.19 53 GLU B O 1
ATOM 2619 N N . GLU B 1 54 ? 6.234 -20.031 8.352 1 98.25 54 GLU B N 1
ATOM 2620 C CA . GLU B 1 54 ? 5.496 -21.172 7.816 1 98.25 54 GLU B CA 1
ATOM 2621 C C . GLU B 1 54 ? 5.367 -21.094 6.301 1 98.25 54 GLU B C 1
ATOM 2623 O O . GLU B 1 54 ? 5.375 -22.109 5.613 1 98.25 54 GLU B O 1
ATOM 2628 N N . VAL B 1 55 ? 5.27 -19.906 5.742 1 98.25 55 VAL B N 1
ATOM 2629 C CA . VAL B 1 55 ? 5.309 -19.734 4.293 1 98.25 55 VAL B CA 1
ATOM 2630 C C . VAL B 1 55 ? 6.656 -20.203 3.75 1 98.25 55 VAL B C 1
ATOM 2632 O O . VAL B 1 55 ? 6.711 -20.922 2.754 1 98.25 55 VAL B O 1
ATOM 2635 N N . ALA B 1 56 ? 7.707 -19.812 4.43 1 98.38 56 ALA B N 1
ATOM 2636 C CA . ALA B 1 56 ? 9.055 -20.203 4.031 1 98.38 56 ALA B CA 1
ATOM 2637 C C . ALA B 1 56 ? 9.203 -21.719 4.051 1 98.38 56 ALA B C 1
ATOM 2639 O O . ALA B 1 56 ? 9.812 -22.312 3.152 1 98.38 56 ALA B O 1
ATOM 2640 N N . GLN B 1 57 ? 8.617 -22.312 5.062 1 98.31 57 GLN B N 1
ATOM 2641 C CA . GLN B 1 57 ? 8.664 -23.766 5.164 1 98.31 57 GLN B CA 1
ATOM 2642 C C . GLN B 1 57 ? 7.98 -24.422 3.973 1 98.31 57 GLN B C 1
ATOM 2644 O O . GLN B 1 57 ? 8.438 -25.469 3.484 1 98.31 57 GLN B O 1
ATOM 2649 N N . GLU B 1 58 ? 6.906 -23.844 3.541 1 98.12 58 GLU B N 1
ATOM 2650 C CA . GLU B 1 58 ? 6.207 -24.391 2.381 1 98.12 58 GLU B 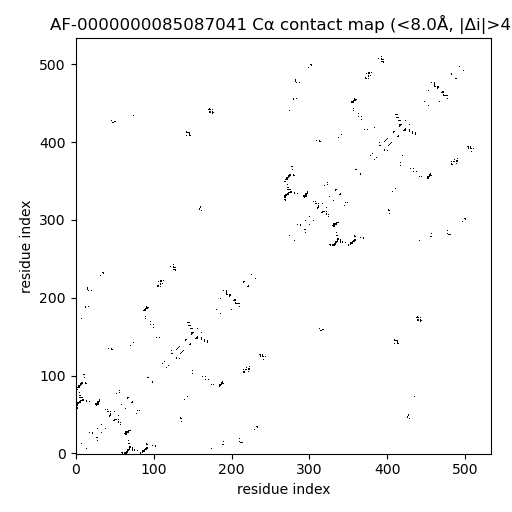CA 1
ATOM 2651 C C . GLU B 1 58 ? 7.082 -24.328 1.131 1 98.12 58 GLU B C 1
ATOM 2653 O O . GLU B 1 58 ? 7.078 -25.25 0.321 1 98.12 58 GLU B O 1
ATOM 2658 N N . TYR B 1 59 ? 7.797 -23.25 0.907 1 98.06 59 TYR B N 1
ATOM 2659 C CA . TYR B 1 59 ? 8.742 -23.156 -0.203 1 98.06 59 TYR B CA 1
ATOM 2660 C C . TYR B 1 59 ? 9.773 -24.281 -0.126 1 98.06 59 TYR B C 1
ATOM 2662 O O . TYR B 1 59 ? 10.102 -24.906 -1.14 1 98.06 59 TYR B O 1
ATOM 2670 N N . GLU B 1 60 ? 10.273 -24.562 1.044 1 97.88 60 GLU B N 1
ATOM 2671 C CA . GLU B 1 60 ? 11.266 -25.625 1.244 1 97.88 60 GLU B CA 1
ATOM 2672 C C . GLU B 1 60 ? 10.672 -27 0.961 1 97.88 60 GLU B C 1
ATOM 2674 O O . GLU B 1 60 ? 11.305 -27.828 0.309 1 97.88 60 GLU B O 1
ATOM 2679 N N . ASP B 1 61 ? 9.469 -27.141 1.527 1 97.94 61 ASP B N 1
ATOM 2680 C CA . ASP B 1 61 ? 8.805 -28.422 1.343 1 97.94 61 ASP B CA 1
ATOM 2681 C C . ASP B 1 61 ? 8.602 -28.734 -0.14 1 97.94 61 ASP B C 1
ATOM 2683 O O . ASP B 1 61 ? 8.57 -29.891 -0.541 1 97.94 61 ASP B O 1
ATOM 2687 N N . GLN B 1 62 ? 8.547 -27.719 -0.911 1 97.44 62 GLN B N 1
ATOM 2688 C CA . GLN B 1 62 ? 8.312 -27.906 -2.34 1 97.44 62 GLN B CA 1
ATOM 2689 C C . GLN B 1 62 ? 9.617 -27.812 -3.129 1 97.44 62 GLN B C 1
ATOM 2691 O O . GLN B 1 62 ? 9.602 -27.766 -4.359 1 97.44 62 GLN B O 1
ATOM 2696 N N . ASN B 1 63 ? 10.703 -27.656 -2.488 1 97.75 63 ASN B N 1
ATOM 2697 C CA . ASN B 1 63 ? 12.047 -27.641 -3.059 1 97.75 63 ASN B CA 1
ATOM 2698 C C . ASN B 1 63 ? 12.242 -26.469 -4.008 1 97.75 63 ASN B C 1
ATOM 2700 O O . ASN B 1 63 ? 12.828 -26.625 -5.086 1 97.75 63 ASN B O 1
ATOM 2704 N N . VAL B 1 64 ? 11.711 -25.375 -3.66 1 98.19 64 VAL B N 1
ATOM 2705 C CA . VAL B 1 64 ? 11.859 -24.188 -4.48 1 98.19 64 VAL B CA 1
ATOM 2706 C C . VAL B 1 64 ? 13.273 -23.625 -4.336 1 98.19 64 VAL B C 1
ATOM 2708 O O . VAL B 1 64 ? 13.781 -23.484 -3.221 1 98.19 64 VAL B O 1
ATOM 2711 N N . ASP B 1 65 ? 13.883 -23.234 -5.488 1 98.31 65 ASP B N 1
ATOM 2712 C CA . ASP B 1 65 ? 15.234 -22.672 -5.477 1 98.31 65 ASP B CA 1
ATOM 2713 C C . ASP B 1 65 ? 15.188 -21.141 -5.539 1 98.31 65 ASP B C 1
ATOM 2715 O O . ASP B 1 65 ? 16.078 -20.469 -5.008 1 98.31 65 ASP B O 1
ATOM 2719 N N . VAL B 1 66 ? 14.195 -20.656 -6.277 1 98.5 66 VAL B N 1
ATOM 2720 C CA . VAL B 1 66 ? 14.172 -19.219 -6.574 1 98.5 66 VAL B CA 1
ATOM 2721 C C . VAL B 1 66 ? 12.773 -18.672 -6.348 1 98.5 66 VAL B C 1
ATOM 2723 O O . VAL B 1 66 ? 11.789 -19.219 -6.855 1 98.5 66 VAL B O 1
ATOM 2726 N N . ILE B 1 67 ? 12.656 -17.625 -5.574 1 98 67 ILE B N 1
ATOM 2727 C CA . ILE B 1 67 ? 11.414 -16.891 -5.379 1 98 67 ILE B CA 1
ATOM 2728 C C . ILE B 1 67 ? 11.438 -15.617 -6.211 1 98 67 ILE B C 1
ATOM 2730 O O . ILE B 1 67 ? 12.352 -14.805 -6.082 1 98 67 ILE B O 1
ATOM 2734 N N . VAL B 1 68 ? 10.438 -15.539 -7.094 1 95.88 68 VAL B N 1
ATOM 2735 C CA . VAL B 1 68 ? 10.312 -14.367 -7.965 1 95.88 68 VAL B CA 1
ATOM 2736 C C . VAL B 1 68 ? 8.898 -13.812 -7.883 1 95.88 68 VAL B C 1
ATOM 2738 O O . VAL B 1 68 ? 7.941 -14.555 -7.652 1 95.88 68 VAL B O 1
ATOM 2741 N N . ASP B 1 69 ? 8.75 -12.484 -7.859 1 94 69 ASP B N 1
ATOM 2742 C CA . ASP B 1 69 ? 7.48 -11.789 -8.055 1 94 69 ASP B CA 1
ATOM 2743 C C . ASP B 1 69 ? 6.629 -11.844 -6.789 1 94 69 ASP B C 1
ATOM 2745 O O . ASP B 1 69 ? 7.098 -12.266 -5.73 1 94 69 ASP B O 1
ATOM 2749 N N . SER B 1 70 ? 5.395 -11.359 -6.855 1 94.81 70 SER B N 1
ATOM 2750 C CA . SER B 1 70 ? 4.496 -11.203 -5.715 1 94.81 70 SER B CA 1
ATOM 2751 C C . SER B 1 70 ? 3.852 -12.531 -5.332 1 94.81 70 SER B C 1
ATOM 2753 O O . SER B 1 70 ? 3.65 -13.398 -6.18 1 94.81 70 SER B O 1
ATOM 2755 N N . PRO B 1 71 ? 3.578 -12.602 -4.062 1 96.56 71 PRO B N 1
ATOM 2756 C CA . PRO B 1 71 ? 3.814 -11.656 -2.973 1 96.56 71 PRO B CA 1
ATOM 2757 C C . PRO B 1 71 ? 5.223 -11.766 -2.387 1 96.56 71 PRO B C 1
ATOM 2759 O O . PRO B 1 71 ? 5.625 -10.93 -1.574 1 96.56 71 PRO B O 1
ATOM 2762 N N . GLY B 1 72 ? 5.922 -12.75 -2.775 1 96.94 72 GLY B N 1
ATOM 2763 C CA . GLY B 1 72 ? 7.168 -13.156 -2.148 1 96.94 72 GLY B CA 1
ATOM 2764 C C . GLY B 1 72 ? 8.203 -12.047 -2.092 1 96.94 72 GLY B C 1
ATOM 2765 O O . GLY B 1 72 ? 8.859 -11.859 -1.066 1 96.94 72 GLY B O 1
ATOM 2766 N N . PHE B 1 73 ? 8.32 -11.25 -3.174 1 97.38 73 PHE B N 1
ATOM 2767 C CA . PHE B 1 73 ? 9.375 -10.25 -3.246 1 97.38 73 PHE B CA 1
ATOM 2768 C C . PHE B 1 73 ? 9.203 -9.203 -2.146 1 97.38 73 PHE B C 1
ATOM 2770 O O . PHE B 1 73 ? 10.188 -8.609 -1.695 1 97.38 73 PHE B O 1
ATOM 2777 N N . PHE B 1 74 ? 7.957 -8.977 -1.72 1 97.88 74 PHE B N 1
ATOM 2778 C CA . PHE B 1 74 ? 7.637 -7.961 -0.724 1 97.88 74 PHE B CA 1
ATOM 2779 C C . PHE B 1 74 ? 8.211 -8.336 0.637 1 97.88 74 PHE B C 1
ATOM 2781 O O . PHE B 1 74 ? 8.539 -7.461 1.44 1 97.88 74 PHE B O 1
ATOM 2788 N N . PHE B 1 75 ? 8.414 -9.586 0.875 1 97.69 75 PHE B N 1
ATOM 2789 C CA . PHE B 1 75 ? 8.875 -10.078 2.166 1 97.69 75 PHE B CA 1
ATOM 2790 C C . PHE B 1 75 ? 10.336 -10.516 2.088 1 97.69 75 PHE B C 1
ATOM 2792 O O . PHE B 1 75 ? 10.758 -11.438 2.795 1 97.69 75 PHE B O 1
ATOM 2799 N N . TRP B 1 76 ? 11.086 -9.891 1.254 1 96.5 76 TRP B N 1
ATOM 2800 C CA . TRP B 1 76 ? 12.484 -10.227 0.988 1 96.5 76 TRP B CA 1
ATOM 2801 C C . TRP B 1 76 ? 13.312 -10.172 2.268 1 96.5 76 TRP B C 1
ATOM 2803 O O . TRP B 1 76 ? 14.188 -11.008 2.48 1 96.5 76 TRP B O 1
ATOM 2813 N N . LYS B 1 77 ? 13.047 -9.242 3.094 1 95.62 77 LYS B N 1
ATOM 2814 C CA . LYS B 1 77 ? 13.852 -9.078 4.301 1 95.62 77 LYS B CA 1
ATOM 2815 C C . LYS B 1 77 ? 13.617 -10.234 5.273 1 95.62 77 LYS B C 1
ATOM 2817 O O . LYS B 1 77 ? 14.562 -10.75 5.867 1 95.62 77 LYS B O 1
ATOM 2822 N N . GLU B 1 78 ? 12.336 -10.586 5.469 1 96.56 78 GLU B N 1
ATOM 2823 C CA . GLU B 1 78 ? 12.016 -11.734 6.312 1 96.56 78 GLU B CA 1
ATOM 2824 C C . GLU B 1 78 ? 12.656 -13.016 5.773 1 96.56 78 GLU B C 1
ATOM 2826 O O . GLU B 1 78 ? 13.234 -13.789 6.535 1 96.56 78 GLU B O 1
ATOM 2831 N N . PHE B 1 79 ? 12.57 -13.188 4.484 1 96.88 79 PHE B N 1
ATOM 2832 C CA . PHE B 1 79 ? 13.141 -14.375 3.861 1 96.88 79 PHE B CA 1
ATOM 2833 C C . PHE B 1 79 ? 14.656 -14.367 3.973 1 96.88 79 PHE B C 1
ATOM 2835 O O . PHE B 1 79 ? 15.281 -15.414 4.164 1 96.88 79 PHE B O 1
ATOM 2842 N N . HIS B 1 80 ? 15.211 -13.195 3.857 1 93.62 80 HIS B N 1
ATOM 2843 C CA . HIS B 1 80 ? 16.656 -13.07 4.012 1 93.62 80 HIS B CA 1
ATOM 2844 C C . HIS B 1 80 ? 17.094 -13.492 5.41 1 93.62 80 HIS B C 1
ATOM 2846 O O . HIS B 1 80 ? 18.188 -14.062 5.574 1 93.62 80 HIS B O 1
ATOM 2852 N N . LYS B 1 81 ? 16.344 -13.188 6.363 1 94.62 81 LYS B N 1
ATOM 2853 C CA . LYS B 1 81 ? 16.641 -13.586 7.734 1 94.62 81 LYS B CA 1
ATOM 2854 C C . LYS B 1 81 ? 16.5 -15.094 7.91 1 94.62 81 LYS B C 1
ATOM 2856 O O . LYS B 1 81 ? 17.281 -15.727 8.617 1 94.62 81 LYS B O 1
ATOM 2861 N N . ILE B 1 82 ? 15.508 -15.672 7.285 1 97.25 82 ILE B N 1
ATOM 2862 C CA . ILE B 1 82 ? 15.219 -17.094 7.395 1 97.25 82 ILE B CA 1
ATOM 2863 C C . ILE B 1 82 ? 16.281 -17.891 6.641 1 97.25 82 ILE B C 1
ATOM 2865 O O . ILE B 1 82 ? 16.703 -18.969 7.098 1 97.25 82 ILE B O 1
ATOM 2869 N N . TRP B 1 83 ? 16.672 -17.375 5.457 1 96.94 83 TRP B N 1
ATOM 2870 C CA . TRP B 1 83 ? 17.703 -18 4.633 1 96.94 83 TRP B CA 1
ATOM 2871 C C . TRP B 1 83 ? 18.891 -17.062 4.438 1 96.94 83 TRP B C 1
ATOM 2873 O O . TRP B 1 83 ? 19.078 -16.5 3.354 1 96.94 83 TRP B O 1
ATOM 2883 N N . PRO B 1 84 ? 19.797 -17 5.379 1 93.88 84 PRO B N 1
ATOM 2884 C CA . PRO B 1 84 ? 20.875 -16 5.324 1 93.88 84 PRO B CA 1
ATOM 2885 C C . PRO B 1 84 ? 21.859 -16.281 4.199 1 93.88 84 PRO B C 1
ATOM 2887 O O . PRO B 1 84 ? 22.609 -15.383 3.789 1 93.88 84 PRO B O 1
ATOM 2890 N N . LYS B 1 85 ? 21.891 -17.484 3.707 1 94.12 85 LYS B N 1
ATOM 2891 C CA . LYS B 1 85 ? 22.812 -17.828 2.641 1 94.12 85 LYS B CA 1
ATOM 2892 C C . LYS B 1 85 ? 22.203 -17.547 1.268 1 94.12 85 LYS B C 1
ATOM 2894 O O . LYS B 1 85 ? 22.906 -17.578 0.255 1 94.12 85 LYS B O 1
ATOM 2899 N N . ALA B 1 86 ? 20.891 -17.312 1.251 1 95.88 86 ALA B N 1
ATOM 2900 C CA . ALA B 1 86 ? 20.25 -17.016 -0.028 1 95.88 86 ALA B CA 1
ATOM 2901 C C . ALA B 1 86 ? 20.734 -15.688 -0.598 1 95.88 86 ALA B C 1
ATOM 2903 O O . ALA B 1 86 ? 20.906 -14.711 0.14 1 95.88 86 ALA B O 1
ATOM 2904 N N . LYS B 1 87 ? 21.031 -15.68 -1.853 1 96.75 87 LYS B N 1
ATOM 2905 C CA . LYS B 1 87 ? 21.453 -14.461 -2.541 1 96.75 87 LYS B CA 1
ATOM 2906 C C . LYS B 1 87 ? 20.25 -13.656 -3.023 1 96.75 87 LYS B C 1
ATOM 2908 O O . LYS B 1 87 ? 19.25 -14.234 -3.455 1 96.75 87 LYS B O 1
ATOM 2913 N N . MET B 1 88 ? 20.406 -12.336 -2.939 1 96.56 88 MET B N 1
ATOM 2914 C CA . MET B 1 88 ? 19.281 -11.461 -3.268 1 96.56 88 MET B CA 1
ATOM 2915 C C . MET B 1 88 ? 19.562 -10.695 -4.559 1 96.56 88 MET B C 1
ATOM 2917 O O . MET B 1 88 ? 20.672 -10.234 -4.793 1 96.56 88 MET B O 1
ATOM 2921 N N . ILE B 1 89 ? 18.516 -10.594 -5.355 1 97.94 89 ILE B N 1
ATOM 2922 C CA . ILE B 1 89 ? 18.641 -9.867 -6.613 1 97.94 89 ILE B CA 1
ATOM 2923 C C . ILE B 1 89 ? 17.562 -8.781 -6.684 1 97.94 89 ILE B C 1
ATOM 2925 O O . ILE B 1 89 ? 16.375 -9.062 -6.512 1 97.94 89 ILE B O 1
ATOM 2929 N N . LEU B 1 90 ? 17.953 -7.574 -6.836 1 98 90 LEU B N 1
ATOM 2930 C CA . LEU B 1 90 ? 17.047 -6.473 -7.121 1 98 90 LEU B CA 1
ATOM 2931 C C . LEU B 1 90 ? 17.047 -6.148 -8.609 1 98 90 LEU B C 1
ATOM 2933 O O . LEU B 1 90 ? 18 -5.578 -9.133 1 98 90 LEU B O 1
ATOM 2937 N N . THR B 1 91 ? 15.961 -6.523 -9.219 1 97.38 91 THR B N 1
ATOM 2938 C CA . THR B 1 91 ? 15.836 -6.199 -10.641 1 97.38 91 THR B CA 1
ATOM 2939 C C . THR B 1 91 ? 15.289 -4.785 -10.82 1 97.38 91 THR B C 1
ATOM 2941 O O . THR B 1 91 ? 14.344 -4.383 -10.141 1 97.38 91 THR B O 1
ATOM 2944 N N . GLU B 1 92 ? 15.859 -4.055 -11.703 1 95.69 92 GLU B N 1
ATOM 2945 C CA . GLU B 1 92 ? 15.422 -2.701 -12.031 1 95.69 92 GLU B CA 1
ATOM 2946 C C . GLU B 1 92 ? 15.391 -2.475 -13.539 1 95.69 92 GLU B C 1
ATOM 2948 O O . GLU B 1 92 ? 16.078 -3.178 -14.289 1 95.69 92 GLU B O 1
ATOM 2953 N N . ARG B 1 93 ? 14.594 -1.57 -13.945 1 95.38 93 ARG B N 1
ATOM 2954 C CA . ARG B 1 93 ? 14.586 -1.099 -15.328 1 95.38 93 ARG B CA 1
ATOM 2955 C C . ARG B 1 93 ? 15.531 0.08 -15.508 1 95.38 93 ARG B C 1
ATOM 2957 O O . ARG B 1 93 ? 16.203 0.494 -14.562 1 95.38 93 ARG B O 1
ATOM 2964 N N . ASP B 1 94 ? 15.57 0.525 -16.766 1 95.25 94 ASP B N 1
ATOM 2965 C CA . ASP B 1 94 ? 16.453 1.644 -17.094 1 95.25 94 ASP B CA 1
ATOM 2966 C C . ASP B 1 94 ? 16.078 2.891 -16.297 1 95.25 94 ASP B C 1
ATOM 2968 O O . ASP B 1 94 ? 16.938 3.715 -15.984 1 95.25 94 ASP B O 1
ATOM 2972 N N . SER B 1 95 ? 14.836 3.027 -16.094 1 96.56 95 SER B N 1
ATOM 2973 C CA . SER B 1 95 ? 14.32 4.164 -15.344 1 96.56 95 SER B CA 1
ATOM 2974 C C . SER B 1 95 ? 12.945 3.861 -14.75 1 96.56 95 SER B C 1
ATOM 2976 O O . SER B 1 95 ? 12.305 2.883 -15.141 1 96.56 95 SER B O 1
ATOM 2978 N N . THR B 1 96 ? 12.594 4.703 -13.812 1 97.19 96 THR B N 1
ATOM 2979 C CA . THR B 1 96 ? 11.266 4.598 -13.219 1 97.19 96 THR B CA 1
ATOM 2980 C C . THR B 1 96 ? 10.188 4.734 -14.289 1 97.19 96 THR B C 1
ATOM 2982 O O . THR B 1 96 ? 9.18 4.023 -14.258 1 97.19 96 THR B O 1
ATOM 2985 N N . ASP B 1 97 ? 10.383 5.59 -15.273 1 96.69 97 ASP B N 1
ATOM 2986 C CA . ASP B 1 97 ? 9.406 5.805 -16.344 1 96.69 97 ASP B CA 1
ATOM 2987 C C . ASP B 1 97 ? 9.25 4.551 -17.203 1 96.69 97 ASP B C 1
ATOM 2989 O O . ASP B 1 97 ? 8.141 4.227 -17.641 1 96.69 97 ASP B O 1
ATOM 2993 N N . VAL B 1 98 ? 10.336 3.871 -17.422 1 95.5 98 VAL B N 1
ATOM 2994 C CA . VAL B 1 98 ? 10.273 2.641 -18.203 1 95.5 98 VAL B CA 1
ATOM 2995 C C . VAL B 1 98 ? 9.484 1.58 -17.438 1 95.5 98 VAL B C 1
ATOM 2997 O O . VAL B 1 98 ? 8.664 0.869 -18.031 1 95.5 98 VAL B O 1
ATOM 3000 N N . TRP B 1 99 ? 9.719 1.493 -16.156 1 96.81 99 TRP B N 1
ATOM 3001 C CA . TRP B 1 99 ? 8.945 0.553 -15.352 1 96.81 99 TRP B CA 1
ATOM 3002 C C . TRP B 1 99 ? 7.457 0.898 -15.391 1 96.81 99 TRP B C 1
ATOM 3004 O O . TRP B 1 99 ? 6.617 0.022 -15.602 1 96.81 99 TRP B O 1
ATOM 3014 N N . TRP B 1 100 ? 7.16 2.182 -15.195 1 96.12 100 TRP B N 1
ATOM 3015 C CA . TRP B 1 100 ? 5.773 2.633 -15.18 1 96.12 100 TRP B CA 1
ATOM 3016 C C . TRP B 1 100 ? 5.07 2.264 -16.484 1 96.12 100 TRP B C 1
ATOM 3018 O O . TRP B 1 100 ? 3.953 1.739 -16.453 1 96.12 100 TRP B O 1
ATOM 3028 N N . ASN B 1 101 ? 5.699 2.52 -17.578 1 94.19 101 ASN B N 1
ATOM 3029 C CA . ASN B 1 101 ? 5.094 2.221 -18.859 1 94.19 101 ASN B CA 1
ATOM 3030 C C . ASN B 1 101 ? 4.848 0.724 -19.031 1 94.19 101 ASN B C 1
ATOM 3032 O O . ASN B 1 101 ? 3.811 0.317 -19.562 1 94.19 101 ASN B O 1
ATOM 3036 N N . SER B 1 102 ? 5.785 -0.046 -18.609 1 92.5 102 SER B N 1
ATOM 3037 C CA . SER B 1 102 ? 5.629 -1.496 -18.672 1 92.5 102 SER B CA 1
ATOM 3038 C C . SER B 1 102 ? 4.477 -1.965 -17.781 1 92.5 102 SER B C 1
ATOM 3040 O O . SER B 1 102 ? 3.652 -2.777 -18.203 1 92.5 102 SER B O 1
ATOM 3042 N N . ALA B 1 103 ? 4.461 -1.472 -16.562 1 93.94 103 ALA B N 1
ATOM 3043 C CA . ALA B 1 103 ? 3.404 -1.831 -15.625 1 93.94 103 ALA B CA 1
ATOM 3044 C C . ALA B 1 103 ? 2.035 -1.405 -16.156 1 93.94 103 ALA B C 1
ATOM 3046 O O . ALA B 1 103 ? 1.083 -2.189 -16.125 1 93.94 103 ALA B O 1
ATOM 3047 N N . LYS B 1 104 ? 1.975 -0.18 -16.641 1 93.44 104 LYS B N 1
ATOM 3048 C CA . LYS B 1 104 ? 0.726 0.347 -17.188 1 93.44 104 LYS B CA 1
ATOM 3049 C C . LYS B 1 104 ? 0.225 -0.513 -18.344 1 93.44 104 LYS B C 1
ATOM 3051 O O . LYS B 1 104 ? -0.954 -0.869 -18.391 1 93.44 104 LYS B O 1
ATOM 3056 N N . ASN B 1 105 ? 1.098 -0.843 -19.219 1 90.56 105 ASN B N 1
ATOM 3057 C CA . ASN B 1 105 ? 0.737 -1.685 -20.359 1 90.56 105 ASN B CA 1
ATOM 3058 C C . ASN B 1 105 ? 0.262 -3.062 -19.906 1 90.56 105 ASN B C 1
ATOM 3060 O O . ASN B 1 105 ? -0.721 -3.588 -20.438 1 90.56 105 ASN B O 1
ATOM 3064 N N . PHE B 1 106 ? 0.917 -3.602 -19.031 1 90.44 106 PHE B N 1
ATOM 3065 C CA . PHE B 1 106 ? 0.548 -4.918 -18.531 1 90.44 106 PHE B CA 1
ATOM 3066 C C . PHE B 1 106 ? -0.862 -4.898 -17.953 1 90.44 106 PHE B C 1
ATOM 3068 O O . PHE B 1 106 ? -1.688 -5.75 -18.281 1 90.44 106 PHE B O 1
ATOM 3075 N N . PHE B 1 107 ? -1.123 -3.967 -17.062 1 91.62 107 PHE B N 1
ATOM 3076 C CA . PHE B 1 107 ? -2.428 -3.922 -16.422 1 91.62 107 PHE B CA 1
ATOM 3077 C C . PHE B 1 107 ? -3.523 -3.586 -17.422 1 91.62 107 PHE B C 1
ATOM 3079 O O . PHE B 1 107 ? -4.641 -4.098 -17.328 1 91.62 107 PHE B O 1
ATOM 3086 N N . ASN B 1 108 ? -3.199 -2.756 -18.375 1 89.81 108 ASN B N 1
ATOM 3087 C CA . ASN B 1 108 ? -4.156 -2.494 -19.438 1 89.81 108 ASN B CA 1
ATOM 3088 C C . ASN B 1 108 ? -4.516 -3.77 -20.203 1 89.81 108 ASN B C 1
ATOM 3090 O O . ASN B 1 108 ? -5.688 -4.016 -20.484 1 89.81 108 ASN B O 1
ATOM 3094 N N . ASN B 1 109 ? -3.51 -4.535 -20.484 1 87.38 109 ASN B N 1
ATOM 3095 C CA . ASN B 1 109 ? -3.727 -5.793 -21.188 1 87.38 109 ASN B CA 1
ATOM 3096 C C . ASN B 1 109 ? -4.43 -6.82 -20.312 1 87.38 109 ASN B C 1
ATOM 3098 O O . ASN B 1 109 ? -5.32 -7.539 -20.766 1 87.38 109 ASN B O 1
ATOM 3102 N N . LEU B 1 110 ? -3.998 -6.883 -19.094 1 86.19 110 LEU B N 1
ATOM 3103 C CA . LEU B 1 110 ? -4.598 -7.816 -18.141 1 86.19 110 LEU B CA 1
ATOM 3104 C C . LEU B 1 110 ? -6.09 -7.551 -17.984 1 86.19 110 LEU B C 1
ATOM 3106 O O . LEU B 1 110 ? -6.887 -8.492 -17.922 1 86.19 110 LEU B O 1
ATOM 3110 N N . ASN B 1 111 ? -6.418 -6.332 -17.969 1 87.62 111 ASN B N 1
ATOM 3111 C CA . ASN B 1 111 ? -7.812 -5.945 -17.781 1 87.62 111 ASN B CA 1
ATOM 3112 C C . ASN B 1 111 ? -8.664 -6.336 -18.984 1 87.62 111 ASN B C 1
ATOM 3114 O O . ASN B 1 111 ? -9.891 -6.371 -18.906 1 87.62 111 ASN B O 1
ATOM 3118 N N . GLN B 1 112 ? -8 -6.613 -20.078 1 84.75 112 GLN B N 1
ATOM 3119 C CA . GLN B 1 112 ? -8.719 -7.047 -21.281 1 84.75 112 GLN B CA 1
ATOM 3120 C C . GLN B 1 112 ? -8.789 -8.57 -21.344 1 84.75 112 GLN B C 1
ATOM 3122 O O . GLN B 1 112 ? -9.484 -9.117 -22.219 1 84.75 112 GLN B O 1
ATOM 3127 N N . TRP B 1 113 ? -8.031 -9.211 -20.531 1 83.38 113 TRP B N 1
ATOM 3128 C CA . TRP B 1 113 ? -8.086 -10.672 -20.453 1 83.38 113 TRP B CA 1
ATOM 3129 C C . TRP B 1 113 ? -9.445 -11.141 -19.953 1 83.38 113 TRP B C 1
ATOM 3131 O O . TRP B 1 113 ? -9.945 -10.648 -18.938 1 83.38 113 TRP B O 1
ATOM 3141 N N . ALA B 1 114 ? -10.031 -12.055 -20.562 1 76.88 114 ALA B N 1
ATOM 3142 C CA . ALA B 1 114 ? -11.43 -12.414 -20.406 1 76.88 114 ALA B CA 1
ATOM 3143 C C . ALA B 1 114 ? -11.742 -12.742 -18.938 1 76.88 114 ALA B C 1
ATOM 3145 O O . ALA B 1 114 ? -12.727 -12.25 -18.391 1 76.88 114 ALA B O 1
ATOM 3146 N N . PRO B 1 115 ? -10.953 -13.523 -18.266 1 76.56 115 PRO B N 1
ATOM 3147 C CA . PRO B 1 115 ? -11.25 -13.82 -16.859 1 76.56 115 PRO B CA 1
ATOM 3148 C C . PRO B 1 115 ? -11.258 -12.57 -15.984 1 76.56 115 PRO B C 1
ATOM 3150 O O . PRO B 1 115 ? -11.992 -12.516 -14.992 1 76.56 115 PRO B O 1
ATOM 3153 N N . CYS B 1 116 ? -10.5 -11.602 -16.375 1 79.19 116 CYS B N 1
ATOM 3154 C CA . CYS B 1 116 ? -10.477 -10.352 -15.625 1 79.19 116 CYS B CA 1
ATOM 3155 C C . CYS B 1 116 ? -11.578 -9.406 -16.094 1 79.19 116 CYS B C 1
ATOM 3157 O O . CYS B 1 116 ? -12.281 -8.82 -15.281 1 79.19 116 CYS B O 1
ATOM 3159 N N . LYS B 1 117 ? -11.688 -9.359 -17.359 1 78.31 117 LYS B N 1
ATOM 3160 C CA . LYS B 1 117 ? -12.648 -8.438 -17.953 1 78.31 117 LYS B CA 1
ATOM 3161 C C . LYS B 1 117 ? -14.07 -8.781 -17.531 1 78.31 117 LYS B C 1
ATOM 3163 O O . LYS B 1 117 ? -14.852 -7.891 -17.188 1 78.31 117 LYS B O 1
ATOM 3168 N N . TYR B 1 118 ? -14.352 -10.055 -17.484 1 75.56 118 TYR B N 1
ATOM 3169 C CA . TYR B 1 118 ? -15.703 -10.492 -17.172 1 75.56 118 TYR B CA 1
ATOM 3170 C C . TYR B 1 118 ? -15.773 -11.172 -15.812 1 75.56 118 TYR B C 1
ATOM 3172 O O . TYR B 1 118 ? -16.797 -11.75 -15.445 1 75.56 118 TYR B O 1
ATOM 3180 N N . GLY B 1 119 ? -14.641 -11.086 -15.18 1 70.25 119 GLY B N 1
ATOM 3181 C CA . GLY B 1 119 ? -14.5 -11.805 -13.922 1 70.25 119 GLY B CA 1
ATOM 3182 C C . GLY B 1 119 ? -15.398 -11.266 -12.828 1 70.25 119 GLY B C 1
ATOM 3183 O O . GLY B 1 119 ? -15.852 -12.023 -11.961 1 70.25 119 GLY B O 1
ATOM 3184 N N . TRP B 1 120 ? -15.625 -9.992 -12.914 1 66.38 120 TRP B N 1
ATOM 3185 C CA . TRP B 1 120 ? -16.453 -9.406 -11.867 1 66.38 120 TRP B CA 1
ATOM 3186 C C . TRP B 1 120 ? -17.797 -10.117 -11.773 1 66.38 120 TRP B C 1
ATOM 3188 O O . TRP B 1 120 ? -18.328 -10.32 -10.68 1 66.38 120 TRP B O 1
ATOM 3198 N N . PHE B 1 121 ? -18.297 -10.547 -12.766 1 69.06 121 PHE B N 1
ATOM 3199 C CA . PHE B 1 121 ? -19.562 -11.258 -12.773 1 69.06 121 PHE B CA 1
ATOM 3200 C C . PHE B 1 121 ? -19.375 -12.711 -12.375 1 69.06 121 PHE B C 1
ATOM 3202 O O . PHE B 1 121 ? -20.141 -13.234 -11.547 1 69.06 121 PHE B O 1
ATOM 3209 N N . PHE B 1 122 ? -18.375 -13.25 -12.766 1 74.06 122 PHE B N 1
ATOM 3210 C CA . PHE B 1 122 ? -18.219 -14.695 -12.641 1 74.06 122 PHE B CA 1
ATOM 3211 C C . PHE B 1 122 ? -17.5 -15.055 -11.344 1 74.06 122 PHE B C 1
ATOM 3213 O O . PHE B 1 122 ? -17.594 -16.188 -10.875 1 74.06 122 PHE B O 1
ATOM 3220 N N . ASN B 1 123 ? -16.859 -14.062 -10.773 1 78.94 123 ASN B N 1
ATOM 3221 C CA . ASN B 1 123 ? -16.109 -14.328 -9.547 1 78.94 123 ASN B CA 1
ATOM 3222 C C . ASN B 1 123 ? -17.047 -14.766 -8.414 1 78.94 123 ASN B C 1
ATOM 3224 O O . ASN B 1 123 ? -16.641 -15.523 -7.535 1 78.94 123 ASN B O 1
ATOM 3228 N N . TYR B 1 124 ? -18.203 -14.398 -8.594 1 82.06 124 TYR B N 1
ATOM 3229 C CA . TYR B 1 124 ? -19.156 -14.758 -7.535 1 82.06 124 TYR B CA 1
ATOM 3230 C C . TYR B 1 124 ? -19.703 -16.156 -7.75 1 82.06 124 TYR B C 1
ATOM 3232 O O . TYR B 1 124 ? -20.312 -16.734 -6.848 1 82.06 124 TYR B O 1
ATOM 3240 N N . LEU B 1 125 ? -19.484 -16.703 -8.891 1 88 125 LEU B N 1
ATOM 3241 C CA . LEU B 1 125 ? -20.016 -18.031 -9.211 1 88 125 LEU B CA 1
ATOM 3242 C C . LEU B 1 125 ? -18.984 -19.109 -8.969 1 88 125 LEU B C 1
ATOM 3244 O O . LEU B 1 125 ? -19.297 -20.312 -9.023 1 88 125 LEU B O 1
ATOM 3248 N N . SER B 1 126 ? -17.781 -18.75 -8.727 1 89.75 126 SER B N 1
ATOM 3249 C CA . SER B 1 126 ? -16.703 -19.688 -8.43 1 89.75 126 SER B CA 1
ATOM 3250 C C . SER B 1 126 ? -16.047 -19.359 -7.09 1 89.75 126 SER B C 1
ATOM 3252 O O . SER B 1 126 ? -15.383 -18.344 -6.945 1 89.75 126 SER B O 1
ATOM 3254 N N . PRO B 1 127 ? -16.219 -20.297 -6.141 1 88.69 127 PRO B N 1
ATOM 3255 C CA . PRO B 1 127 ? -15.594 -20.062 -4.832 1 88.69 127 PRO B CA 1
ATOM 3256 C C . PRO B 1 127 ? -14.086 -19.875 -4.922 1 88.69 127 PRO B C 1
ATOM 3258 O O . PRO B 1 127 ? -13.516 -19.047 -4.199 1 88.69 127 PRO B O 1
ATOM 3261 N N . THR B 1 128 ? -13.484 -20.578 -5.781 1 88.06 128 THR B N 1
ATOM 3262 C CA . THR B 1 128 ? -12.039 -20.469 -5.949 1 88.06 128 THR B CA 1
ATOM 3263 C C . THR B 1 128 ? -11.656 -19.109 -6.516 1 88.06 128 THR B C 1
ATOM 3265 O O . THR B 1 128 ? -10.719 -18.469 -6.027 1 88.06 128 THR B O 1
ATOM 3268 N N . ALA B 1 129 ? -12.367 -18.672 -7.512 1 87.31 129 ALA B N 1
ATOM 3269 C CA . ALA B 1 129 ? -12.094 -17.375 -8.117 1 87.31 129 ALA B CA 1
ATOM 3270 C C . ALA B 1 129 ? -12.312 -16.25 -7.113 1 87.31 129 ALA B C 1
ATOM 3272 O O . ALA B 1 129 ? -11.492 -15.336 -7.004 1 87.31 129 ALA B O 1
ATOM 3273 N N . TYR B 1 130 ? -13.359 -16.438 -6.391 1 88.75 130 TYR B N 1
ATOM 3274 C CA . TYR B 1 130 ? -13.703 -15.414 -5.41 1 88.75 130 TYR B CA 1
ATOM 3275 C C . TYR B 1 130 ? -12.641 -15.328 -4.32 1 88.75 130 TYR B C 1
ATOM 3277 O O . TYR B 1 130 ? -12.141 -14.242 -4.012 1 88.75 130 TYR B O 1
ATOM 3285 N N . SER B 1 131 ? -12.359 -16.469 -3.805 1 90.31 131 SER B N 1
ATOM 3286 C CA . SER B 1 131 ? -11.375 -16.516 -2.727 1 90.31 131 SER B CA 1
ATOM 3287 C C . SER B 1 131 ? -10.023 -15.984 -3.178 1 90.31 131 SER B C 1
ATOM 3289 O O . SER B 1 131 ? -9.367 -15.242 -2.445 1 90.31 131 SER B O 1
ATOM 3291 N N . THR B 1 132 ? -9.625 -16.312 -4.34 1 90.25 132 THR B N 1
ATOM 3292 C CA . THR B 1 132 ? -8.344 -15.867 -4.871 1 90.25 132 THR B CA 1
ATOM 3293 C C . THR B 1 132 ? -8.336 -14.352 -5.078 1 90.25 132 THR B C 1
ATOM 3295 O O . THR B 1 132 ? -7.371 -13.672 -4.723 1 90.25 132 THR B O 1
ATOM 3298 N N . LEU B 1 133 ? -9.383 -13.883 -5.609 1 89 133 LEU B N 1
ATOM 3299 C CA . LEU B 1 133 ? -9.484 -12.453 -5.891 1 89 133 LEU B CA 1
ATOM 3300 C C . LEU B 1 133 ? -9.5 -11.648 -4.598 1 89 133 LEU B C 1
ATOM 3302 O O . LEU B 1 133 ? -8.672 -10.758 -4.41 1 89 133 LEU B O 1
ATOM 3306 N N . VAL B 1 134 ? -10.297 -12.047 -3.666 1 90.06 134 VAL B N 1
ATOM 3307 C CA . VAL B 1 134 ? -10.602 -11.234 -2.494 1 90.06 134 VAL B CA 1
ATOM 3308 C C . VAL B 1 134 ? -9.523 -11.43 -1.433 1 90.06 134 VAL B C 1
ATOM 3310 O O . VAL B 1 134 ? -9.156 -10.484 -0.729 1 90.06 134 VAL B O 1
ATOM 3313 N N . HIS B 1 135 ? -9.016 -12.617 -1.394 1 93.75 135 HIS B N 1
ATOM 3314 C CA . HIS B 1 135 ? -8.164 -12.922 -0.249 1 93.75 135 HIS B CA 1
ATOM 3315 C C . HIS B 1 135 ? -6.695 -12.977 -0.655 1 93.75 135 HIS B C 1
ATOM 3317 O O . HIS B 1 135 ? -5.812 -13.023 0.204 1 93.75 135 HIS B O 1
ATOM 3323 N N . LEU B 1 136 ? -6.434 -12.922 -1.856 1 94.44 136 LEU B N 1
ATOM 3324 C CA . LEU B 1 136 ? -5.043 -12.977 -2.289 1 94.44 136 LEU B CA 1
ATOM 3325 C C . LEU B 1 136 ? -4.719 -11.805 -3.217 1 94.44 136 LEU B C 1
ATOM 3327 O O . LEU B 1 136 ? -3.881 -10.961 -2.889 1 94.44 136 LEU B O 1
ATOM 3331 N N . THR B 1 137 ? -5.449 -11.719 -4.363 1 91.75 137 THR B N 1
ATOM 3332 C CA . THR B 1 137 ? -5.113 -10.75 -5.398 1 91.75 137 THR B CA 1
ATOM 3333 C C . THR B 1 137 ? -5.273 -9.328 -4.879 1 91.75 137 THR B C 1
ATOM 3335 O O . THR B 1 137 ? -4.328 -8.539 -4.922 1 91.75 137 THR B O 1
ATOM 3338 N N . TYR B 1 138 ? -6.43 -9.008 -4.348 1 92.56 138 TYR B N 1
ATOM 3339 C CA . TYR B 1 138 ? -6.688 -7.645 -3.893 1 92.56 138 TYR B CA 1
ATOM 3340 C C . TYR B 1 138 ? -5.738 -7.258 -2.766 1 92.56 138 TYR B C 1
ATOM 3342 O O . TYR B 1 138 ? -5.055 -6.234 -2.846 1 92.56 138 TYR B O 1
ATOM 3350 N N . PRO B 1 139 ? -5.648 -8.133 -1.74 1 94.75 139 PRO B N 1
ATOM 3351 C CA . PRO B 1 139 ? -4.723 -7.762 -0.668 1 94.75 139 PRO B CA 1
ATOM 3352 C C . PRO B 1 139 ? -3.287 -7.594 -1.162 1 94.75 139 PRO B C 1
ATOM 3354 O O . PRO B 1 139 ? -2.576 -6.695 -0.706 1 94.75 139 PRO B O 1
ATOM 3357 N N . THR B 1 140 ? -2.855 -8.414 -2.037 1 96.19 140 THR B N 1
ATOM 3358 C CA . THR B 1 140 ? -1.499 -8.336 -2.57 1 96.19 140 THR B CA 1
ATOM 3359 C C . THR B 1 140 ? -1.296 -7.043 -3.352 1 96.19 140 THR B C 1
ATOM 3361 O O . THR B 1 140 ? -0.275 -6.371 -3.195 1 96.19 140 THR B O 1
ATOM 3364 N N . MET B 1 141 ? -2.256 -6.672 -4.129 1 95.12 141 MET B N 1
ATOM 3365 C CA . MET B 1 141 ? -2.164 -5.457 -4.934 1 95.12 141 MET B CA 1
ATOM 3366 C C . MET B 1 141 ? -2.113 -4.219 -4.043 1 95.12 141 MET B C 1
ATOM 3368 O O . MET B 1 141 ? -1.341 -3.295 -4.297 1 95.12 141 MET B O 1
ATOM 3372 N N . TYR B 1 142 ? -2.896 -4.211 -3.029 1 96 142 TYR B N 1
ATOM 3373 C CA . TYR B 1 142 ? -2.852 -3.1 -2.084 1 96 142 TYR B CA 1
ATOM 3374 C C . TYR B 1 142 ? -1.505 -3.041 -1.374 1 96 142 TYR B C 1
ATOM 3376 O O . TYR B 1 142 ? -0.931 -1.963 -1.205 1 96 142 TYR B O 1
ATOM 3384 N N . MET B 1 143 ? -1.102 -4.184 -0.964 1 97 143 MET B N 1
ATOM 3385 C CA . MET B 1 143 ? 0.164 -4.293 -0.242 1 97 143 MET B CA 1
ATOM 3386 C C . MET B 1 143 ? 1.314 -3.74 -1.077 1 97 143 MET B C 1
ATOM 3388 O O . MET B 1 143 ? 2.148 -2.988 -0.572 1 97 143 MET B O 1
ATOM 3392 N N . ILE B 1 144 ? 1.293 -4.02 -2.328 1 97.12 144 ILE B N 1
ATOM 3393 C CA . ILE B 1 144 ? 2.42 -3.715 -3.203 1 97.12 144 ILE B CA 1
ATOM 3394 C C . ILE B 1 144 ? 2.266 -2.309 -3.775 1 97.12 144 ILE B C 1
ATOM 3396 O O . ILE B 1 144 ? 3.195 -1.5 -3.717 1 97.12 144 ILE B O 1
ATOM 3400 N N . HIS B 1 145 ? 1.052 -1.994 -4.227 1 97 145 HIS B N 1
ATOM 3401 C CA . HIS B 1 145 ? 0.895 -0.78 -5.02 1 97 145 HIS B CA 1
ATOM 3402 C C . HIS B 1 145 ? 0.171 0.304 -4.23 1 97 145 HIS B C 1
ATOM 3404 O O . HIS B 1 145 ? 0.147 1.467 -4.641 1 97 145 HIS B O 1
ATOM 3410 N N . GLY B 1 146 ? -0.502 -0.055 -3.17 1 96.56 146 GLY B N 1
ATOM 3411 C CA . GLY B 1 146 ? -1.217 0.913 -2.354 1 96.56 146 GLY B CA 1
ATOM 3412 C C . GLY B 1 146 ? -2.564 1.301 -2.93 1 96.56 146 GLY B C 1
ATOM 3413 O O . GLY B 1 146 ? -3.273 2.135 -2.361 1 96.56 146 GLY B O 1
ATOM 3414 N N . THR B 1 147 ? -2.924 0.789 -4.086 1 95.75 147 THR B N 1
ATOM 3415 C CA . THR B 1 147 ? -4.191 1.069 -4.754 1 95.75 147 THR B CA 1
ATOM 3416 C C . THR B 1 147 ? -4.613 -0.108 -5.625 1 95.75 147 THR B C 1
ATOM 3418 O O . THR B 1 147 ? -3.797 -0.967 -5.961 1 95.75 147 THR B O 1
ATOM 3421 N N . LEU B 1 148 ? -5.875 -0.151 -5.922 1 93.12 148 LEU B N 1
ATOM 3422 C CA . LEU B 1 148 ? -6.402 -1.167 -6.828 1 93.12 148 LEU B CA 1
ATOM 3423 C C . LEU B 1 148 ? -6.797 -0.55 -8.164 1 93.12 148 LEU B C 1
ATOM 3425 O O . LEU B 1 148 ? -7.293 -1.248 -9.055 1 93.12 148 LEU B O 1
ATOM 3429 N N . LYS B 1 149 ? -6.539 0.676 -8.375 1 91 149 LYS B N 1
ATOM 3430 C CA . LYS B 1 149 ? -7.078 1.412 -9.516 1 91 149 LYS B CA 1
ATOM 3431 C C . LYS B 1 149 ? -6.363 1.023 -10.812 1 91 149 LYS B C 1
ATOM 3433 O O . LYS B 1 149 ? -6.68 1.548 -11.883 1 91 149 LYS B O 1
ATOM 3438 N N . MET B 1 150 ? -5.508 0.067 -10.75 1 87.19 150 MET B N 1
ATOM 3439 C CA . MET B 1 150 ? -4.887 -0.469 -11.953 1 87.19 150 MET B CA 1
ATOM 3440 C C . MET B 1 150 ? -5.566 -1.765 -12.391 1 87.19 150 MET B C 1
ATOM 3442 O O . MET B 1 150 ? -5.336 -2.252 -13.5 1 87.19 150 MET B O 1
ATOM 3446 N N . TYR B 1 151 ? -6.371 -2.158 -11.492 1 83.56 151 TYR B N 1
ATOM 3447 C CA . TYR B 1 151 ? -6.812 -3.537 -11.68 1 83.56 151 TYR B CA 1
ATOM 3448 C C . TYR B 1 151 ? -8.297 -3.592 -12.016 1 83.56 151 TYR B C 1
ATOM 3450 O O . TYR B 1 151 ? -9.125 -3.039 -11.297 1 83.56 151 TYR B O 1
ATOM 3458 N N . VAL B 1 152 ? -8.773 -4.246 -12.984 1 73 152 VAL B N 1
ATOM 3459 C CA . VAL B 1 152 ? -10.031 -4.691 -13.586 1 73 152 VAL B CA 1
ATOM 3460 C C . VAL B 1 152 ? -11.156 -3.748 -13.18 1 73 152 VAL B C 1
ATOM 3462 O O . VAL B 1 152 ? -11.227 -2.611 -13.648 1 73 152 VAL B O 1
ATOM 3465 N N . GLN B 1 153 ? -11.906 -4.094 -12.133 1 68.75 153 GLN B N 1
ATOM 3466 C CA . GLN B 1 153 ? -13.141 -3.398 -11.773 1 68.75 153 GLN B CA 1
ATOM 3467 C C . GLN B 1 153 ? -12.844 -1.996 -11.25 1 68.75 153 GLN B C 1
ATOM 3469 O O . GLN B 1 153 ? -13.719 -1.129 -11.25 1 68.75 153 GLN B O 1
ATOM 3474 N N . HIS B 1 154 ? -11.57 -1.787 -11.047 1 72.19 154 HIS B N 1
ATOM 3475 C CA . HIS B 1 154 ? -11.195 -0.505 -10.461 1 72.19 154 HIS B CA 1
ATOM 3476 C C . HIS B 1 154 ? -10.266 0.275 -11.391 1 72.19 154 HIS B C 1
ATOM 3478 O O . HIS B 1 154 ? -9.742 1.326 -11.016 1 72.19 154 HIS B O 1
ATOM 3484 N N . ALA B 1 155 ? -10.219 -0.252 -12.586 1 80.56 155 ALA B N 1
ATOM 3485 C CA . ALA B 1 155 ? -9.141 0.233 -13.453 1 80.56 155 ALA B CA 1
ATOM 3486 C C . ALA B 1 155 ? -9.398 1.672 -13.891 1 80.56 155 ALA B C 1
ATOM 3488 O O . ALA B 1 155 ? -10.453 1.979 -14.445 1 80.56 155 ALA B O 1
ATOM 3489 N N . ASP B 1 156 ? -8.5 2.469 -13.484 1 89.19 156 ASP B N 1
ATOM 3490 C CA . ASP B 1 156 ? -8.43 3.887 -13.82 1 89.19 156 ASP B CA 1
ATOM 3491 C C . ASP B 1 156 ? -6.977 4.352 -13.93 1 89.19 156 ASP B C 1
ATOM 3493 O O . ASP B 1 156 ? -6.559 5.266 -13.227 1 89.19 156 ASP B O 1
ATOM 3497 N N . LEU B 1 157 ? -6.281 3.744 -14.875 1 88.88 157 LEU B N 1
ATOM 3498 C CA . LEU B 1 157 ? -4.836 3.926 -14.969 1 88.88 157 LEU B CA 1
ATOM 3499 C C . LEU B 1 157 ? -4.496 5.328 -15.461 1 88.88 157 LEU B C 1
ATOM 3501 O O . LEU B 1 157 ? -3.355 5.777 -15.328 1 88.88 157 LEU B O 1
ATOM 3505 N N . ASP B 1 158 ? -5.441 6.004 -16.031 1 88.62 158 ASP B N 1
ATOM 3506 C CA . ASP B 1 158 ? -5.203 7.371 -16.484 1 88.62 158 ASP B CA 1
ATOM 3507 C C . ASP B 1 158 ? -5.352 8.359 -15.328 1 88.62 158 ASP B C 1
ATOM 3509 O O . ASP B 1 158 ? -5.016 9.539 -15.469 1 88.62 158 ASP B O 1
ATOM 3513 N N . ASN B 1 159 ? -5.891 7.871 -14.25 1 91.88 159 ASN B N 1
ATOM 3514 C CA . ASN B 1 159 ? -5.906 8.656 -13.016 1 91.88 159 ASN B CA 1
ATOM 3515 C C . ASN B 1 159 ? -4.5 9.055 -12.586 1 91.88 159 ASN B C 1
ATOM 3517 O O . ASN B 1 159 ? -3.658 8.195 -12.32 1 91.88 159 ASN B O 1
ATOM 3521 N N . PRO B 1 160 ? -4.27 10.367 -12.539 1 91.56 160 PRO B N 1
ATOM 3522 C CA . PRO B 1 160 ? -2.91 10.812 -12.219 1 91.56 160 PRO B CA 1
ATOM 3523 C C . PRO B 1 160 ? -2.445 10.367 -10.836 1 91.56 160 PRO B C 1
ATOM 3525 O O . PRO B 1 160 ? -1.249 10.148 -10.625 1 91.56 160 PRO B O 1
ATOM 3528 N N . SER B 1 161 ? -3.355 10.227 -9.938 1 94.62 161 SER B N 1
ATOM 3529 C CA . SER B 1 161 ? -2.969 9.812 -8.594 1 94.62 161 SER B CA 1
ATOM 3530 C C . SER B 1 161 ? -2.385 8.406 -8.594 1 94.62 161 SER B C 1
ATOM 3532 O O . SER B 1 161 ? -1.547 8.07 -7.754 1 94.62 161 SER B O 1
ATOM 3534 N N . VAL B 1 162 ? -2.83 7.586 -9.547 1 95.94 162 VAL B N 1
ATOM 3535 C CA . VAL B 1 162 ? -2.381 6.199 -9.617 1 95.94 162 VAL B CA 1
ATOM 3536 C C . VAL B 1 162 ? -0.893 6.156 -9.953 1 95.94 162 VAL B C 1
ATOM 3538 O O . VAL B 1 162 ? -0.13 5.414 -9.336 1 95.94 162 VAL B O 1
ATOM 3541 N N . ARG B 1 163 ? -0.551 6.98 -10.914 1 95.5 163 ARG B N 1
ATOM 3542 C CA . ARG B 1 163 ? 0.864 7.043 -11.266 1 95.5 163 ARG B CA 1
ATOM 3543 C C . ARG B 1 163 ? 1.703 7.508 -10.078 1 95.5 163 ARG B C 1
ATOM 3545 O O . ARG B 1 163 ? 2.734 6.91 -9.773 1 95.5 163 ARG B O 1
ATOM 3552 N N . ASN B 1 164 ? 1.268 8.594 -9.414 1 96.69 164 ASN B N 1
ATOM 3553 C CA . ASN B 1 164 ? 1.997 9.109 -8.258 1 96.69 164 ASN B CA 1
ATOM 3554 C C . ASN B 1 164 ? 2.178 8.039 -7.188 1 96.69 164 ASN B C 1
ATOM 3556 O O . ASN B 1 164 ? 3.283 7.84 -6.68 1 96.69 164 ASN B O 1
ATOM 3560 N N . ILE B 1 165 ? 1.146 7.344 -6.895 1 97.5 165 ILE B N 1
ATOM 3561 C CA . ILE B 1 165 ? 1.134 6.371 -5.805 1 97.5 165 ILE B CA 1
ATOM 3562 C C . ILE B 1 165 ? 2.023 5.184 -6.16 1 97.5 165 ILE B C 1
ATOM 3564 O O . ILE B 1 165 ? 2.896 4.797 -5.383 1 97.5 165 ILE B O 1
ATOM 3568 N N . MET B 1 166 ? 1.869 4.637 -7.363 1 97.44 166 MET B N 1
ATOM 3569 C CA . MET B 1 166 ? 2.592 3.43 -7.754 1 97.44 166 MET B CA 1
ATOM 3570 C C . MET B 1 166 ? 4.082 3.715 -7.91 1 97.44 166 MET B C 1
ATOM 3572 O O . MET B 1 166 ? 4.918 2.887 -7.539 1 97.44 166 MET B O 1
ATOM 3576 N N . ILE B 1 167 ? 4.379 4.844 -8.414 1 97.38 167 ILE B N 1
ATOM 3577 C CA . ILE B 1 167 ? 5.781 5.207 -8.586 1 97.38 167 ILE B CA 1
ATOM 3578 C C . ILE B 1 167 ? 6.438 5.387 -7.219 1 97.38 167 ILE B C 1
ATOM 3580 O O . ILE B 1 167 ? 7.555 4.918 -6.992 1 97.38 167 ILE B O 1
ATOM 3584 N N . THR B 1 168 ? 5.766 6.078 -6.34 1 97.56 168 THR B N 1
ATOM 3585 C CA . THR B 1 168 ? 6.301 6.27 -5 1 97.56 168 THR B CA 1
ATOM 3586 C C . THR B 1 168 ? 6.578 4.922 -4.332 1 97.56 168 THR B C 1
ATOM 3588 O O . THR B 1 168 ? 7.645 4.727 -3.746 1 97.56 168 THR B O 1
ATOM 3591 N N . ARG B 1 169 ? 5.688 4 -4.457 1 98 169 ARG B N 1
ATOM 3592 C CA . ARG B 1 169 ? 5.844 2.68 -3.859 1 98 169 ARG B CA 1
ATOM 3593 C C . ARG B 1 169 ? 7.004 1.922 -4.496 1 98 169 ARG B C 1
ATOM 3595 O O . ARG B 1 169 ? 7.793 1.284 -3.799 1 98 169 ARG B O 1
ATOM 3602 N N . TYR B 1 170 ? 7.039 2.033 -5.785 1 98.19 170 TYR B N 1
ATOM 3603 C CA . TYR B 1 170 ? 8.102 1.369 -6.527 1 98.19 170 TYR B CA 1
ATOM 3604 C C . TYR B 1 170 ? 9.469 1.899 -6.109 1 98.19 170 TYR B C 1
ATOM 3606 O O . TYR B 1 170 ? 10.367 1.123 -5.773 1 98.19 170 TYR B O 1
ATOM 3614 N N . GLU B 1 171 ? 9.602 3.172 -6.082 1 98.19 171 GLU B N 1
ATOM 3615 C CA . GLU B 1 171 ? 10.875 3.801 -5.75 1 98.19 171 GLU B CA 1
ATOM 3616 C C . GLU B 1 171 ? 11.242 3.566 -4.285 1 98.19 171 GLU B C 1
ATOM 3618 O O . GLU B 1 171 ? 12.414 3.344 -3.961 1 98.19 171 GLU B O 1
ATOM 3623 N N . ALA B 1 172 ? 10.273 3.65 -3.455 1 98.12 172 ALA B N 1
ATOM 3624 C CA . ALA B 1 172 ? 10.523 3.404 -2.037 1 98.12 172 ALA B CA 1
ATOM 3625 C C . ALA B 1 172 ? 11.023 1.982 -1.807 1 98.12 172 ALA B C 1
ATOM 3627 O O . ALA B 1 172 ? 11.945 1.762 -1.013 1 98.12 172 ALA B O 1
ATOM 3628 N N . HIS B 1 173 ? 10.406 1.048 -2.469 1 98.19 173 HIS B N 1
ATOM 3629 C CA . HIS B 1 173 ? 10.844 -0.339 -2.35 1 98.19 173 HIS B CA 1
ATOM 3630 C C . HIS B 1 173 ? 12.289 -0.502 -2.795 1 98.19 173 HIS B C 1
ATOM 3632 O O . HIS B 1 173 ? 13.094 -1.137 -2.104 1 98.19 173 HIS B O 1
ATOM 3638 N N . ASN B 1 174 ? 12.594 0.06 -3.943 1 97.81 174 ASN B N 1
ATOM 3639 C CA . ASN B 1 174 ? 13.961 -0.029 -4.445 1 97.81 174 ASN B CA 1
ATOM 3640 C C . ASN B 1 174 ? 14.961 0.58 -3.467 1 97.81 174 ASN B C 1
ATOM 3642 O O . ASN B 1 174 ? 16.016 -0.006 -3.199 1 97.81 174 ASN B O 1
ATOM 3646 N N . ALA B 1 175 ? 14.609 1.741 -2.965 1 97.44 175 ALA B N 1
ATOM 3647 C CA . ALA B 1 175 ? 15.477 2.389 -1.988 1 97.44 175 ALA B CA 1
ATOM 3648 C C . ALA B 1 175 ? 15.672 1.509 -0.756 1 97.44 175 ALA B C 1
ATOM 3650 O O . ALA B 1 175 ? 16.781 1.422 -0.214 1 97.44 175 ALA B O 1
ATOM 3651 N N . TYR B 1 176 ? 14.648 0.886 -0.336 1 97.5 176 TYR B N 1
ATOM 3652 C CA . TYR B 1 176 ? 14.672 0.023 0.84 1 97.5 176 TYR B CA 1
ATOM 3653 C C . TYR B 1 176 ? 15.609 -1.159 0.63 1 97.5 176 TYR B C 1
ATOM 3655 O O . TYR B 1 176 ? 16.5 -1.412 1.451 1 97.5 176 TYR B O 1
ATOM 3663 N N . VAL B 1 177 ? 15.422 -1.841 -0.471 1 96.94 177 VAL B N 1
ATOM 3664 C CA . VAL B 1 177 ? 16.25 -3.004 -0.767 1 96.94 177 VAL B CA 1
ATOM 3665 C C . VAL B 1 177 ? 17.703 -2.576 -0.896 1 96.94 177 VAL B C 1
ATOM 3667 O O . VAL B 1 177 ? 18.609 -3.219 -0.338 1 96.94 177 VAL B O 1
ATOM 3670 N N . LYS B 1 178 ? 17.969 -1.481 -1.523 1 96.44 178 LYS B N 1
ATOM 3671 C CA . LYS B 1 178 ? 19.312 -0.991 -1.743 1 96.44 178 LYS B CA 1
ATOM 3672 C C . LYS B 1 178 ? 19.984 -0.597 -0.426 1 96.44 178 LYS B C 1
ATOM 3674 O O . LYS B 1 178 ? 21.203 -0.722 -0.275 1 96.44 178 LYS B O 1
ATOM 3679 N N . SER B 1 179 ? 19.156 -0.134 0.467 1 94.12 179 SER B N 1
ATOM 3680 C CA . SER B 1 179 ? 19.703 0.295 1.751 1 94.12 179 SER B CA 1
ATOM 3681 C C . SER B 1 179 ? 20.234 -0.89 2.549 1 94.12 179 SER B C 1
ATOM 3683 O O . SER B 1 179 ? 20.984 -0.71 3.514 1 94.12 179 SER B O 1
ATOM 3685 N N . HIS B 1 180 ? 19.859 -2.09 2.17 1 91.5 180 HIS B N 1
ATOM 3686 C CA . HIS B 1 180 ? 20.328 -3.291 2.857 1 91.5 180 HIS B CA 1
ATOM 3687 C C . HIS B 1 180 ? 21.328 -4.062 2.004 1 91.5 180 HIS B C 1
ATOM 3689 O O . HIS B 1 180 ? 21.75 -5.156 2.379 1 91.5 180 HIS B O 1
ATOM 3695 N N . ALA B 1 181 ? 21.672 -3.502 0.946 1 84.81 181 ALA B N 1
ATOM 3696 C CA . ALA B 1 181 ? 22.484 -4.219 -0.028 1 84.81 181 ALA B CA 1
ATOM 3697 C C . ALA B 1 181 ? 23.906 -4.41 0.487 1 84.81 181 ALA B C 1
ATOM 3699 O O . ALA B 1 181 ? 24.5 -3.494 1.064 1 84.81 181 ALA B O 1
ATOM 3700 N N . ASP B 1 182 ? 24.266 -5.617 0.482 1 87 182 ASP B N 1
ATOM 3701 C CA . ASP B 1 182 ? 25.641 -5.996 0.745 1 87 182 ASP B CA 1
ATOM 3702 C C . ASP B 1 182 ? 26.172 -6.938 -0.337 1 87 182 ASP B C 1
ATOM 3704 O O . ASP B 1 182 ? 25.734 -6.871 -1.489 1 87 182 ASP B O 1
ATOM 3708 N N . GLU B 1 183 ? 27.188 -7.746 -0.039 1 82.31 183 GLU B N 1
ATOM 3709 C CA . GLU B 1 183 ? 27.812 -8.602 -1.041 1 82.31 183 GLU B CA 1
ATOM 3710 C C . GLU B 1 183 ? 26.844 -9.688 -1.518 1 82.31 183 GLU B C 1
ATOM 3712 O O . GLU B 1 183 ? 27.078 -10.312 -2.557 1 82.31 183 GLU B O 1
ATOM 3717 N N . ARG B 1 184 ? 25.828 -9.859 -0.835 1 85.5 184 ARG B N 1
ATOM 3718 C CA . ARG B 1 184 ? 24.859 -10.891 -1.188 1 85.5 184 ARG B CA 1
ATOM 3719 C C . ARG B 1 184 ? 23.75 -10.32 -2.07 1 85.5 184 ARG B C 1
ATOM 3721 O O . ARG B 1 184 ? 22.828 -11.031 -2.451 1 85.5 184 ARG B O 1
ATOM 3728 N N . PHE B 1 185 ? 23.953 -9.047 -2.477 1 93.06 185 PHE B N 1
ATOM 3729 C CA . PHE B 1 185 ? 22.922 -8.406 -3.275 1 93.06 185 PHE B CA 1
ATOM 3730 C C . PHE B 1 185 ? 23.438 -8.039 -4.656 1 93.06 185 PHE B C 1
ATOM 3732 O O . PHE B 1 185 ? 24.562 -7.527 -4.789 1 93.06 185 PHE B O 1
ATOM 3739 N N . LEU B 1 186 ? 22.656 -8.383 -5.598 1 96.56 186 LEU B N 1
ATOM 3740 C CA . LEU B 1 186 ? 22.938 -7.977 -6.973 1 96.56 186 LEU B CA 1
ATOM 3741 C C . LEU B 1 186 ? 21.844 -7.031 -7.484 1 96.56 186 LEU B C 1
ATOM 3743 O O . LEU B 1 186 ? 20.672 -7.379 -7.48 1 96.56 186 LEU B O 1
ATOM 3747 N N . ILE B 1 187 ? 22.234 -5.828 -7.812 1 96.75 187 ILE B N 1
ATOM 3748 C CA . ILE B 1 187 ? 21.344 -4.949 -8.562 1 96.75 187 ILE B CA 1
ATOM 3749 C C . ILE B 1 187 ? 21.469 -5.25 -10.055 1 96.75 187 ILE B C 1
ATOM 3751 O O . ILE B 1 187 ? 22.547 -5.121 -10.633 1 96.75 187 ILE B O 1
ATOM 3755 N N . TYR B 1 188 ? 20.359 -5.621 -10.672 1 96.94 188 TYR B N 1
ATOM 3756 C CA . TYR B 1 188 ? 20.484 -6.285 -11.969 1 96.94 188 TYR B CA 1
ATOM 3757 C C . TYR B 1 188 ? 19.453 -5.734 -12.953 1 96.94 188 TYR B C 1
ATOM 3759 O O . TYR B 1 188 ? 18.281 -5.566 -12.609 1 96.94 188 TYR B O 1
ATOM 3767 N N . ASN B 1 189 ? 19.922 -5.344 -14.086 1 95.88 189 ASN B N 1
ATOM 3768 C CA . ASN B 1 189 ? 19.109 -5.109 -15.266 1 95.88 189 ASN B CA 1
ATOM 3769 C C . ASN B 1 189 ? 19.281 -6.219 -16.297 1 95.88 189 ASN B C 1
ATOM 3771 O O . ASN B 1 189 ? 20.406 -6.473 -16.766 1 95.88 189 ASN B O 1
ATOM 3775 N N . VAL B 1 190 ? 18.234 -6.828 -16.641 1 93.5 190 VAL B N 1
ATOM 3776 C CA . VAL B 1 190 ? 18.297 -8.016 -17.484 1 93.5 190 VAL B CA 1
ATOM 3777 C C . VAL B 1 190 ? 18.969 -7.668 -18.812 1 93.5 190 VAL B C 1
ATOM 3779 O O . VAL B 1 190 ? 19.5 -8.547 -19.5 1 93.5 190 VAL B O 1
ATOM 3782 N N . LYS B 1 191 ? 18.953 -6.438 -19.172 1 92.12 191 LYS B N 1
ATOM 3783 C CA . LYS B 1 191 ? 19.578 -5.992 -20.406 1 92.12 191 LYS B CA 1
ATOM 3784 C C . LYS B 1 191 ? 21.094 -6.168 -20.359 1 92.12 191 LYS B C 1
ATOM 3786 O O . LYS B 1 191 ? 21.766 -6.152 -21.391 1 92.12 191 LYS B O 1
ATOM 3791 N N . LYS B 1 192 ? 21.609 -6.277 -19.172 1 93.81 192 LYS B N 1
ATOM 3792 C CA . LYS B 1 192 ? 23.062 -6.438 -19.016 1 93.81 192 LYS B CA 1
ATOM 3793 C C . LYS B 1 192 ? 23.5 -7.863 -19.328 1 93.81 192 LYS B C 1
ATOM 3795 O O . LYS B 1 192 ? 24.688 -8.164 -19.344 1 93.81 192 LYS B O 1
ATOM 3800 N N . GLY B 1 193 ? 22.594 -8.773 -19.453 1 93.31 193 GLY B N 1
ATOM 3801 C CA . GLY B 1 193 ? 22.891 -10.102 -19.953 1 93.31 193 GLY B CA 1
ATOM 3802 C C . GLY B 1 193 ? 23.344 -11.062 -18.875 1 93.31 193 GLY B C 1
ATOM 3803 O O . GLY B 1 193 ? 23.078 -10.844 -17.688 1 93.31 193 GLY B O 1
ATOM 3804 N N . TRP B 1 194 ? 24 -12.07 -19.25 1 96.19 194 TRP B N 1
ATOM 3805 C CA . TRP B 1 194 ? 24.375 -13.195 -18.391 1 96.19 194 TRP B CA 1
ATOM 3806 C C . TRP B 1 194 ? 25.531 -12.828 -17.484 1 96.19 194 TRP B C 1
ATOM 3808 O O . TRP B 1 194 ? 25.641 -13.32 -16.359 1 96.19 194 TRP B O 1
ATOM 3818 N N . ALA B 1 195 ? 26.344 -11.977 -17.938 1 95.94 195 ALA B N 1
ATOM 3819 C CA . ALA B 1 195 ? 27.656 -11.805 -17.312 1 95.94 195 ALA B CA 1
ATOM 3820 C C . ALA B 1 195 ? 27.516 -11.414 -15.844 1 95.94 195 ALA B C 1
ATOM 3822 O O . ALA B 1 195 ? 28.016 -12.117 -14.961 1 95.94 195 ALA B O 1
ATOM 3823 N N . PRO B 1 196 ? 26.781 -10.375 -15.57 1 96.06 196 PRO B N 1
ATOM 3824 C CA . PRO B 1 196 ? 26.672 -10.023 -14.156 1 96.06 196 PRO B CA 1
ATOM 3825 C C . PRO B 1 196 ? 25.938 -11.086 -13.336 1 96.06 196 PRO B C 1
ATOM 3827 O O . PRO B 1 196 ? 26.266 -11.305 -12.164 1 96.06 196 PRO B O 1
ATOM 3830 N N . LEU B 1 197 ? 24.984 -11.719 -13.867 1 96.62 197 LEU B N 1
ATOM 3831 C CA . LEU B 1 197 ? 24.219 -12.75 -13.172 1 96.62 197 LEU B CA 1
ATOM 3832 C C . LEU B 1 197 ? 25.109 -13.961 -12.867 1 96.62 197 LEU B C 1
ATOM 3834 O O . LEU B 1 197 ? 25.109 -14.461 -11.742 1 96.62 197 LEU B O 1
ATOM 3838 N N . CYS B 1 198 ? 25.891 -14.391 -13.859 1 97.44 198 CYS B N 1
ATOM 3839 C CA . CYS B 1 198 ? 26.766 -15.539 -13.688 1 97.44 198 CYS B CA 1
ATOM 3840 C C . CYS B 1 198 ? 27.844 -15.258 -12.648 1 97.44 198 CYS B C 1
ATOM 3842 O O . CYS B 1 198 ? 28.125 -16.109 -11.805 1 97.44 198 CYS B O 1
ATOM 3844 N N . GLU B 1 199 ? 28.391 -14.07 -12.766 1 96.62 199 GLU B N 1
ATOM 3845 C CA . GLU B 1 199 ? 29.375 -13.68 -11.773 1 96.62 199 GLU B CA 1
ATOM 3846 C C . GLU B 1 199 ? 28.797 -13.711 -10.359 1 96.62 199 GLU B C 1
ATOM 3848 O O . GLU B 1 199 ? 29.438 -14.211 -9.438 1 96.62 199 GLU B O 1
ATOM 3853 N N . PHE B 1 200 ? 27.672 -13.195 -10.266 1 96.75 200 PHE B N 1
ATOM 3854 C CA . PHE B 1 200 ? 27 -13.148 -8.969 1 96.75 200 PHE B CA 1
ATOM 3855 C C . PHE B 1 200 ? 26.703 -14.555 -8.461 1 96.75 200 PHE B C 1
ATOM 3857 O O . PHE B 1 200 ? 26.812 -14.82 -7.262 1 96.75 200 PHE B O 1
ATOM 3864 N N . MET B 1 201 ? 26.344 -15.516 -9.328 1 96.69 201 MET B N 1
ATOM 3865 C CA . MET B 1 201 ? 25.969 -16.875 -8.977 1 96.69 201 MET B CA 1
ATOM 3866 C C . MET B 1 201 ? 27.219 -17.734 -8.766 1 96.69 201 MET B C 1
ATOM 3868 O O . MET B 1 201 ? 27.141 -18.844 -8.211 1 96.69 201 MET B O 1
ATOM 3872 N N . GLY B 1 202 ? 28.328 -17.234 -9.266 1 95.94 202 GLY B N 1
ATOM 3873 C CA . GLY B 1 202 ? 29.562 -18 -9.148 1 95.94 202 GLY B CA 1
ATOM 3874 C C . GLY B 1 202 ? 29.672 -19.141 -10.141 1 95.94 202 GLY B C 1
ATOM 3875 O O . GLY B 1 202 ? 30.156 -20.219 -9.812 1 95.94 202 GLY B O 1
ATOM 3876 N N . ILE B 1 203 ? 29.125 -18.953 -11.273 1 96.44 203 ILE B N 1
ATOM 3877 C CA . ILE B 1 203 ? 29.172 -19.969 -12.32 1 96.44 203 ILE B CA 1
ATOM 3878 C C . ILE B 1 203 ? 29.859 -19.406 -13.555 1 96.44 203 ILE B C 1
ATOM 3880 O O . ILE B 1 203 ? 30.047 -18.188 -13.672 1 96.44 203 ILE B O 1
ATOM 3884 N N . PRO B 1 204 ? 30.234 -20.219 -14.492 1 96.38 204 PRO B N 1
ATOM 3885 C CA . PRO B 1 204 ? 30.828 -19.719 -15.727 1 96.38 204 PRO B CA 1
ATOM 3886 C C . PRO B 1 204 ? 29.875 -18.859 -16.531 1 96.38 204 PRO B C 1
ATOM 3888 O O . PRO B 1 204 ? 28.672 -19.109 -16.547 1 96.38 204 PRO B O 1
ATOM 3891 N N . ILE B 1 205 ? 30.469 -17.922 -17.203 1 95.56 205 ILE B N 1
ATOM 3892 C CA . ILE B 1 205 ? 29.688 -17 -18 1 95.56 205 ILE B CA 1
ATOM 3893 C C . ILE B 1 205 ? 29.031 -17.75 -19.156 1 95.56 205 ILE B C 1
ATOM 3895 O O . ILE B 1 205 ? 29.703 -18.5 -19.891 1 95.56 205 ILE B O 1
ATOM 3899 N N . ILE B 1 206 ? 27.828 -17.641 -19.25 1 95 206 ILE B N 1
ATOM 3900 C CA . ILE B 1 206 ? 27.062 -18.266 -20.328 1 95 206 ILE B CA 1
ATOM 3901 C C . ILE B 1 206 ? 27.078 -17.344 -21.547 1 95 206 ILE B C 1
ATOM 3903 O O . ILE B 1 206 ? 26.812 -16.156 -21.438 1 95 206 ILE B O 1
ATOM 3907 N N . ALA B 1 207 ? 27.359 -17.938 -22.734 1 91.62 207 ALA B N 1
ATOM 3908 C CA . ALA B 1 207 ? 27.406 -17.156 -23.969 1 91.62 207 ALA B CA 1
ATOM 3909 C C . ALA B 1 207 ? 26.016 -16.891 -24.5 1 91.62 207 ALA B C 1
ATOM 3911 O O . ALA B 1 207 ? 25.078 -17.641 -24.203 1 91.62 207 ALA B O 1
ATOM 3912 N N . GLY B 1 208 ? 25.859 -15.734 -25.266 1 90.94 208 GLY B N 1
ATOM 3913 C CA . GLY B 1 208 ? 24.578 -15.43 -25.875 1 90.94 208 GLY B CA 1
ATOM 3914 C C . GLY B 1 208 ? 23.688 -14.547 -25.016 1 90.94 208 GLY B C 1
ATOM 3915 O O . GLY B 1 208 ? 24.078 -14.164 -23.906 1 90.94 208 GLY B O 1
ATOM 3916 N N . PRO B 1 209 ? 22.531 -14.297 -25.547 1 91.06 209 PRO B N 1
ATOM 3917 C CA . PRO B 1 209 ? 21.625 -13.414 -24.812 1 91.06 209 PRO B CA 1
ATOM 3918 C C . PRO B 1 209 ? 20.844 -14.156 -23.719 1 91.06 209 PRO B C 1
ATOM 3920 O O . PRO B 1 209 ? 20.625 -15.367 -23.828 1 91.06 209 PRO B O 1
ATOM 3923 N N . ILE B 1 210 ? 20.516 -13.445 -22.672 1 91.25 210 ILE B N 1
ATOM 3924 C CA . ILE B 1 210 ? 19.594 -13.984 -21.688 1 91.25 210 ILE B CA 1
ATOM 3925 C C . ILE B 1 210 ? 18.203 -14.156 -22.312 1 91.25 210 ILE B C 1
ATOM 3927 O O . ILE B 1 210 ? 17.828 -13.383 -23.203 1 91.25 210 ILE B O 1
ATOM 3931 N N . PRO B 1 211 ? 17.516 -15.172 -21.984 1 87.44 211 PRO B N 1
ATOM 3932 C CA . PRO B 1 211 ? 16.156 -15.305 -22.516 1 87.44 211 PRO B CA 1
ATOM 3933 C C . PRO B 1 211 ? 15.328 -14.039 -22.359 1 87.44 211 PRO B C 1
ATOM 3935 O O . PRO B 1 211 ? 15.414 -13.367 -21.328 1 87.44 211 PRO B O 1
ATOM 3938 N N . HIS B 1 212 ? 14.773 -13.594 -23.438 1 81.12 212 HIS B N 1
ATOM 3939 C CA . HIS B 1 212 ? 13.961 -12.383 -23.406 1 81.12 212 HIS B CA 1
ATOM 3940 C C . HIS B 1 212 ? 12.484 -12.711 -23.594 1 81.12 212 HIS B C 1
ATOM 3942 O O . HIS B 1 212 ? 12.102 -13.289 -24.609 1 81.12 212 HIS B O 1
ATOM 3948 N N . HIS B 1 213 ? 11.781 -12.414 -22.625 1 73.81 213 HIS B N 1
ATOM 3949 C CA . HIS B 1 213 ? 10.336 -12.57 -22.688 1 73.81 213 HIS B CA 1
ATOM 3950 C C . HIS B 1 213 ? 9.625 -11.25 -22.406 1 73.81 213 HIS B C 1
ATOM 3952 O O . HIS B 1 213 ? 9.711 -10.727 -21.281 1 73.81 213 HIS B O 1
ATOM 3958 N N . ASN B 1 214 ? 9.266 -10.508 -23.578 1 63.41 214 ASN B N 1
ATOM 3959 C CA . ASN B 1 214 ? 8.531 -9.266 -23.375 1 63.41 214 ASN B CA 1
ATOM 3960 C C . ASN B 1 214 ? 7.031 -9.469 -23.531 1 63.41 214 ASN B C 1
ATOM 3962 O O . ASN B 1 214 ? 6.473 -9.234 -24.594 1 63.41 214 ASN B O 1
ATOM 3966 N N . GLN B 1 215 ? 6.438 -9.812 -22.469 1 61.56 215 GLN B N 1
ATOM 3967 C CA . GLN B 1 215 ? 5.035 -10.211 -22.531 1 61.56 215 GLN B CA 1
ATOM 3968 C C . GLN B 1 215 ? 4.113 -9 -22.484 1 61.56 215 GLN B C 1
ATOM 3970 O O . GLN B 1 215 ? 2.916 -9.109 -22.75 1 61.56 215 GLN B O 1
ATOM 3975 N N . SER B 1 216 ? 4.727 -7.777 -22.234 1 64.38 216 SER B N 1
ATOM 3976 C CA . SER B 1 216 ? 3.785 -6.688 -22.016 1 64.38 216 SER B CA 1
ATOM 3977 C C . SER B 1 216 ? 3.674 -5.793 -23.234 1 64.38 216 SER B C 1
ATOM 3979 O O . SER B 1 216 ? 2.887 -4.844 -23.25 1 64.38 216 SER B O 1
ATOM 3981 N N . LYS B 1 217 ? 4.488 -6.164 -24.391 1 63.78 217 LYS B N 1
ATOM 3982 C CA . LYS B 1 217 ? 4.527 -5.258 -25.531 1 63.78 217 LYS B CA 1
ATOM 3983 C C . LYS B 1 217 ? 3.193 -5.258 -26.281 1 63.78 217 LYS B C 1
ATOM 3985 O O . LYS B 1 217 ? 2.732 -4.215 -26.734 1 63.78 217 LYS B O 1
ATOM 3990 N N . ASN B 1 218 ? 2.6 -6.469 -26.281 1 73.31 218 ASN B N 1
ATOM 3991 C CA . ASN B 1 218 ? 1.312 -6.461 -26.969 1 73.31 218 ASN B CA 1
ATOM 3992 C C . ASN B 1 218 ? 0.277 -7.305 -26.219 1 73.31 218 ASN B C 1
ATOM 3994 O O . ASN B 1 218 ? 0.634 -8.195 -25.453 1 73.31 218 ASN B O 1
ATOM 3998 N N . GLN B 1 219 ? -0.979 -6.918 -26.391 1 74.75 219 GLN B N 1
ATOM 3999 C CA . GLN B 1 219 ? -2.141 -7.52 -25.75 1 74.75 219 GLN B CA 1
ATOM 4000 C C . GLN B 1 219 ? -2.176 -9.031 -25.984 1 74.75 219 GLN B C 1
ATOM 4002 O O . GLN B 1 219 ? -2.477 -9.797 -25.062 1 74.75 219 GLN B O 1
ATOM 4007 N N . LYS B 1 220 ? -1.861 -9.391 -27.156 1 74.19 220 LYS B N 1
ATOM 4008 C CA . LYS B 1 220 ? -1.914 -10.805 -27.5 1 74.19 220 LYS B CA 1
ATOM 4009 C C . LYS B 1 220 ? -0.914 -11.617 -26.688 1 74.19 220 LYS B C 1
ATOM 4011 O O . LYS B 1 220 ? -1.236 -12.703 -26.203 1 74.19 220 LYS B O 1
ATOM 4016 N N . ASP B 1 221 ? 0.175 -11.125 -26.516 1 74.12 221 ASP B N 1
ATOM 4017 C CA . ASP B 1 221 ? 1.226 -11.805 -25.766 1 74.12 221 ASP B CA 1
ATOM 4018 C C . ASP B 1 221 ? 0.84 -11.961 -24.297 1 74.12 221 ASP B C 1
ATOM 4020 O O . ASP B 1 221 ? 1.045 -13.023 -23.703 1 74.12 221 ASP B O 1
ATOM 4024 N N . THR B 1 222 ? 0.312 -10.953 -23.828 1 76.06 222 THR B N 1
ATOM 4025 C CA . THR B 1 222 ? -0.113 -11.008 -22.438 1 76.06 222 THR B CA 1
ATOM 4026 C C . THR B 1 222 ? -1.225 -12.031 -22.25 1 76.06 222 THR B C 1
ATOM 4028 O O . THR B 1 222 ? -1.192 -12.828 -21.297 1 76.06 222 THR B O 1
ATOM 4031 N N . LYS B 1 223 ? -2.111 -12.031 -23.172 1 76.38 223 LYS B N 1
ATOM 4032 C CA . LYS B 1 223 ? -3.234 -12.961 -23.094 1 76.38 223 LYS B CA 1
ATOM 4033 C C . LYS B 1 223 ? -2.762 -14.406 -23.203 1 76.38 223 LYS B C 1
ATOM 4035 O O . LYS B 1 223 ? -3.193 -15.266 -22.438 1 76.38 223 LYS B O 1
ATOM 4040 N N . GLU B 1 224 ? -1.952 -14.602 -24.125 1 75.31 224 GLU B N 1
ATOM 4041 C CA . GLU B 1 224 ? -1.437 -15.953 -24.328 1 75.31 224 GLU B CA 1
ATOM 4042 C C . GLU B 1 224 ? -0.655 -16.438 -23.125 1 75.31 224 GLU B C 1
ATOM 4044 O O . GLU B 1 224 ? -0.779 -17.594 -22.719 1 75.31 224 GLU B O 1
ATOM 4049 N N . PHE B 1 225 ? 0.012 -15.547 -22.641 1 72.25 225 PHE B N 1
ATOM 4050 C CA . PHE B 1 225 ? 0.782 -15.867 -21.438 1 72.25 225 PHE B CA 1
ATOM 4051 C C . PHE B 1 225 ? -0.14 -16.25 -20.281 1 72.25 225 PHE B C 1
ATOM 4053 O O . PHE B 1 225 ? 0.061 -17.266 -19.641 1 72.25 225 PHE B O 1
ATOM 4060 N N . MET B 1 226 ? -1.062 -15.406 -20.094 1 76.56 226 MET B N 1
ATOM 4061 C CA . MET B 1 226 ? -1.997 -15.664 -19 1 76.56 226 MET B CA 1
ATOM 4062 C C . MET B 1 226 ? -2.768 -16.953 -19.234 1 76.56 226 MET B C 1
ATOM 4064 O O . MET B 1 226 ? -2.941 -17.766 -18.312 1 76.56 226 MET B O 1
ATOM 4068 N N . ASP B 1 227 ? -3.174 -17.125 -20.422 1 76.69 227 ASP B N 1
ATOM 4069 C CA . ASP B 1 227 ? -3.902 -18.344 -20.781 1 76.69 227 ASP B CA 1
ATOM 4070 C C . ASP B 1 227 ? -3.055 -19.594 -20.516 1 76.69 227 ASP B C 1
ATOM 4072 O O . ASP B 1 227 ? -3.543 -20.578 -19.953 1 76.69 227 ASP B O 1
ATOM 4076 N N . ASP B 1 228 ? -1.898 -19.5 -20.922 1 72.5 228 ASP B N 1
ATOM 4077 C CA . ASP B 1 228 ? -1.007 -20.641 -20.781 1 72.5 228 ASP B CA 1
ATOM 4078 C C . ASP B 1 228 ? -0.703 -20.906 -19.297 1 72.5 228 ASP B C 1
ATOM 4080 O O . ASP B 1 228 ? -0.762 -22.047 -18.844 1 72.5 228 ASP B O 1
ATOM 4084 N N . MET B 1 229 ? -0.558 -19.859 -18.625 1 72.44 229 MET B N 1
ATOM 4085 C CA . MET B 1 229 ? -0.055 -20 -17.25 1 72.44 229 MET B CA 1
ATOM 4086 C C . MET B 1 229 ? -1.193 -20.281 -16.281 1 72.44 229 MET B C 1
ATOM 4088 O O . MET B 1 229 ? -1.008 -20.984 -15.289 1 72.44 229 MET B O 1
ATOM 4092 N N . MET B 1 230 ? -2.295 -19.75 -16.656 1 78.94 230 MET B N 1
ATOM 4093 C CA . MET B 1 230 ? -3.373 -19.797 -15.68 1 78.94 230 MET B CA 1
ATOM 4094 C C . MET B 1 230 ? -4.426 -20.828 -16.078 1 78.94 230 MET B C 1
ATOM 4096 O O . MET B 1 230 ? -5.484 -20.906 -15.453 1 78.94 230 MET B O 1
ATOM 4100 N N . TH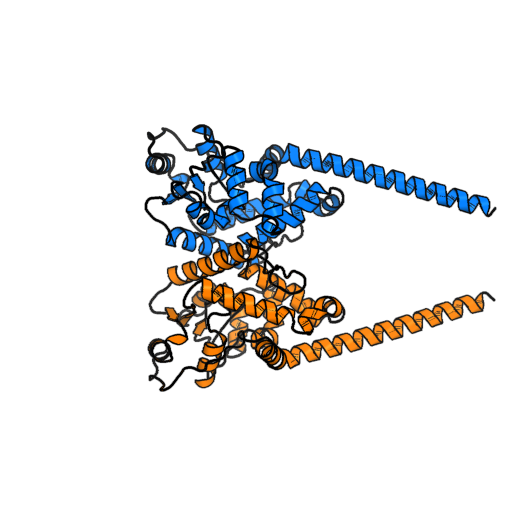R B 1 231 ? -4.16 -21.672 -17.016 1 81.25 231 THR B N 1
ATOM 4101 C CA . THR B 1 231 ? -5.145 -22.594 -17.594 1 81.25 231 THR B CA 1
ATOM 4102 C C . THR B 1 231 ? -5.711 -23.516 -16.516 1 81.25 231 THR B C 1
ATOM 4104 O O . THR B 1 231 ? -6.93 -23.641 -16.375 1 81.25 231 THR B O 1
ATOM 4107 N N . PRO B 1 232 ? -4.797 -24.141 -15.75 1 81.31 232 PRO B N 1
ATOM 4108 C CA . PRO B 1 232 ? -5.383 -25.031 -14.742 1 81.31 232 PRO B CA 1
ATOM 4109 C C . PRO B 1 232 ? -6.297 -24.281 -13.773 1 81.31 232 PRO B C 1
ATOM 4111 O O . PRO B 1 232 ? -7.348 -24.812 -13.383 1 81.31 232 PRO B O 1
ATOM 4114 N N . PHE B 1 233 ? -5.949 -23.188 -13.398 1 83.25 233 PHE B N 1
ATOM 4115 C CA . PHE B 1 233 ? -6.746 -22.359 -12.5 1 83.25 233 PHE B CA 1
ATOM 4116 C C . PHE B 1 233 ? -8.055 -21.938 -13.164 1 83.25 233 PHE B C 1
ATOM 4118 O O . PHE B 1 233 ? -9.125 -22.062 -12.562 1 83.25 233 PHE B O 1
ATOM 4125 N N . VAL B 1 234 ? -7.961 -21.5 -14.352 1 83.81 234 VAL B N 1
ATOM 4126 C CA . VAL B 1 234 ? -9.125 -21.016 -15.078 1 83.81 234 VAL B CA 1
ATOM 4127 C C . VAL B 1 234 ? -10.094 -22.156 -15.328 1 83.81 234 VAL B C 1
ATOM 4129 O O . VAL B 1 234 ? -11.312 -21.984 -15.219 1 83.81 234 VAL B O 1
ATOM 4132 N N . ASP B 1 235 ? -9.523 -23.281 -15.609 1 86.25 235 ASP B N 1
ATOM 4133 C CA . ASP B 1 235 ? -10.359 -24.453 -15.852 1 86.25 235 ASP B CA 1
ATOM 4134 C C . ASP B 1 235 ? -11.125 -24.859 -14.586 1 86.25 235 ASP B C 1
ATOM 4136 O O . ASP B 1 235 ? -12.297 -25.219 -14.656 1 86.25 235 ASP B O 1
ATOM 4140 N N . GLN B 1 236 ? -10.43 -24.812 -13.539 1 86 236 GLN B N 1
ATOM 4141 C CA . GLN B 1 236 ? -11.102 -25.094 -12.273 1 86 236 GLN B CA 1
ATOM 4142 C C . GLN B 1 236 ? -12.227 -24.094 -12.023 1 86 236 GLN B C 1
ATOM 4144 O O . GLN B 1 236 ? -13.32 -24.484 -11.609 1 86 236 GLN B O 1
ATOM 4149 N N . CYS B 1 237 ? -11.977 -22.875 -12.227 1 86.88 237 CYS B N 1
ATOM 4150 C CA . CYS B 1 237 ? -12.992 -21.859 -12.031 1 86.88 237 CYS B CA 1
ATOM 4151 C C . CYS B 1 237 ? -14.188 -22.078 -12.945 1 86.88 237 CYS B C 1
ATOM 4153 O O . CYS B 1 237 ? -15.336 -21.969 -12.516 1 86.88 237 CYS B O 1
ATOM 4155 N N . LYS B 1 238 ? -13.906 -22.469 -14.141 1 86.5 238 LYS B N 1
ATOM 4156 C CA . LYS B 1 238 ? -14.977 -22.734 -15.094 1 86.5 238 LYS B CA 1
ATOM 4157 C C . LYS B 1 238 ? -15.852 -23.891 -14.633 1 86.5 238 LYS B C 1
ATOM 4159 O O . LYS B 1 238 ? -17.078 -23.828 -14.727 1 86.5 238 LYS B O 1
ATOM 4164 N N . LYS B 1 239 ? -15.234 -24.891 -14.227 1 91.06 239 LYS B N 1
ATOM 4165 C CA . LYS B 1 239 ? -15.977 -26.047 -13.727 1 91.06 239 LYS B CA 1
ATOM 4166 C C . LYS B 1 239 ? -16.906 -25.641 -12.586 1 91.06 239 LYS B C 1
ATOM 4168 O O . LYS B 1 239 ? -18.062 -26.047 -12.547 1 91.06 239 LYS B O 1
ATOM 4173 N N . GLU B 1 240 ? -16.359 -24.859 -11.742 1 90.69 240 GLU B N 1
ATOM 4174 C CA . GLU B 1 240 ? -17.141 -24.406 -10.602 1 90.69 240 GLU B CA 1
ATOM 4175 C C . GLU B 1 240 ? -18.312 -23.516 -11.047 1 90.69 240 GLU B C 1
ATOM 4177 O O . GLU B 1 240 ? -19.406 -23.609 -10.492 1 90.69 240 GLU B O 1
ATOM 4182 N N . ILE B 1 241 ? -18.078 -22.719 -11.961 1 88.81 241 ILE B N 1
ATOM 4183 C CA . ILE B 1 241 ? -19.109 -21.828 -12.492 1 88.81 241 ILE B CA 1
ATOM 4184 C C . ILE B 1 241 ? -20.234 -22.672 -13.109 1 88.81 241 ILE B C 1
ATOM 4186 O O . ILE B 1 241 ? -21.422 -22.422 -12.867 1 88.81 241 ILE B O 1
ATOM 4190 N N . TYR B 1 242 ? -19.844 -23.703 -13.867 1 89.88 242 TYR B N 1
ATOM 4191 C CA . TYR B 1 242 ? -20.828 -24.578 -14.492 1 89.88 242 TYR B CA 1
ATOM 4192 C C . TYR B 1 242 ? -21.672 -25.297 -13.445 1 89.88 242 TYR B C 1
ATOM 4194 O O . TYR B 1 242 ? -22.891 -25.359 -13.57 1 89.88 242 TYR B O 1
ATOM 4202 N N . ILE B 1 243 ? -21.016 -25.75 -12.5 1 92.69 243 ILE B N 1
ATOM 4203 C CA . ILE B 1 243 ? -21.703 -26.453 -11.43 1 92.69 243 ILE B CA 1
ATOM 4204 C C . ILE B 1 243 ? -22.688 -25.5 -10.742 1 92.69 243 ILE B C 1
ATOM 4206 O O . ILE B 1 243 ? -23.828 -25.875 -10.484 1 92.69 243 ILE B O 1
ATOM 4210 N N . THR B 1 244 ? -22.219 -24.297 -10.438 1 90.94 244 THR B N 1
ATOM 4211 C CA . THR B 1 244 ? -23.062 -23.312 -9.773 1 90.94 244 THR B CA 1
ATOM 4212 C C . THR B 1 244 ? -24.25 -22.938 -10.648 1 90.94 244 THR B C 1
ATOM 4214 O O . THR B 1 244 ? -25.375 -22.828 -10.156 1 90.94 244 THR B O 1
ATOM 4217 N N . LEU B 1 245 ? -24.047 -22.781 -11.922 1 89.44 245 LEU B N 1
ATOM 4218 C CA . LEU B 1 245 ? -25.109 -22.438 -12.844 1 89.44 245 LEU B CA 1
ATOM 4219 C C . LEU B 1 245 ? -26.141 -23.562 -12.938 1 89.44 245 LEU B C 1
ATOM 4221 O O . LEU B 1 245 ? -27.344 -23.297 -12.977 1 89.44 245 LEU B O 1
ATOM 4225 N N . ILE B 1 246 ? -25.703 -24.75 -12.992 1 91.25 246 ILE B N 1
ATOM 4226 C CA . ILE B 1 246 ? -26.594 -25.906 -13.031 1 91.25 246 ILE B CA 1
ATOM 4227 C C . ILE B 1 246 ? -27.438 -25.938 -11.75 1 91.25 246 ILE B C 1
ATOM 4229 O O . ILE B 1 246 ? -28.641 -26.156 -11.805 1 91.25 246 ILE B O 1
ATOM 4233 N N . ALA B 1 247 ? -26.766 -25.688 -10.68 1 91 247 ALA B N 1
ATOM 4234 C CA . ALA B 1 247 ? -27.469 -25.688 -9.398 1 91 247 ALA B CA 1
ATOM 4235 C C . ALA B 1 247 ? -28.531 -24.609 -9.359 1 91 247 ALA B C 1
ATOM 4237 O O . ALA B 1 247 ? -29.641 -24.828 -8.852 1 91 247 ALA B O 1
ATOM 4238 N N . ILE B 1 248 ? -28.203 -23.469 -9.812 1 90 248 ILE B N 1
ATOM 4239 C CA . ILE B 1 248 ? -29.141 -22.344 -9.844 1 90 248 ILE B CA 1
ATOM 4240 C C . ILE B 1 248 ? -30.328 -22.703 -10.734 1 90 248 ILE B C 1
ATOM 4242 O O . ILE B 1 248 ? -31.484 -22.484 -10.352 1 90 248 ILE B O 1
ATOM 4246 N N . ILE B 1 249 ? -30.062 -23.312 -11.883 1 90.25 249 ILE B N 1
ATOM 4247 C CA . ILE B 1 249 ? -31.109 -23.672 -12.828 1 90.25 249 ILE B CA 1
ATOM 4248 C C . ILE B 1 249 ? -32 -24.734 -12.211 1 90.25 2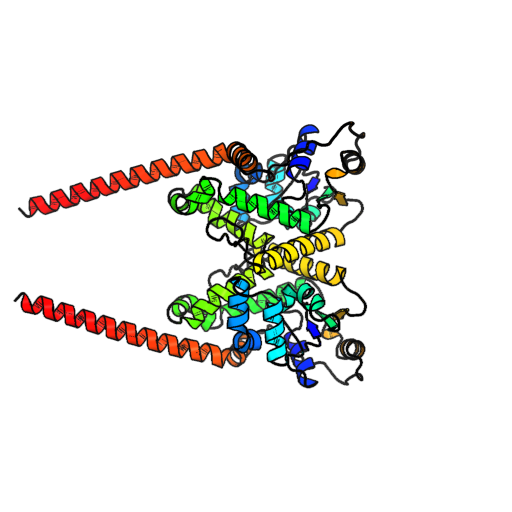49 ILE B C 1
ATOM 4250 O O . ILE B 1 249 ? -33.219 -24.641 -12.289 1 90.25 249 ILE B O 1
ATOM 4254 N N . VAL B 1 250 ? -31.438 -25.703 -11.633 1 90.94 250 VAL B N 1
ATOM 4255 C CA . VAL B 1 250 ? -32.188 -26.75 -10.977 1 90.94 250 VAL B CA 1
ATOM 4256 C C . VAL B 1 250 ? -33.062 -26.156 -9.859 1 90.94 250 VAL B C 1
ATOM 4258 O O . VAL B 1 250 ? -34.219 -26.547 -9.68 1 90.94 250 VAL B O 1
ATOM 4261 N N . GLY B 1 251 ? -32.406 -25.266 -9.133 1 89.5 251 GLY B N 1
ATOM 4262 C CA . GLY B 1 251 ? -33.156 -24.594 -8.086 1 89.5 251 GLY B CA 1
ATOM 4263 C C . GLY B 1 251 ? -34.344 -23.797 -8.609 1 89.5 251 GLY B C 1
ATOM 4264 O O . GLY B 1 251 ? -35.438 -23.844 -8.031 1 89.5 251 GLY B O 1
ATOM 4265 N N . LEU B 1 252 ? -34.125 -23.062 -9.641 1 90.62 252 LEU B N 1
ATOM 4266 C CA . LEU B 1 252 ? -35.188 -22.281 -10.258 1 90.62 252 LEU B CA 1
ATOM 4267 C C . LEU B 1 252 ? -36.312 -23.188 -10.781 1 90.62 252 LEU B C 1
ATOM 4269 O O . LEU B 1 252 ? -37.5 -22.859 -10.648 1 90.62 252 LEU B O 1
ATOM 4273 N N . ILE B 1 253 ? -35.938 -24.266 -11.352 1 89.62 253 ILE B N 1
ATOM 4274 C CA . ILE B 1 253 ? -36.906 -25.25 -11.836 1 89.62 253 ILE B CA 1
ATOM 4275 C C . ILE B 1 253 ? -37.719 -25.812 -10.664 1 89.62 253 ILE B C 1
ATOM 4277 O O . ILE B 1 253 ? -38.938 -25.922 -10.727 1 89.62 253 ILE B O 1
ATOM 4281 N N . GLY B 1 254 ? -36.969 -26.094 -9.648 1 87.62 254 GLY B N 1
ATOM 4282 C CA . GLY B 1 254 ? -37.625 -26.578 -8.453 1 87.62 254 GLY B CA 1
ATOM 4283 C C . GLY B 1 254 ? -38.625 -25.578 -7.879 1 87.62 254 GLY B C 1
ATOM 4284 O O . GLY B 1 254 ? -39.719 -25.953 -7.48 1 87.62 254 GLY B O 1
ATOM 4285 N N . MET B 1 255 ? -38.188 -24.406 -7.84 1 87.44 255 MET B N 1
ATOM 4286 C CA . MET B 1 255 ? -39.062 -23.344 -7.34 1 87.44 255 MET B CA 1
ATOM 4287 C C . MET B 1 255 ? -40.281 -23.188 -8.227 1 87.44 255 MET B C 1
ATOM 4289 O O . MET B 1 255 ? -41.406 -23.016 -7.727 1 87.44 255 MET B O 1
ATOM 4293 N N . ALA B 1 256 ? -40.094 -23.266 -9.492 1 88.19 256 ALA B N 1
ATOM 4294 C CA . ALA B 1 256 ? -41.188 -23.141 -10.445 1 88.19 256 ALA B CA 1
ATOM 4295 C C . ALA B 1 256 ? -42.188 -24.281 -10.281 1 88.19 256 ALA B C 1
ATOM 4297 O O . ALA B 1 256 ? -43.406 -24.062 -10.312 1 88.19 256 ALA B O 1
ATOM 4298 N N . LEU B 1 257 ? -41.719 -25.391 -10.039 1 88.06 257 LEU B N 1
ATOM 4299 C CA . LEU B 1 257 ? -42.562 -26.547 -9.836 1 88.06 257 LEU B CA 1
ATOM 4300 C C . LEU B 1 257 ? -43.344 -26.438 -8.523 1 88.06 257 LEU B C 1
ATOM 4302 O O . LEU B 1 257 ? -44.5 -26.781 -8.461 1 88.06 257 LEU B O 1
ATOM 4306 N N . ALA B 1 258 ? -42.625 -25.953 -7.551 1 85.44 258 ALA B N 1
ATOM 4307 C CA . ALA B 1 258 ? -43.281 -25.75 -6.254 1 85.44 258 ALA B CA 1
ATOM 4308 C C . ALA B 1 258 ? -44.406 -24.734 -6.344 1 85.44 258 ALA B C 1
ATOM 4310 O O . ALA B 1 258 ? -45.469 -24.938 -5.801 1 85.44 258 ALA B O 1
ATOM 4311 N N . ILE B 1 259 ? -44.125 -23.719 -6.977 1 85.5 259 ILE B N 1
ATOM 4312 C CA . ILE B 1 259 ? -45.125 -22.688 -7.176 1 85.5 259 ILE B CA 1
ATOM 4313 C C . ILE B 1 259 ? -46.312 -23.25 -7.969 1 85.5 259 ILE B C 1
ATOM 4315 O O . ILE B 1 259 ? -47.469 -23.016 -7.625 1 85.5 259 ILE B O 1
ATOM 4319 N N . ALA B 1 260 ? -46.062 -24.062 -8.945 1 86 260 ALA B N 1
ATOM 4320 C CA . ALA B 1 260 ? -47.094 -24.688 -9.766 1 86 260 ALA B CA 1
ATOM 4321 C C . ALA B 1 260 ? -47.938 -25.641 -8.945 1 86 260 ALA B C 1
ATOM 4323 O O . ALA B 1 260 ? -49.156 -25.703 -9.117 1 86 260 ALA B O 1
ATOM 4324 N N . PHE B 1 261 ? -47.375 -26.25 -8.039 1 82.5 261 PHE B N 1
ATOM 4325 C CA . PHE B 1 261 ? -48.094 -27.188 -7.16 1 82.5 261 PHE B CA 1
ATOM 4326 C C . PHE B 1 261 ? -49 -26.438 -6.203 1 82.5 261 PHE B C 1
ATOM 4328 O O . PHE B 1 261 ? -50.125 -26.844 -5.98 1 82.5 261 PHE B O 1
ATOM 4335 N N . ILE B 1 262 ? -48.531 -25.344 -5.711 1 77.5 262 ILE B N 1
ATOM 4336 C CA . ILE B 1 262 ? -49.312 -24.562 -4.754 1 77.5 262 ILE B CA 1
ATOM 4337 C C . ILE B 1 262 ? -50.5 -23.906 -5.461 1 77.5 262 ILE B C 1
ATOM 4339 O O . ILE B 1 262 ? -51.625 -23.891 -4.93 1 77.5 262 ILE B O 1
ATOM 4343 N N . VAL B 1 263 ? -50.312 -23.453 -6.594 1 76.5 263 VAL B N 1
ATOM 4344 C CA . VAL B 1 263 ? -51.344 -22.781 -7.352 1 76.5 263 VAL B CA 1
ATOM 4345 C C . VAL B 1 263 ? -52.375 -23.797 -7.816 1 76.5 263 VAL B C 1
ATOM 4347 O O . VAL B 1 263 ? -53.594 -23.516 -7.797 1 76.5 263 VAL B O 1
ATOM 4350 N N . LYS B 1 264 ? -52.094 -24.922 -8.094 1 75.5 264 LYS B N 1
ATOM 4351 C CA . LYS B 1 264 ? -53.031 -25.953 -8.523 1 75.5 264 LYS B CA 1
ATOM 4352 C C . LYS B 1 264 ? -53.906 -26.438 -7.355 1 75.5 264 LYS B C 1
ATOM 4354 O O . LYS B 1 264 ? -55.062 -26.719 -7.531 1 75.5 264 LYS B O 1
ATOM 4359 N N . ASP B 1 265 ? -53.25 -26.438 -6.258 1 68 265 ASP B N 1
ATOM 4360 C CA . ASP B 1 265 ? -54.031 -26.891 -5.102 1 68 265 ASP B CA 1
ATOM 4361 C C . ASP B 1 265 ? -55 -25.812 -4.652 1 68 265 ASP B C 1
ATOM 4363 O O . ASP B 1 265 ? -55.906 -26.094 -3.869 1 68 265 ASP B O 1
ATOM 4367 N N . GLN B 1 266 ? -54.781 -24.703 -5.113 1 58.22 266 GLN B N 1
ATOM 4368 C CA . GLN B 1 266 ? -55.75 -23.672 -4.754 1 58.22 266 GLN B CA 1
ATOM 4369 C C . GLN B 1 266 ? -56.906 -23.656 -5.727 1 58.22 266 GLN B C 1
ATOM 4371 O O . GLN B 1 266 ? -57.906 -22.984 -5.488 1 58.22 266 GLN B O 1
ATOM 4376 N N . VAL B 1 267 ? -56.844 -24.547 -6.707 1 50.25 267 VAL B N 1
ATOM 4377 C CA . VAL B 1 267 ? -58.031 -24.703 -7.52 1 50.25 267 VAL B CA 1
ATOM 4378 C C . VAL B 1 267 ? -58.656 -26.078 -7.273 1 50.25 267 VAL B C 1
ATOM 4380 O O . VAL B 1 267 ? -57.938 -27.062 -7.066 1 50.25 267 VAL B O 1
#

Radius of gyration: 26.76 Å; Cα contacts (8 Å, |Δi|>4): 759; chains: 2; bounding box: 94×60×55 Å

pLDDT: mean 90.28, std 8.84, range [49.94, 98.5]

Foldseek 3Di:
DAAEEELAAPQLCQVLVQQLCVVVVFAEDDPLNCLVQVLVVQLCVLVVNDDVVVSVVSCVVVPHHYYTYPDRSVCVVVVCVVPVNHFYEYGHDPDLVSSLVLLLLLLVLVLVQCCLVVVVPLCVQFPSSVSSVPRPVVVSCCSQQVDCCSGHVNPDSVPPVSSVRRSVSNVVSVVVVVVPDDLSYHYDRLQVAQVSVCVSVVHDGDDDGRDDDSQSPDSVSSNVVCCVSCVVVVVNSVVSSVVSVVVVVVVVVVVVVVVVVVVVVVD/DAAEEELAAPQLCQVLVQQLCVVVVFAEDDPLNCLVQVLVVQLCVLVVNDDVVVSVVSCVVVPHHYYTYPDRSVCVVVVCVVPVNHFYEYGHDPDLVSSLVLLLLLLVLVLVQCCLQVVVPLCVLFPSSVSSVPRPVVVSCCSQQVDCCSGHVNPDSVPPVSSVRRSVSNVVSVVVVVVPDDLSYHYDRLVVAQVSVCVSVVHDGDDDGRDDDSQRPDSVSSNVVCCVSCVVVVVNSVVSSVVSVVVVVVVVVVVVVVVVVVVVVVD

Organism: Oikopleura dioica (NCBI:txid34765)

Nearest PDB structures (foldseek):
  8y9p-assembly1_A  TM=7.908E-01  e=3.572E-09  Micromonospora sp.
  6b54-assembly1_A  TM=7.069E-01  e=1.258E-09  Schistosoma haematobium
  8e5q-assembly1_A  TM=7.081E-01  e=6.343E-09  Schistosoma mansoni
  5byk-assembly1_A  TM=7.147E-01  e=7.816E-09  Schistosoma mansoni
  5tiz-assembly1_A  TM=7.055E-01  e=1.126E-08  Schistosoma japonicum